Protein AF-A0A7X9QFI3-F1 (afdb_monomer_lite)

Foldseek 3Di:
DPDVVVVVVVCVVPVVVVVVVVVVVVVVVVVVVVVVVVVVVVVVVVVVVCVVVVDDLDPDDDFDPPQQDPCCVVPVDQDPPNQLADADWDDVVVQVVVCPPPPDPFRKTKGFHFKFKDWDKDKDFCLVQCPVPQKWKKKKWKWKAFPPRPDIDTQAIEMEIEGQFDWDFDDDPDDPDDPKDTFIWGQDPNDIFGQDHIQDSPDDCRDPNVRYDYHYDHCVHNVVDGDMDIDIPIDIDIDMDIDQVRCCVSPVVQVVDPDDGGDDPPWDWDWDPVDPDIDTDTDDDDDLFDPGRMKMKMWMFIFDPVLSVVLRVDNDPVVNVVSSVPTDGPGTPDIDMDDPRVVSNVLQVVQVPPPVVHDHDDDDGPDGHRDDPFDFDPDPVTDTDDDDDDPVD

Radius of gyration: 31.94 Å; chains: 1; bounding box: 113×61×76 Å

Sequence (393 aa):
MGLVDSALANLRGDWRRSAAAAMAILVATTSFVVLTGTVRTQQLRVTEQVADNYRSTYDILVRPHGSASDIERAEGVVRPNFLSGQYGGIALDQVQSVREVPGVEIAAPVAVLGQTMRSVLTAVDVRSVLGNQDRAMVRFQLTGSARNGTGVTTNQSGYLYLTRNELTSVDPVEGPVTASSPELRERRNGRVISACLASDAGGAPSSPAGAFDQRCWSARTDRAVAPRVEVLFSMPLTVAAVDPEAEARLTGLDRAIIEGRGLTDTDSFSTDSSGPAPVEAATAVMAAALPLDFRATLSVDEIPEAVIDKVLATKDAQRRRTLVQEASAVRTVARVERDAAETYRRDIAAQVDTTAGRADPSLFMEALNQPGDVRYSQTNPLAPQVVAFDPAV

Secondary structure (DSSP, 8-state):
--SHHHHHHHHHHTHHHHHHHHHHHHHHHHHHHHHHHHHHHHHHHHHHHHHHHHS-S-S-----TT---HHHHHHS-PPTTGGGG--B---HHHHHHHHTSTT------EEEEEEEEEEEEEEEE-HHHHTTSSEEEEEEEEEEEETTTTEEEEEEEEEEEEESSPEEEE---SS---S-PPEEEEEETTEEEEEEPPPPTTS-TTSTTTTEEEEEEETTTSTTS--EEEEEEEEEEEEEEE-HHHHHHHH-GGGG--SS----TT---EEE-SSSS-EEE------S-----EEEEEEEEEPPHHHHHHHHH---HHHHHHHHHHPPPSEEEEEEEEEHHHHHHHHHHHHH-GGG---S-----S--B-----PBPSSSS--BPPPPP-TT-

Structure (mmCIF, N/CA/C/O backbone):
data_AF-A0A7X9QFI3-F1
#
_entry.id   AF-A0A7X9QFI3-F1
#
loop_
_atom_site.group_PDB
_atom_site.id
_atom_site.type_symbol
_atom_site.label_atom_id
_atom_site.label_alt_id
_atom_site.label_comp_id
_atom_site.label_asym_id
_atom_site.label_entity_id
_atom_site.label_seq_id
_atom_site.pdbx_PDB_ins_code
_atom_site.Cartn_x
_atom_site.Cartn_y
_atom_site.Cartn_z
_atom_site.occupancy
_atom_site.B_iso_or_equiv
_atom_site.auth_seq_id
_atom_site.auth_comp_id
_atom_site.auth_asym_id
_atom_site.auth_atom_id
_atom_site.pdbx_PDB_model_num
ATOM 1 N N . MET A 1 1 ? -79.142 32.446 4.179 1.00 56.84 1 MET A N 1
ATOM 2 C CA . MET A 1 1 ? -79.269 31.238 3.333 1.00 56.84 1 MET A CA 1
ATOM 3 C C . MET A 1 1 ? -78.892 31.646 1.926 1.00 56.84 1 MET A C 1
ATOM 5 O O . MET A 1 1 ? -79.566 32.513 1.396 1.00 56.84 1 MET A O 1
ATOM 9 N N . GLY A 1 2 ? -77.770 31.187 1.368 1.00 61.12 2 GLY A N 1
ATOM 10 C CA . GLY A 1 2 ? -77.393 31.670 0.028 1.00 61.12 2 GLY A CA 1
ATOM 11 C C . GLY A 1 2 ? -76.035 31.236 -0.514 1.00 61.12 2 GLY A C 1
ATOM 12 O O . GLY A 1 2 ? -75.904 31.098 -1.723 1.00 61.12 2 GLY A O 1
ATOM 13 N N . LEU A 1 3 ? -75.039 30.960 0.333 1.00 67.12 3 LEU A N 1
ATOM 14 C CA . LEU A 1 3 ? -73.716 30.518 -0.144 1.00 67.12 3 LEU A CA 1
ATOM 15 C C . LEU A 1 3 ? -73.492 29.015 0.054 1.00 67.12 3 LEU A C 1
ATOM 17 O O . LEU A 1 3 ? -73.110 28.331 -0.889 1.00 67.12 3 LEU A O 1
ATOM 21 N N . VAL A 1 4 ? -73.806 28.480 1.238 1.00 74.06 4 VAL A N 1
ATOM 22 C CA . VAL A 1 4 ? -73.679 27.038 1.527 1.00 74.06 4 VAL A CA 1
ATOM 23 C C . VAL A 1 4 ? -74.715 26.219 0.750 1.00 74.06 4 VAL A C 1
ATOM 25 O O . VAL A 1 4 ? -74.364 25.209 0.149 1.00 74.06 4 VAL A O 1
ATOM 28 N N . ASP A 1 5 ? -75.962 26.692 0.678 1.00 73.62 5 ASP A N 1
ATOM 29 C CA . ASP A 1 5 ? -77.033 26.017 -0.073 1.00 73.62 5 ASP A CA 1
ATOM 30 C C . ASP A 1 5 ? -76.747 25.998 -1.583 1.00 73.62 5 ASP A C 1
ATOM 32 O O . ASP A 1 5 ? -76.922 24.973 -2.240 1.00 73.62 5 ASP A O 1
ATOM 36 N N . SER A 1 6 ? -76.214 27.101 -2.123 1.00 68.50 6 SER A N 1
ATOM 37 C CA . SER A 1 6 ? -75.785 27.198 -3.526 1.00 68.50 6 SER A CA 1
ATOM 38 C C . SER A 1 6 ? -74.557 26.328 -3.817 1.00 68.50 6 SER A C 1
ATOM 40 O O . SER A 1 6 ? -74.477 25.704 -4.874 1.00 68.50 6 SER A O 1
ATOM 42 N N . ALA A 1 7 ? -73.615 26.221 -2.874 1.00 69.12 7 ALA A N 1
ATOM 43 C CA . ALA A 1 7 ? -72.478 25.310 -2.984 1.00 69.12 7 ALA A CA 1
ATOM 44 C C . ALA A 1 7 ? -72.924 23.836 -2.973 1.00 69.12 7 ALA A C 1
ATOM 46 O O . ALA A 1 7 ? -72.458 23.049 -3.794 1.00 69.12 7 ALA A O 1
ATOM 47 N N . LEU A 1 8 ? -73.873 23.468 -2.106 1.00 73.81 8 LEU A N 1
ATOM 48 C CA . LEU A 1 8 ? -74.457 22.123 -2.045 1.00 73.81 8 LEU A CA 1
ATOM 49 C C . LEU A 1 8 ? -75.279 21.780 -3.296 1.00 73.81 8 LEU A C 1
ATOM 51 O O . LEU A 1 8 ? -75.243 20.637 -3.755 1.00 73.81 8 LEU A O 1
ATOM 55 N N . ALA A 1 9 ? -75.988 22.753 -3.874 1.00 71.06 9 ALA A N 1
ATOM 56 C CA . ALA A 1 9 ? -76.700 22.581 -5.138 1.00 71.06 9 ALA A CA 1
ATOM 57 C C . ALA A 1 9 ? -75.734 22.353 -6.315 1.00 71.06 9 ALA A C 1
ATOM 59 O O . ALA A 1 9 ? -75.935 21.420 -7.090 1.00 71.06 9 ALA A O 1
ATOM 60 N N . ASN A 1 10 ? -74.639 23.118 -6.400 1.00 68.25 10 ASN A N 1
ATOM 61 C CA . ASN A 1 10 ? -73.598 22.921 -7.419 1.00 68.25 10 ASN A CA 1
ATOM 62 C C . ASN A 1 10 ? -72.850 21.584 -7.259 1.00 68.25 10 ASN A C 1
ATOM 64 O O . ASN A 1 10 ? -72.559 20.926 -8.256 1.00 68.25 10 ASN A O 1
ATOM 68 N N . LEU A 1 11 ? -72.602 21.133 -6.023 1.00 68.88 11 LEU A N 1
ATOM 69 C CA . LEU A 1 11 ? -72.040 19.803 -5.738 1.00 68.88 11 LEU A CA 1
ATOM 70 C C . LEU A 1 11 ? -72.961 18.660 -6.206 1.00 68.88 11 LEU A C 1
ATOM 72 O O . LEU A 1 11 ? -72.476 17.590 -6.570 1.00 68.88 11 LEU A O 1
ATOM 76 N N . ARG A 1 12 ? -74.286 18.871 -6.197 1.00 73.19 12 ARG A N 1
ATOM 77 C CA . ARG A 1 12 ? -75.279 17.898 -6.683 1.00 73.19 12 ARG A CA 1
ATOM 78 C C . ARG A 1 12 ? -75.471 17.948 -8.200 1.00 73.19 12 ARG A C 1
ATOM 80 O O . ARG A 1 12 ? -75.641 16.892 -8.802 1.00 73.19 12 ARG A O 1
ATOM 87 N N . GLY A 1 13 ? -75.429 19.136 -8.807 1.00 74.12 13 GLY A N 1
ATOM 88 C CA . GLY A 1 13 ? -75.574 19.323 -10.256 1.00 74.12 13 GLY A CA 1
ATOM 89 C C . GLY A 1 13 ? -74.409 18.735 -11.058 1.00 74.12 13 GLY A C 1
ATOM 90 O O . GLY A 1 13 ? -74.637 18.012 -12.023 1.00 74.12 13 GLY A O 1
ATOM 91 N N . ASP A 1 14 ? -73.174 18.942 -10.588 1.00 78.62 14 ASP A N 1
ATOM 92 C CA . ASP A 1 14 ? -71.939 18.456 -11.225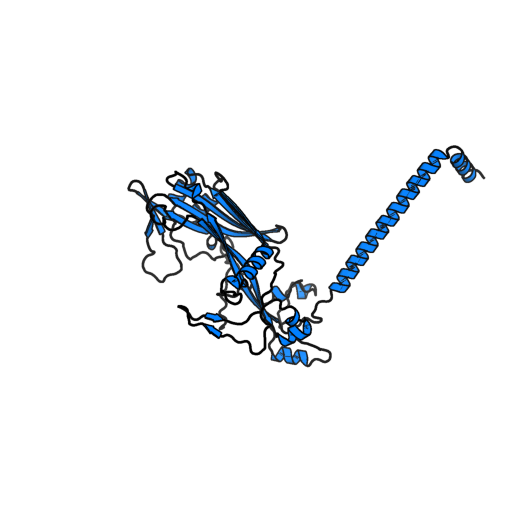 1.00 78.62 14 ASP A CA 1
ATOM 93 C C . ASP A 1 14 ? -71.275 17.319 -10.423 1.00 78.62 14 ASP A C 1
ATOM 95 O O . ASP A 1 14 ? -70.046 17.222 -10.323 1.00 78.62 14 ASP A O 1
ATOM 99 N N . TRP A 1 15 ? -72.092 16.418 -9.864 1.00 79.12 15 TRP A N 1
ATOM 100 C CA . TRP A 1 15 ? -71.685 15.319 -8.970 1.00 79.12 15 TRP A CA 1
ATOM 101 C C . TRP A 1 15 ? -70.431 14.556 -9.430 1.00 79.12 15 TRP A C 1
ATOM 103 O O . TRP A 1 15 ? -69.557 14.252 -8.619 1.00 79.12 15 TRP A O 1
ATOM 113 N N . ARG A 1 16 ? -70.291 14.285 -10.736 1.00 84.12 16 ARG A N 1
ATOM 114 C CA . ARG A 1 16 ? -69.127 13.568 -11.290 1.00 84.12 16 ARG A CA 1
ATOM 115 C C . ARG A 1 16 ? -67.814 14.332 -11.090 1.00 84.12 16 ARG A C 1
ATOM 117 O O . ARG A 1 16 ? -66.800 13.721 -10.763 1.00 84.12 16 ARG A O 1
ATOM 124 N N . ARG A 1 17 ? -67.823 15.659 -11.261 1.00 83.25 17 ARG A N 1
ATOM 125 C CA . ARG A 1 17 ? -66.630 16.511 -11.120 1.00 83.25 17 ARG A CA 1
ATOM 126 C C . ARG A 1 17 ? -66.262 16.694 -9.651 1.00 83.25 17 ARG A C 1
ATOM 128 O O . ARG A 1 17 ? -65.088 16.621 -9.298 1.00 83.25 17 ARG A O 1
ATOM 135 N N . SER A 1 18 ? -67.264 16.875 -8.796 1.00 84.69 18 SER A N 1
ATOM 136 C CA . SER A 1 18 ? -67.083 16.982 -7.348 1.00 84.69 18 SER A CA 1
ATOM 137 C C . SER A 1 18 ? -66.581 15.677 -6.729 1.00 84.69 18 SER A C 1
ATOM 139 O O . SER A 1 18 ? -65.675 15.715 -5.901 1.00 84.69 18 SER A O 1
ATOM 141 N N . ALA A 1 19 ? -67.091 14.525 -7.180 1.00 86.06 19 ALA A N 1
ATOM 142 C CA . ALA A 1 19 ? -66.603 13.213 -6.761 1.00 86.06 19 ALA A CA 1
ATOM 143 C C . ALA A 1 19 ? -65.149 12.974 -7.199 1.00 86.06 19 ALA A C 1
ATOM 145 O O . ALA A 1 19 ? -64.342 12.519 -6.392 1.00 86.06 19 ALA A O 1
ATOM 146 N N . ALA A 1 20 ? -64.786 13.337 -8.436 1.00 88.06 20 ALA A N 1
ATOM 147 C CA . ALA A 1 20 ? -63.408 13.232 -8.920 1.00 88.06 20 ALA A CA 1
ATOM 148 C C . ALA A 1 20 ? -62.440 14.123 -8.119 1.00 88.06 20 ALA A C 1
ATOM 150 O O . ALA A 1 20 ? -61.371 13.665 -7.722 1.00 88.06 20 ALA A O 1
ATOM 151 N N . ALA A 1 21 ? -62.827 15.369 -7.822 1.00 87.19 21 ALA A N 1
ATOM 152 C CA . ALA A 1 21 ? -62.021 16.280 -7.008 1.00 87.19 21 ALA A CA 1
ATOM 153 C C . ALA A 1 21 ? -61.872 15.784 -5.561 1.00 87.19 21 ALA A C 1
ATOM 155 O O . ALA A 1 21 ? -60.765 15.780 -5.025 1.00 87.19 21 ALA A O 1
ATOM 156 N N . ALA A 1 22 ? -62.959 15.313 -4.942 1.00 89.31 22 ALA A N 1
ATOM 157 C CA . ALA A 1 22 ? -62.920 14.742 -3.599 1.00 89.31 22 ALA A CA 1
ATOM 158 C C . ALA A 1 22 ? -62.027 13.496 -3.548 1.00 89.31 22 ALA A C 1
ATOM 160 O O . ALA A 1 22 ? -61.209 13.373 -2.643 1.00 89.31 22 ALA A O 1
ATOM 161 N N . MET A 1 23 ? -62.123 12.612 -4.544 1.00 92.69 23 MET A N 1
ATOM 162 C CA . MET A 1 23 ? -61.280 11.421 -4.643 1.00 92.69 23 MET A CA 1
ATOM 163 C C . MET A 1 23 ? -59.805 11.786 -4.840 1.00 92.69 23 MET A C 1
ATOM 165 O O . MET A 1 23 ? -58.952 11.216 -4.168 1.00 92.69 23 MET A O 1
ATOM 169 N N . ALA A 1 24 ? -59.494 12.776 -5.681 1.00 91.38 24 ALA A N 1
ATOM 170 C CA . ALA A 1 24 ? -58.126 13.259 -5.868 1.00 91.38 24 ALA A CA 1
ATOM 171 C C . ALA A 1 24 ? -57.541 13.850 -4.574 1.00 91.38 24 ALA A C 1
ATOM 173 O O . ALA A 1 24 ? -56.413 13.528 -4.206 1.00 91.38 24 ALA A O 1
ATOM 174 N N . ILE A 1 25 ? -58.318 14.658 -3.844 1.00 95.38 25 ILE A N 1
ATOM 175 C CA . ILE A 1 25 ? -57.915 15.210 -2.541 1.00 95.38 25 ILE A CA 1
ATOM 176 C C . ILE A 1 25 ? -57.728 14.089 -1.512 1.00 95.38 25 ILE A C 1
ATOM 178 O O . ILE A 1 25 ? -56.770 14.111 -0.741 1.00 95.38 25 ILE A O 1
ATOM 182 N N . LEU A 1 26 ? -58.607 13.087 -1.503 1.00 95.38 26 LEU A N 1
ATOM 183 C CA . LEU A 1 26 ? -58.542 11.972 -0.561 1.00 95.38 26 LEU A CA 1
ATOM 184 C C . LEU A 1 26 ? -57.312 11.101 -0.830 1.00 95.38 26 LEU A C 1
ATOM 186 O O . LEU A 1 26 ? -56.577 10.793 0.104 1.00 95.38 26 LEU A O 1
ATOM 190 N N . VAL A 1 27 ? -57.022 10.792 -2.097 1.00 95.00 27 VAL A N 1
ATOM 191 C CA . VAL A 1 27 ? -55.797 10.090 -2.517 1.00 95.00 27 VAL A CA 1
ATOM 192 C C . VAL A 1 27 ? -54.551 10.906 -2.172 1.00 95.00 27 VAL A C 1
ATOM 194 O O . VAL A 1 27 ? -53.603 10.358 -1.615 1.00 95.00 27 VAL A O 1
ATOM 197 N N . ALA A 1 28 ? -54.543 12.213 -2.443 1.00 90.62 28 ALA A N 1
ATOM 198 C CA . ALA A 1 28 ? -53.398 13.069 -2.140 1.00 90.62 28 ALA A CA 1
ATOM 199 C C . ALA A 1 28 ? -53.128 13.158 -0.630 1.00 90.62 28 ALA A C 1
ATOM 201 O O . ALA A 1 28 ? -51.989 12.999 -0.195 1.00 90.62 28 ALA A O 1
ATOM 202 N N . THR A 1 29 ? -54.170 13.358 0.181 1.00 92.25 29 THR A N 1
ATOM 203 C CA . THR A 1 29 ? -54.036 13.469 1.642 1.00 92.25 29 THR A CA 1
ATOM 204 C C . THR A 1 29 ? -53.635 12.144 2.282 1.00 92.25 29 THR A C 1
ATOM 206 O O . THR A 1 29 ? -52.711 12.131 3.092 1.00 92.25 29 THR A O 1
ATOM 209 N N . THR A 1 30 ? -54.237 11.019 1.886 1.00 90.69 30 THR A N 1
ATOM 210 C CA . THR A 1 30 ? -53.812 9.691 2.367 1.00 90.69 30 THR A CA 1
ATOM 211 C C . THR A 1 30 ? -52.385 9.357 1.945 1.00 90.69 30 THR A C 1
ATOM 213 O O . THR A 1 30 ? -51.607 8.916 2.786 1.00 90.69 30 THR A O 1
ATOM 216 N N . SER A 1 31 ? -51.994 9.643 0.699 1.00 89.50 31 SER A N 1
ATOM 217 C CA . SER A 1 31 ? -50.612 9.437 0.239 1.00 89.50 31 SER A CA 1
ATOM 218 C C . SER A 1 31 ? -49.619 10.280 1.036 1.00 89.50 31 SER A C 1
ATOM 220 O O . SER A 1 31 ? -48.590 9.772 1.473 1.00 89.50 31 SER A O 1
ATOM 222 N N . PHE A 1 32 ? -49.944 11.552 1.280 1.00 90.38 32 PHE A N 1
ATOM 223 C CA . PHE A 1 32 ? -49.103 12.447 2.071 1.00 90.38 32 PHE A CA 1
ATOM 224 C C . PHE A 1 32 ? -48.966 11.975 3.524 1.00 90.38 32 PHE A C 1
ATOM 226 O O . PHE A 1 32 ? -47.862 11.976 4.071 1.00 90.38 32 PHE A O 1
ATOM 233 N N . VAL A 1 33 ? -50.061 11.523 4.145 1.00 93.44 33 VAL A N 1
ATOM 234 C CA . VAL A 1 33 ? -50.053 10.995 5.518 1.00 93.44 33 VAL A CA 1
ATOM 235 C C . VAL A 1 33 ? -49.243 9.702 5.608 1.00 93.44 33 VAL A C 1
ATOM 237 O O . VAL A 1 33 ? -48.401 9.585 6.496 1.00 93.44 33 VAL A O 1
ATOM 240 N N . VAL A 1 34 ? -49.435 8.761 4.678 1.00 91.50 34 VAL A N 1
ATOM 241 C CA . VAL A 1 34 ? -48.678 7.497 4.633 1.00 91.50 34 VAL A CA 1
ATOM 242 C C . VAL A 1 34 ? -47.190 7.761 4.418 1.00 91.50 34 VAL A C 1
ATOM 244 O O . VAL A 1 34 ? -46.363 7.211 5.145 1.00 91.50 34 VAL A O 1
ATOM 247 N N . LEU A 1 35 ? -46.836 8.637 3.474 1.00 87.38 35 LEU A N 1
ATOM 248 C CA . LEU A 1 35 ? -45.446 9.009 3.219 1.00 87.38 35 LEU A CA 1
ATOM 249 C C . LEU A 1 35 ? -44.809 9.651 4.457 1.00 87.38 35 LEU A C 1
ATOM 251 O O . LEU A 1 35 ? -43.752 9.212 4.902 1.00 87.38 35 LEU A O 1
ATOM 255 N N . THR A 1 36 ? -45.472 10.642 5.057 1.00 88.00 36 THR A N 1
ATOM 256 C CA . THR A 1 36 ? -44.963 11.342 6.249 1.00 88.00 36 THR A CA 1
ATOM 257 C C . THR A 1 36 ? -44.823 10.401 7.445 1.00 88.00 36 THR A C 1
ATOM 259 O O . THR A 1 36 ? -43.832 10.471 8.172 1.00 88.00 36 THR A O 1
ATOM 262 N N . GLY A 1 37 ? -45.789 9.500 7.640 1.00 81.56 37 GLY A N 1
ATOM 263 C CA . GLY A 1 37 ? -45.725 8.463 8.667 1.00 81.56 37 GLY A CA 1
ATOM 264 C C . GLY A 1 37 ? -44.532 7.537 8.449 1.00 81.56 37 GLY A C 1
ATOM 265 O O . GLY A 1 37 ? -43.737 7.345 9.361 1.00 81.56 37 GLY A O 1
ATOM 266 N N . THR A 1 38 ? -44.341 7.063 7.217 1.00 79.81 38 THR A N 1
ATOM 267 C CA . THR A 1 38 ?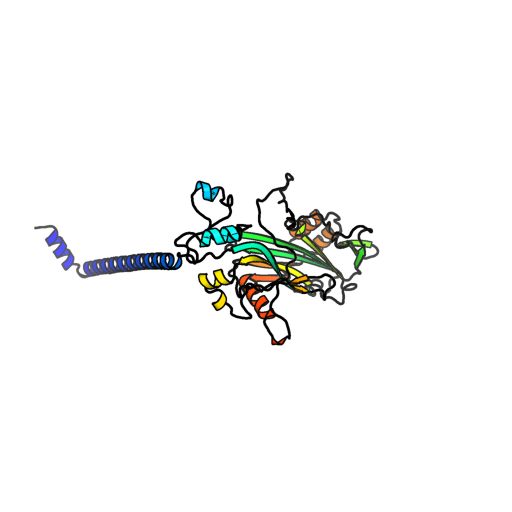 -43.221 6.182 6.852 1.00 79.81 38 THR A CA 1
ATOM 268 C C . THR A 1 38 ? -41.871 6.859 7.086 1.00 79.81 38 THR A C 1
ATOM 270 O O . THR A 1 38 ? -40.993 6.251 7.689 1.00 79.81 38 THR A O 1
ATOM 273 N N . VAL A 1 39 ? -41.717 8.129 6.693 1.00 80.88 39 VAL A N 1
ATOM 274 C CA . VAL A 1 39 ? -40.482 8.905 6.914 1.00 80.88 39 VAL A CA 1
ATOM 275 C C . VAL A 1 39 ? -40.189 9.065 8.406 1.00 80.88 39 VAL A C 1
ATOM 277 O O . VAL A 1 39 ? -39.064 8.828 8.837 1.00 80.88 39 VAL A O 1
ATOM 280 N N . ARG A 1 40 ? -41.195 9.411 9.220 1.00 72.81 40 ARG A N 1
ATOM 281 C CA . ARG A 1 40 ? -41.016 9.541 10.675 1.00 72.81 40 ARG A CA 1
ATOM 282 C C . ARG A 1 40 ? -40.672 8.211 11.333 1.00 72.81 40 ARG A C 1
ATOM 284 O O . ARG A 1 40 ? -39.794 8.178 12.186 1.00 72.81 40 ARG A O 1
ATOM 291 N N . THR A 1 41 ? -41.322 7.119 10.935 1.00 71.94 41 THR A N 1
ATOM 292 C CA . THR A 1 41 ? -41.014 5.777 11.449 1.00 71.94 41 THR A CA 1
ATOM 293 C C . THR A 1 41 ? -39.619 5.322 11.028 1.00 71.94 41 THR A C 1
ATOM 295 O O . THR A 1 41 ? -38.913 4.726 11.833 1.00 71.94 41 THR A O 1
ATOM 298 N N . GLN A 1 42 ? -39.187 5.631 9.802 1.00 59.69 42 GLN A N 1
ATOM 299 C CA . GLN A 1 42 ? -37.821 5.365 9.349 1.00 59.69 42 GLN A CA 1
ATOM 300 C C . GLN A 1 42 ? -36.802 6.175 10.148 1.00 59.69 42 GLN A C 1
ATOM 302 O O . GLN A 1 42 ? -35.817 5.609 10.606 1.00 59.69 42 GLN A O 1
ATOM 307 N N . GLN A 1 43 ? -37.053 7.465 10.370 1.00 72.44 43 GLN A N 1
ATOM 308 C CA . GLN A 1 43 ? -36.169 8.309 11.168 1.00 72.44 43 GLN A CA 1
ATOM 309 C C . GLN A 1 43 ? -36.077 7.811 12.612 1.00 72.44 43 GLN A C 1
ATOM 311 O O . GLN A 1 43 ? -34.975 7.658 13.120 1.00 72.44 43 GLN A O 1
ATOM 316 N N . LEU A 1 44 ? -37.212 7.488 13.240 1.00 66.56 44 LEU A N 1
ATOM 317 C CA . LEU A 1 44 ? -37.248 6.927 14.590 1.00 66.56 44 LEU A CA 1
ATOM 318 C C . LEU A 1 44 ? -36.500 5.598 14.670 1.00 66.56 44 LEU A C 1
ATOM 320 O O . LEU A 1 44 ? -35.663 5.448 15.546 1.00 66.56 44 LEU A O 1
ATOM 324 N N . ARG A 1 45 ? -36.725 4.677 13.725 1.00 70.12 45 ARG A N 1
ATOM 325 C CA . ARG A 1 45 ? -36.007 3.398 13.680 1.00 70.12 45 ARG A CA 1
ATOM 326 C C . ARG A 1 45 ? -34.505 3.592 13.478 1.00 70.12 45 ARG A C 1
ATOM 328 O O . ARG A 1 45 ? -33.732 2.870 14.086 1.00 70.12 45 ARG A O 1
ATOM 335 N N . VAL A 1 46 ? -34.084 4.551 12.652 1.00 67.44 46 VAL A N 1
ATOM 336 C CA . VAL A 1 46 ? -32.660 4.879 12.483 1.00 67.44 46 VAL A CA 1
ATOM 337 C C . VAL A 1 46 ? -32.090 5.469 13.771 1.00 67.44 46 VAL A C 1
ATOM 339 O O . VAL A 1 46 ? -31.016 5.061 14.187 1.00 67.44 46 VAL A O 1
ATOM 342 N N . THR A 1 47 ? -32.789 6.393 14.433 1.00 70.81 47 THR A N 1
ATOM 343 C CA . THR A 1 47 ? -32.330 6.980 15.701 1.00 70.81 47 THR A CA 1
ATOM 344 C C . THR A 1 47 ? -32.275 5.947 16.822 1.00 70.81 47 THR A C 1
ATOM 346 O O . THR A 1 47 ? -31.315 5.951 17.578 1.00 70.81 47 THR A O 1
ATOM 349 N N . GLU A 1 48 ? -33.257 5.053 16.907 1.00 66.88 48 GLU A N 1
ATOM 350 C CA . GLU A 1 48 ? -33.314 3.951 17.871 1.00 66.88 48 GLU A CA 1
ATOM 351 C C . GLU A 1 48 ? -32.212 2.926 17.593 1.00 66.88 48 GLU A C 1
ATOM 353 O O . GLU A 1 48 ? -31.429 2.627 18.482 1.00 66.88 48 GLU A O 1
ATOM 358 N N . GLN A 1 49 ? -32.034 2.493 16.339 1.00 61.09 49 GLN A N 1
ATOM 359 C CA . GLN A 1 49 ? -30.913 1.626 15.965 1.00 61.09 49 GLN A CA 1
ATOM 360 C C . GLN A 1 49 ? -29.562 2.279 16.251 1.00 61.09 49 GLN A C 1
ATOM 362 O O . GLN A 1 49 ? -28.652 1.601 16.712 1.00 61.09 49 GLN A O 1
ATOM 367 N N . VAL A 1 50 ? -29.408 3.580 16.002 1.00 65.50 50 VAL A N 1
ATOM 368 C CA . VAL A 1 50 ? -28.182 4.290 16.371 1.00 65.50 50 VAL A CA 1
ATOM 369 C C . VAL A 1 50 ? -28.042 4.337 17.888 1.00 65.50 50 VAL A C 1
ATOM 371 O O . VAL A 1 50 ? -26.974 4.007 18.366 1.00 65.50 50 VAL A O 1
ATOM 374 N N . ALA A 1 51 ? -29.078 4.675 18.655 1.00 63.25 51 ALA A N 1
ATOM 375 C CA . ALA A 1 51 ? -29.013 4.743 20.116 1.00 63.25 51 ALA A CA 1
ATOM 376 C C . ALA A 1 51 ? -28.686 3.383 20.760 1.00 63.25 51 ALA A C 1
ATOM 378 O O . ALA A 1 51 ? -27.818 3.317 21.629 1.00 63.25 51 ALA A O 1
ATOM 379 N N . ASP A 1 52 ? -29.308 2.307 20.279 1.00 59.00 52 ASP A N 1
ATOM 380 C CA . ASP A 1 52 ? -29.099 0.939 20.762 1.00 59.00 52 ASP A CA 1
ATOM 381 C C . ASP A 1 52 ? -27.705 0.398 20.410 1.00 59.00 52 ASP A C 1
ATOM 383 O O . ASP A 1 52 ? -27.171 -0.441 21.130 1.00 59.00 52 ASP A O 1
ATOM 387 N N . ASN A 1 53 ? -27.094 0.889 19.325 1.00 58.50 53 ASN A N 1
ATOM 388 C CA . ASN A 1 53 ? -25.758 0.473 18.876 1.00 58.50 53 ASN A CA 1
ATOM 389 C C . ASN A 1 53 ? -24.663 1.529 19.135 1.00 58.50 53 ASN A C 1
ATOM 391 O O . ASN A 1 53 ? -23.502 1.292 18.810 1.00 58.50 53 ASN A O 1
ATOM 395 N N . TYR A 1 54 ? -25.001 2.695 19.698 1.00 56.91 54 TYR A N 1
ATOM 396 C CA . TYR A 1 54 ? -24.044 3.768 20.001 1.00 56.91 54 TYR A CA 1
ATOM 397 C C . TYR A 1 54 ? -23.267 3.484 21.284 1.00 56.91 54 TYR A C 1
ATOM 399 O O . TYR A 1 54 ? -22.176 4.024 21.469 1.00 56.91 54 TYR A O 1
ATOM 407 N N . ARG A 1 55 ? -23.810 2.645 22.177 1.00 59.56 55 ARG A N 1
ATOM 408 C CA . ARG A 1 55 ? -23.102 2.252 23.393 1.00 59.56 55 ARG A CA 1
ATOM 409 C C . ARG A 1 55 ? -21.857 1.457 23.000 1.00 59.56 55 ARG A C 1
ATOM 411 O O . ARG A 1 55 ? -21.946 0.303 22.592 1.00 59.56 55 ARG A O 1
ATOM 418 N N . SER A 1 56 ? -20.700 2.104 23.097 1.00 64.50 56 SER A N 1
ATOM 419 C CA . SER A 1 56 ? -19.407 1.465 22.900 1.00 64.50 56 SER A CA 1
ATOM 420 C C . SER A 1 56 ? -19.191 0.372 23.940 1.00 64.50 56 SER A C 1
ATOM 422 O O . SER A 1 56 ? -19.695 0.460 25.057 1.00 64.50 56 SER A O 1
ATOM 424 N N . THR A 1 57 ? -18.381 -0.631 23.599 1.00 73.44 57 THR A N 1
ATOM 425 C CA . THR A 1 57 ? -17.979 -1.695 24.534 1.00 73.44 57 THR A CA 1
ATOM 426 C C . THR A 1 57 ? -17.238 -1.160 25.768 1.00 73.44 57 THR A C 1
ATOM 428 O O . THR A 1 57 ? -17.158 -1.837 26.785 1.00 73.44 57 THR A O 1
ATOM 431 N N . TYR A 1 58 ? -16.727 0.072 25.690 1.00 79.62 58 TYR A N 1
ATOM 432 C CA . TYR A 1 58 ? -16.089 0.798 26.783 1.00 79.62 58 TYR A CA 1
ATOM 433 C C . TYR A 1 58 ? -16.991 1.948 27.243 1.00 79.62 58 TYR A C 1
ATOM 435 O O . TYR A 1 58 ? -17.449 2.729 26.407 1.00 79.62 58 TYR A O 1
ATOM 443 N N . ASP A 1 59 ? -17.198 2.093 28.554 1.00 83.88 59 ASP A N 1
ATOM 444 C CA . ASP A 1 59 ? -17.974 3.209 29.116 1.00 83.88 59 ASP A CA 1
ATOM 445 C C . ASP A 1 59 ? -17.113 4.472 29.336 1.00 83.88 59 ASP A C 1
ATOM 447 O O . ASP A 1 59 ? -17.588 5.593 29.152 1.00 83.88 59 ASP A O 1
ATOM 451 N N . ILE A 1 60 ? -15.840 4.310 29.726 1.00 86.44 60 ILE A N 1
ATOM 452 C CA . ILE A 1 60 ? -14.919 5.415 30.041 1.00 86.44 60 ILE A CA 1
ATOM 453 C C . ILE A 1 60 ? -13.600 5.225 29.299 1.00 86.44 60 ILE A C 1
ATOM 455 O O . ILE A 1 60 ? -12.968 4.173 29.368 1.00 86.44 60 ILE A O 1
ATOM 459 N N . LEU A 1 61 ? -13.153 6.290 28.637 1.00 85.19 61 LEU A N 1
ATOM 460 C CA . LEU A 1 61 ? -11.843 6.365 28.012 1.00 85.19 61 LEU A CA 1
ATOM 461 C C . LEU A 1 61 ? -10.842 7.048 28.952 1.00 85.19 61 LEU A C 1
ATOM 463 O O . LEU A 1 61 ? -10.932 8.251 29.198 1.00 85.19 61 LEU A O 1
ATOM 467 N N . VAL A 1 62 ? -9.849 6.292 29.417 1.00 88.00 62 VAL A N 1
ATOM 468 C CA . VAL A 1 62 ? -8.686 6.823 30.142 1.00 88.00 62 VAL A CA 1
ATOM 469 C C . VAL A 1 62 ? -7.521 6.964 29.167 1.00 88.00 62 VAL A C 1
ATOM 471 O O . VAL A 1 62 ? -7.231 6.042 28.408 1.00 88.00 62 VAL A O 1
ATOM 474 N N . ARG A 1 63 ? -6.853 8.121 29.164 1.00 85.69 63 ARG A N 1
ATOM 475 C CA . ARG A 1 63 ? -5.733 8.413 28.255 1.00 85.69 63 ARG A CA 1
ATOM 476 C C . ARG A 1 63 ? -4.527 8.938 29.031 1.00 85.69 63 ARG A C 1
ATOM 478 O O . ARG A 1 63 ? -4.720 9.557 30.080 1.00 85.69 63 ARG A O 1
ATOM 485 N N . PRO A 1 64 ? -3.301 8.772 28.505 1.00 84.19 64 PRO A N 1
ATOM 486 C CA . PRO A 1 64 ? -2.114 9.386 29.085 1.00 84.19 64 PRO A CA 1
ATOM 487 C C . PRO A 1 64 ? -2.264 10.905 29.212 1.00 84.19 64 PRO A C 1
ATOM 489 O O . PRO A 1 64 ? -2.886 11.563 28.368 1.00 84.19 64 PRO A O 1
ATOM 492 N N . HIS A 1 65 ? -1.669 11.478 30.255 1.00 83.19 65 HIS A N 1
ATOM 493 C CA . HIS A 1 65 ? -1.658 12.925 30.446 1.00 83.19 65 HIS A CA 1
ATOM 494 C C . HIS A 1 65 ? -1.009 13.630 29.240 1.00 83.19 65 HIS A C 1
ATOM 496 O O . HIS A 1 65 ? 0.039 13.210 28.758 1.00 83.19 65 HIS A O 1
ATOM 502 N N . GLY A 1 66 ? -1.623 14.714 28.756 1.00 82.25 66 GLY A N 1
ATOM 503 C CA . GLY A 1 66 ? -1.126 15.477 27.602 1.00 82.25 66 GLY A CA 1
ATOM 504 C C . GLY A 1 66 ? -1.497 14.909 26.227 1.00 82.25 66 GLY A C 1
ATOM 505 O O . GLY A 1 66 ? -1.140 15.507 25.221 1.00 82.25 66 GLY A O 1
ATOM 506 N N . SER A 1 67 ? -2.248 13.804 26.163 1.00 80.88 67 SER A N 1
ATOM 507 C CA . SER A 1 67 ? -2.682 13.195 24.894 1.00 80.88 67 SER A CA 1
ATOM 508 C C . SER A 1 67 ? -3.835 13.929 24.197 1.00 80.88 67 SER A C 1
ATOM 510 O O . SER A 1 67 ? -4.119 13.641 23.036 1.00 80.88 67 SER A O 1
ATOM 512 N N . ALA A 1 68 ? -4.519 14.849 24.887 1.00 82.75 68 ALA A N 1
ATOM 513 C CA . ALA A 1 68 ? -5.635 15.606 24.328 1.00 82.75 68 ALA A CA 1
ATOM 514 C C . ALA A 1 68 ? -5.151 16.606 23.264 1.00 82.75 68 ALA A C 1
ATOM 516 O O . ALA A 1 68 ? -4.350 17.498 23.543 1.00 82.75 68 ALA A O 1
ATOM 517 N N . SER A 1 69 ? -5.683 16.475 22.054 1.00 80.00 69 SER A N 1
ATOM 518 C CA . SER A 1 69 ? -5.406 17.364 20.927 1.00 80.00 69 SER A CA 1
ATOM 519 C C . SER A 1 69 ? -6.006 18.760 21.124 1.00 80.00 69 SER A C 1
ATOM 521 O O . SER A 1 69 ? -6.908 18.976 21.937 1.00 80.00 69 SER A O 1
ATOM 523 N N . ASP A 1 70 ? -5.536 19.729 20.339 1.00 83.38 70 ASP A N 1
ATOM 524 C CA . ASP A 1 70 ? -6.031 21.111 20.392 1.00 83.38 70 ASP A CA 1
ATOM 525 C C . ASP A 1 70 ? -7.535 21.207 20.129 1.00 83.38 70 ASP A C 1
ATOM 527 O O . ASP A 1 70 ? -8.234 21.950 20.814 1.00 83.38 70 ASP A O 1
ATOM 531 N N . ILE A 1 71 ? -8.047 20.410 19.186 1.00 83.38 71 ILE A N 1
ATOM 532 C CA . ILE A 1 71 ? -9.476 20.402 18.862 1.00 83.38 71 ILE A CA 1
ATOM 533 C C . ILE A 1 71 ? -10.313 19.775 19.980 1.00 83.38 71 ILE A C 1
ATOM 535 O O . ILE A 1 71 ? -11.394 20.268 20.274 1.00 83.38 71 ILE A O 1
ATOM 539 N N . GLU A 1 72 ? -9.799 18.740 20.652 1.00 86.75 72 GLU A N 1
ATOM 540 C CA . GLU A 1 72 ? -10.469 18.125 21.805 1.00 86.75 72 GLU A CA 1
ATOM 541 C C . GLU A 1 72 ? -10.577 19.115 22.965 1.00 86.75 72 GLU A C 1
ATOM 543 O O . GLU A 1 72 ? -11.617 19.199 23.612 1.00 86.75 72 GLU A O 1
ATOM 548 N N . ARG A 1 73 ? -9.522 19.907 23.195 1.00 87.44 73 ARG A N 1
ATOM 549 C CA . ARG A 1 73 ? -9.517 20.955 24.222 1.00 87.44 73 ARG A CA 1
ATOM 550 C C . ARG A 1 73 ? -10.429 22.131 23.876 1.00 87.44 73 ARG A C 1
ATOM 552 O O . ARG A 1 73 ? -11.025 22.701 24.783 1.00 87.44 73 ARG A O 1
ATOM 559 N N . ALA A 1 74 ? -10.520 22.500 22.599 1.00 89.88 74 ALA A N 1
ATOM 560 C CA . ALA A 1 74 ? -11.334 23.627 22.149 1.00 89.88 74 ALA A CA 1
ATOM 561 C C . ALA A 1 74 ? -12.835 23.300 22.110 1.00 89.88 74 ALA A C 1
ATOM 563 O O . ALA A 1 74 ? -13.649 24.104 22.553 1.00 89.88 74 ALA A O 1
ATOM 564 N N . GLU A 1 75 ? -13.192 22.123 21.597 1.00 90.31 75 GLU A N 1
ATOM 565 C CA . GLU A 1 75 ? -14.579 21.764 21.274 1.00 90.31 75 GLU A CA 1
ATOM 566 C C . GLU A 1 75 ? -15.187 20.759 22.266 1.00 90.31 75 GLU A C 1
ATOM 568 O O . GLU A 1 75 ? -16.382 20.482 22.217 1.00 90.31 75 GLU A O 1
ATOM 573 N N . GLY A 1 76 ? -14.383 20.172 23.161 1.00 85.81 76 GLY A N 1
ATOM 574 C CA . GLY A 1 76 ? -14.856 19.166 24.118 1.00 85.81 76 GLY A CA 1
ATOM 575 C C . GLY A 1 76 ? -15.313 17.855 23.465 1.00 85.81 76 GLY A C 1
ATOM 576 O O . GLY A 1 76 ? -16.071 17.102 24.073 1.00 85.81 76 GLY A O 1
ATOM 577 N N . VAL A 1 77 ? -14.877 17.577 22.231 1.00 84.50 77 VAL A N 1
ATOM 578 C CA . VAL A 1 77 ? -15.254 16.377 21.467 1.00 84.50 77 VAL A CA 1
ATOM 579 C C . VAL A 1 77 ? -14.040 15.529 21.121 1.00 84.50 77 VAL A C 1
ATOM 581 O O . VAL A 1 77 ? -13.013 16.057 20.706 1.00 84.50 77 VAL A O 1
ATOM 584 N N . VAL A 1 78 ? -14.183 14.207 21.230 1.00 79.88 78 VAL A N 1
ATOM 585 C CA . VAL A 1 78 ? -13.168 13.220 20.828 1.00 79.88 78 VAL A CA 1
ATOM 586 C C . VAL A 1 78 ? -13.466 12.733 19.414 1.00 79.88 78 VAL A C 1
ATOM 588 O O . VAL A 1 78 ? -14.615 12.459 19.063 1.00 79.88 78 VAL A O 1
ATOM 591 N N . ARG A 1 79 ? -12.432 12.627 18.573 1.00 74.38 79 ARG A N 1
ATOM 592 C CA . ARG A 1 79 ? -12.604 12.144 17.195 1.00 74.38 79 ARG A CA 1
ATOM 593 C C . ARG A 1 79 ? -13.032 10.668 17.184 1.00 74.38 79 ARG A C 1
ATOM 595 O O . ARG A 1 79 ? -12.518 9.884 17.982 1.00 74.38 79 ARG A O 1
ATOM 602 N N . PRO A 1 80 ? -13.897 10.245 16.245 1.00 69.50 80 PRO A N 1
ATOM 603 C CA . PRO A 1 80 ? -14.140 8.824 16.013 1.00 69.50 80 PRO A CA 1
ATOM 604 C C . PRO A 1 80 ? -12.830 8.079 15.724 1.00 69.50 80 PRO A C 1
ATOM 606 O O . PRO A 1 80 ? -11.925 8.641 15.105 1.00 69.50 80 PRO A O 1
ATOM 609 N N . ASN A 1 81 ? -12.739 6.815 16.147 1.00 68.00 81 ASN A N 1
ATOM 610 C CA . ASN A 1 81 ? -11.538 5.978 16.004 1.00 68.00 81 ASN A CA 1
ATOM 611 C C . ASN A 1 81 ? -10.274 6.592 16.641 1.00 68.00 81 ASN A C 1
ATOM 613 O O . ASN A 1 81 ? -9.164 6.424 16.134 1.00 68.00 81 ASN A O 1
ATOM 617 N N . PHE A 1 82 ? -10.437 7.296 17.767 1.00 71.62 82 PHE A N 1
ATOM 618 C CA . PHE A 1 82 ? -9.354 7.956 18.507 1.00 71.62 82 PHE A CA 1
ATOM 619 C C . PHE A 1 82 ? -8.193 7.028 18.899 1.00 71.62 82 PHE A C 1
ATOM 621 O O . PHE A 1 82 ? -7.084 7.518 19.104 1.00 71.62 82 PHE A O 1
ATOM 628 N N . LEU A 1 83 ? -8.430 5.715 19.035 1.00 69.75 83 LEU A N 1
ATOM 629 C CA . LEU A 1 83 ? -7.391 4.741 19.386 1.00 69.75 83 LEU A CA 1
ATOM 630 C C . LEU A 1 83 ? -6.340 4.622 18.279 1.00 69.75 83 LEU A C 1
ATOM 632 O O . LEU A 1 83 ? -5.153 4.588 18.565 1.00 69.75 83 LEU A O 1
ATOM 636 N N . SER A 1 84 ? -6.750 4.638 17.008 1.00 65.06 84 SER A N 1
ATOM 637 C CA . SER A 1 84 ? -5.854 4.396 15.867 1.00 65.06 84 SER A CA 1
ATOM 638 C C . SER A 1 84 ? -4.831 5.513 15.618 1.00 65.06 84 SER A C 1
ATOM 640 O O . SER A 1 84 ? -3.913 5.333 14.820 1.00 65.06 84 SER A O 1
ATOM 642 N N . GLY A 1 85 ? -5.014 6.681 16.240 1.00 64.81 85 GLY A N 1
ATOM 643 C CA . GLY A 1 85 ? -4.138 7.847 16.096 1.00 64.81 85 GLY A CA 1
ATOM 644 C C . GLY A 1 85 ? -3.372 8.218 17.363 1.00 64.81 85 GLY A C 1
ATOM 645 O O . GLY A 1 85 ? -2.674 9.227 17.351 1.00 64.81 85 GLY A O 1
ATOM 646 N N . GLN A 1 86 ? -3.522 7.454 18.446 1.00 72.44 86 GLN A N 1
ATOM 647 C CA . GLN A 1 86 ? -2.817 7.700 19.698 1.00 72.44 86 GLN A CA 1
ATOM 648 C C . GLN A 1 86 ? -1.730 6.663 19.898 1.00 72.44 86 GLN A C 1
ATOM 650 O O . GLN A 1 86 ? -2.005 5.469 19.900 1.00 72.44 86 GLN A O 1
ATOM 655 N N . TYR A 1 87 ? -0.509 7.144 20.093 1.00 73.06 87 TYR A N 1
ATOM 656 C CA . TYR A 1 87 ? 0.660 6.314 20.340 1.00 73.06 87 TYR A CA 1
ATOM 657 C C . TYR A 1 87 ? 1.133 6.523 21.776 1.00 73.06 87 TYR A C 1
ATOM 659 O O . TYR A 1 87 ? 1.048 7.631 22.313 1.00 73.06 87 TYR A O 1
ATOM 667 N N . GLY A 1 88 ? 1.597 5.443 22.398 1.00 69.94 88 GLY A N 1
ATOM 668 C CA . GLY A 1 88 ? 1.861 5.382 23.835 1.00 69.94 88 GLY A CA 1
ATOM 669 C C . GLY A 1 88 ? 0.709 4.749 24.621 1.00 69.94 88 GLY A C 1
ATOM 670 O O . GLY A 1 88 ? -0.321 4.368 24.065 1.00 69.94 88 GLY A O 1
ATOM 671 N N . GLY A 1 89 ? 0.900 4.603 25.930 1.00 76.81 89 GLY A N 1
ATOM 672 C CA . GLY A 1 89 ? -0.049 3.936 26.819 1.00 76.81 89 GLY A CA 1
ATOM 673 C C . GLY A 1 89 ? 0.014 4.479 28.242 1.00 76.81 89 GLY A C 1
ATOM 674 O O . GLY A 1 89 ? 0.841 5.334 28.560 1.00 76.81 89 GLY A O 1
ATOM 675 N N . ILE A 1 90 ? -0.889 3.994 29.089 1.00 84.31 90 ILE A N 1
ATOM 676 C CA . ILE A 1 90 ? -0.799 4.163 30.543 1.00 84.31 90 ILE A CA 1
ATOM 677 C C . ILE A 1 90 ? 0.017 3.008 31.127 1.00 84.31 90 ILE A C 1
ATOM 679 O O . ILE A 1 90 ? -0.025 1.891 30.610 1.00 84.31 90 ILE A O 1
ATOM 683 N N . ALA A 1 91 ? 0.778 3.275 32.181 1.00 88.06 91 ALA A N 1
ATOM 684 C CA . ALA A 1 91 ? 1.587 2.256 32.836 1.00 88.06 91 ALA A CA 1
ATOM 685 C C . ALA A 1 91 ? 0.706 1.262 33.619 1.00 88.06 91 ALA A C 1
ATOM 687 O O . ALA A 1 91 ? -0.419 1.575 34.011 1.00 88.06 91 ALA A O 1
ATOM 688 N N . LEU A 1 92 ? 1.195 0.036 33.833 1.00 89.19 92 LEU A N 1
ATOM 689 C CA . LEU A 1 92 ? 0.405 -1.032 34.466 1.00 89.19 92 LEU A CA 1
ATOM 690 C C . LEU A 1 92 ? 0.014 -0.712 35.923 1.00 89.19 92 LEU A C 1
ATOM 692 O O . LEU A 1 92 ? -1.041 -1.139 36.388 1.00 89.19 92 LEU A O 1
ATOM 696 N N . ASP A 1 93 ? 0.812 0.088 36.628 1.00 93.00 93 ASP A N 1
ATOM 697 C CA . ASP A 1 93 ? 0.489 0.630 37.954 1.00 93.00 93 ASP A CA 1
ATOM 698 C C . ASP A 1 93 ? -0.676 1.638 37.908 1.00 93.00 93 ASP A C 1
ATOM 700 O O . ASP A 1 93 ? -1.554 1.639 38.776 1.00 93.00 93 ASP A O 1
ATOM 704 N N . GLN A 1 94 ? -0.745 2.457 36.857 1.00 92.19 94 GLN A N 1
ATOM 705 C CA . GLN A 1 94 ? -1.868 3.354 36.597 1.00 92.19 94 GLN A CA 1
ATOM 706 C C . GLN A 1 94 ? -3.131 2.556 36.265 1.00 92.19 94 GLN A C 1
ATOM 708 O O . GLN A 1 94 ? -4.206 2.900 36.751 1.00 92.19 94 GLN A O 1
ATOM 713 N N . VAL A 1 95 ? -3.015 1.464 35.499 1.00 92.19 95 VAL A N 1
ATOM 714 C CA . VAL A 1 95 ? -4.138 0.543 35.244 1.00 92.19 95 VAL A CA 1
ATOM 715 C C . VAL A 1 95 ? -4.662 -0.036 36.556 1.00 92.19 95 VAL A C 1
ATOM 717 O O . VAL A 1 95 ? -5.871 -0.034 36.780 1.00 92.19 95 VAL A O 1
ATOM 720 N N . GLN A 1 96 ? -3.773 -0.484 37.444 1.00 92.94 96 GLN A N 1
ATOM 721 C CA . GLN A 1 96 ? -4.165 -0.998 38.755 1.00 92.94 96 GLN A CA 1
ATOM 722 C C . GLN A 1 96 ? -4.874 0.072 39.598 1.00 92.94 96 GLN A C 1
ATOM 724 O O . GLN A 1 96 ? -5.932 -0.190 40.162 1.00 92.94 96 GLN A O 1
ATOM 729 N N . SER A 1 97 ? -4.362 1.304 39.590 1.00 94.88 97 SER A N 1
ATOM 730 C CA . SER A 1 97 ? -5.001 2.437 40.274 1.00 94.88 97 SER A CA 1
ATOM 731 C C . SER A 1 97 ? -6.412 2.718 39.736 1.00 94.88 97 SER A C 1
ATOM 733 O O . SER A 1 97 ? -7.316 3.032 40.505 1.00 94.88 97 SER A O 1
ATOM 735 N N . VAL A 1 98 ? -6.629 2.576 38.421 1.00 93.88 98 VAL A N 1
ATOM 736 C CA . VAL A 1 98 ? -7.960 2.703 37.798 1.00 93.88 98 VAL A CA 1
ATOM 737 C C . VAL A 1 98 ? -8.890 1.568 38.237 1.00 93.88 98 VAL A C 1
ATOM 739 O O . VAL A 1 98 ? -10.058 1.829 38.514 1.00 93.88 98 VAL A O 1
ATOM 742 N N . ARG A 1 99 ? -8.391 0.328 38.347 1.00 93.31 99 ARG A N 1
ATOM 743 C CA . ARG A 1 99 ? -9.176 -0.830 38.826 1.00 93.31 99 ARG A CA 1
ATOM 744 C C . ARG A 1 99 ? -9.666 -0.660 40.266 1.00 93.31 99 ARG A C 1
ATOM 746 O O . ARG A 1 99 ? -10.700 -1.212 40.621 1.00 93.31 99 ARG A O 1
ATOM 753 N N . GLU A 1 100 ? -8.941 0.093 41.087 1.00 96.00 100 GLU A N 1
ATOM 754 C CA . GLU A 1 100 ? -9.285 0.341 42.494 1.00 96.00 100 GLU A CA 1
ATOM 755 C C . GLU A 1 100 ? -10.337 1.446 42.686 1.00 96.00 100 GLU A C 1
ATOM 757 O O . GLU A 1 100 ? -10.860 1.618 43.791 1.00 96.00 100 GLU A O 1
ATOM 762 N N . VAL A 1 101 ? -10.687 2.190 41.630 1.00 96.44 101 VAL A N 1
ATOM 763 C CA . VAL A 1 101 ? -11.723 3.228 41.699 1.00 96.44 101 VAL A CA 1
ATOM 764 C C . VAL A 1 101 ? -13.098 2.579 41.931 1.00 96.44 101 VAL A C 1
ATOM 766 O O . VAL A 1 101 ? -13.520 1.733 41.138 1.00 96.44 101 VAL A O 1
ATOM 769 N N . PRO A 1 102 ? -13.853 2.986 42.973 1.00 96.38 102 PRO A N 1
ATOM 770 C CA . PRO A 1 102 ? -15.178 2.433 43.235 1.00 96.38 102 PRO A CA 1
ATOM 771 C C . PRO A 1 102 ? -16.116 2.563 42.029 1.00 96.38 102 PRO A C 1
ATOM 773 O O . PRO A 1 102 ? -16.321 3.657 41.506 1.00 96.38 102 PRO A O 1
ATOM 776 N N . GLY A 1 103 ? -16.718 1.443 41.622 1.00 93.56 103 GLY A N 1
ATOM 777 C CA . GLY A 1 103 ? -17.624 1.371 40.472 1.00 93.56 103 GLY A CA 1
ATOM 778 C C . GLY A 1 103 ? -16.959 0.970 39.153 1.00 93.56 103 GLY A C 1
ATOM 779 O O . GLY A 1 103 ? -17.675 0.739 38.183 1.00 93.56 103 GLY A O 1
ATOM 780 N N . VAL A 1 104 ? -15.628 0.836 39.105 1.00 93.94 104 VAL A N 1
ATOM 781 C CA . VAL A 1 104 ? -14.937 0.226 37.961 1.00 93.94 104 VAL A CA 1
ATOM 782 C C . VAL A 1 104 ? -15.033 -1.295 38.070 1.00 93.94 104 VAL A C 1
ATOM 784 O O . VAL A 1 104 ? -14.494 -1.896 38.993 1.00 93.94 104 VAL A O 1
ATOM 787 N N . GLU A 1 105 ? -15.733 -1.922 37.125 1.00 91.31 105 GLU A N 1
ATOM 788 C CA . GLU A 1 105 ? -15.877 -3.384 37.070 1.00 91.31 105 GLU A CA 1
ATOM 789 C C . GLU A 1 105 ? -14.674 -4.049 36.384 1.00 91.31 105 GLU A C 1
ATOM 791 O O . GLU A 1 105 ? -14.130 -5.039 36.872 1.00 91.31 105 GLU A O 1
ATOM 796 N N . ILE A 1 106 ? -14.238 -3.493 35.249 1.00 92.00 106 ILE A N 1
ATOM 797 C CA . ILE A 1 106 ? -13.132 -4.005 34.434 1.00 92.00 106 ILE A CA 1
ATOM 798 C C . ILE A 1 106 ? -12.317 -2.819 33.909 1.00 92.00 106 ILE A C 1
ATOM 800 O O . ILE A 1 106 ? -12.878 -1.836 33.430 1.00 92.00 106 ILE A O 1
ATOM 804 N N . ALA A 1 107 ? -10.987 -2.937 33.944 1.00 92.19 107 ALA A N 1
ATOM 805 C CA . ALA A 1 107 ? -10.083 -2.063 33.198 1.00 92.19 107 ALA A CA 1
ATOM 806 C C . ALA A 1 107 ? -9.246 -2.903 32.226 1.00 92.19 107 ALA A C 1
ATOM 808 O O . ALA A 1 107 ? -8.445 -3.740 32.666 1.00 92.19 107 ALA A O 1
ATOM 809 N N . ALA A 1 108 ? -9.448 -2.667 30.928 1.00 89.38 108 ALA A N 1
ATOM 810 C CA . ALA A 1 108 ? -8.757 -3.333 29.831 1.00 89.38 108 ALA A CA 1
ATOM 811 C C . ALA A 1 108 ? -7.823 -2.331 29.127 1.00 89.38 108 ALA A C 1
ATOM 813 O O . ALA A 1 108 ? -8.295 -1.470 28.379 1.00 89.38 108 ALA A O 1
ATOM 814 N N . PRO A 1 109 ? -6.513 -2.341 29.438 1.00 89.31 109 PRO A N 1
ATOM 815 C CA . PRO A 1 109 ? -5.564 -1.458 28.779 1.00 89.31 109 PRO A CA 1
ATOM 816 C C . PRO A 1 109 ? -5.304 -1.896 27.336 1.00 89.31 109 PRO A C 1
ATOM 818 O O . PRO A 1 109 ? -5.071 -3.072 27.055 1.00 89.31 109 PRO A O 1
ATOM 821 N N . VAL A 1 110 ? -5.261 -0.907 26.444 1.00 86.88 110 VAL A N 1
ATOM 822 C CA . VAL A 1 110 ? -4.872 -1.059 25.040 1.00 86.88 110 VAL A CA 1
ATOM 823 C C . VAL A 1 110 ? -3.809 -0.015 24.720 1.00 86.88 110 VAL A C 1
ATOM 825 O O . VAL A 1 110 ? -3.988 1.167 25.020 1.00 86.88 110 VAL A O 1
ATOM 828 N N . ALA A 1 111 ? -2.715 -0.436 24.089 1.00 86.75 111 ALA A N 1
ATOM 829 C CA . ALA A 1 111 ? -1.660 0.452 23.612 1.00 86.75 111 ALA A CA 1
ATOM 830 C C . ALA A 1 111 ? -1.400 0.207 22.125 1.00 86.75 111 ALA A C 1
ATOM 832 O O . ALA A 1 111 ? -0.994 -0.884 21.726 1.00 86.75 111 ALA A O 1
ATOM 833 N N . VAL A 1 112 ? -1.613 1.222 21.286 1.00 86.06 112 VAL A N 1
ATOM 834 C CA . VAL A 1 112 ? -1.281 1.128 19.860 1.00 86.06 112 VAL A CA 1
ATOM 835 C C . VAL A 1 112 ? 0.221 1.327 19.691 1.00 86.06 112 VAL A C 1
ATOM 837 O O . VAL A 1 112 ? 0.764 2.392 19.984 1.00 86.06 112 VAL A O 1
ATOM 840 N N . LEU A 1 113 ? 0.890 0.282 19.206 1.00 85.69 113 LEU A N 1
ATOM 841 C CA . LEU A 1 113 ? 2.341 0.261 19.035 1.00 85.69 113 LEU A CA 1
ATOM 842 C C . LEU A 1 113 ? 2.766 0.910 17.716 1.00 85.69 113 LEU A C 1
ATOM 844 O O . LEU A 1 113 ? 3.857 1.465 17.617 1.00 85.69 113 LEU A O 1
ATOM 848 N N . GLY A 1 114 ? 1.914 0.850 16.692 1.00 86.31 114 GLY A N 1
ATOM 849 C CA . GLY A 1 114 ? 2.227 1.392 15.376 1.00 86.31 114 GLY A CA 1
ATOM 850 C C . GLY A 1 114 ? 1.455 0.726 14.251 1.00 86.31 114 GLY A C 1
ATOM 851 O O . GLY A 1 114 ? 0.514 -0.042 14.462 1.00 86.31 114 GLY A O 1
ATOM 852 N N . GLN A 1 115 ? 1.890 1.023 13.034 1.00 85.94 115 GLN A N 1
ATOM 853 C CA . GLN A 1 115 ? 1.407 0.424 11.804 1.00 85.94 115 GLN A CA 1
ATOM 854 C C . GLN A 1 115 ? 2.522 -0.358 11.121 1.00 85.94 115 GLN A C 1
ATOM 856 O O . GLN A 1 115 ? 3.614 0.158 10.882 1.00 85.94 115 GLN A O 1
ATOM 861 N N . THR A 1 116 ? 2.224 -1.587 10.736 1.00 87.50 116 THR A N 1
ATOM 862 C CA . THR A 1 116 ? 3.059 -2.365 9.823 1.00 87.50 116 THR A CA 1
ATOM 863 C C . THR A 1 116 ? 2.361 -2.504 8.474 1.00 87.50 116 THR A C 1
ATOM 865 O O . THR A 1 116 ? 1.164 -2.250 8.357 1.00 87.50 116 THR A O 1
ATOM 868 N N . MET A 1 117 ? 3.099 -2.863 7.430 1.00 85.00 117 MET A N 1
ATOM 869 C CA . MET A 1 117 ? 2.564 -2.968 6.074 1.00 85.00 117 MET A CA 1
ATOM 870 C C . MET A 1 117 ? 2.505 -4.428 5.649 1.00 85.00 117 MET A C 1
ATOM 872 O O . MET A 1 117 ? 3.536 -5.061 5.427 1.00 85.00 117 MET A O 1
ATOM 876 N N . ARG A 1 118 ? 1.297 -4.955 5.440 1.00 86.00 118 ARG A N 1
ATOM 877 C CA . ARG A 1 118 ? 1.122 -6.237 4.757 1.00 86.00 118 ARG A CA 1
ATOM 878 C C . ARG A 1 118 ? 1.186 -6.014 3.257 1.00 86.00 118 ARG A C 1
ATOM 880 O O . ARG A 1 118 ? 0.310 -5.364 2.696 1.00 86.00 118 ARG A O 1
ATOM 887 N N . SER A 1 119 ? 2.204 -6.561 2.607 1.00 86.69 119 SER A N 1
ATOM 888 C CA . SER A 1 119 ? 2.409 -6.378 1.171 1.00 86.69 119 SER A CA 1
ATOM 889 C C . SER A 1 119 ? 2.079 -7.642 0.390 1.00 86.69 119 SER A C 1
ATOM 891 O O . SER A 1 119 ? 2.603 -8.710 0.689 1.00 86.69 119 SER A O 1
ATOM 893 N N . VAL A 1 120 ? 1.250 -7.508 -0.644 1.00 87.38 120 VAL A N 1
ATOM 894 C CA . VAL A 1 120 ? 0.951 -8.583 -1.597 1.00 87.38 120 VAL A CA 1
ATOM 895 C C . VAL A 1 120 ? 1.591 -8.257 -2.941 1.00 87.38 120 VAL A C 1
ATOM 897 O O . VAL A 1 120 ? 1.371 -7.187 -3.516 1.00 87.38 120 VAL A O 1
ATOM 900 N N . LEU A 1 121 ? 2.383 -9.195 -3.458 1.00 89.50 121 LEU A N 1
ATOM 901 C CA . LEU A 1 121 ? 3.024 -9.069 -4.762 1.00 89.50 121 LEU A CA 1
ATOM 902 C C . LEU A 1 121 ? 1.975 -9.111 -5.878 1.00 89.50 121 LEU A C 1
ATOM 904 O O . LEU A 1 121 ? 1.245 -10.089 -6.039 1.00 89.50 121 LEU A O 1
ATOM 908 N N . THR A 1 122 ? 1.925 -8.054 -6.684 1.00 91.12 122 THR A N 1
ATOM 909 C CA . THR A 1 122 ? 1.123 -8.001 -7.907 1.00 91.12 122 THR A CA 1
ATOM 910 C C . THR A 1 122 ? 2.056 -7.971 -9.106 1.00 91.12 122 THR A C 1
ATOM 912 O O . THR A 1 122 ? 2.797 -7.008 -9.295 1.00 91.12 122 THR A O 1
ATOM 915 N N . ALA A 1 123 ? 2.004 -9.030 -9.914 1.00 93.75 123 ALA A N 1
ATOM 916 C CA . ALA A 1 123 ? 2.837 -9.196 -11.096 1.00 93.75 123 ALA A CA 1
ATOM 917 C C . ALA A 1 123 ? 2.001 -9.174 -12.384 1.00 93.75 123 ALA A C 1
ATOM 919 O O . ALA A 1 123 ? 0.923 -9.767 -12.443 1.00 93.75 123 ALA A O 1
ATOM 920 N N . VAL A 1 124 ? 2.518 -8.527 -13.427 1.00 96.88 124 VAL A N 1
ATOM 921 C CA . VAL A 1 124 ? 1.961 -8.518 -14.787 1.00 96.88 124 VAL A CA 1
ATOM 922 C C . VAL A 1 124 ? 3.045 -8.986 -15.750 1.00 96.88 124 VAL A C 1
ATOM 924 O O . VAL A 1 124 ? 4.089 -8.344 -15.848 1.00 96.88 124 VAL A O 1
ATOM 927 N N . ASP A 1 125 ? 2.802 -10.082 -16.472 1.00 96.44 125 ASP A N 1
ATOM 928 C CA . ASP A 1 125 ? 3.680 -10.527 -17.562 1.00 96.44 125 ASP A CA 1
ATOM 929 C C . ASP A 1 125 ? 3.603 -9.529 -18.727 1.00 96.44 125 ASP A C 1
ATOM 931 O O . ASP A 1 125 ? 2.517 -9.186 -19.202 1.00 96.44 125 ASP A O 1
ATOM 935 N N . VAL A 1 126 ? 4.763 -9.052 -19.181 1.00 97.19 126 VAL A N 1
ATOM 936 C CA . VAL A 1 126 ? 4.878 -8.081 -20.280 1.00 97.19 126 VAL A CA 1
ATOM 937 C C . VAL A 1 126 ? 5.693 -8.613 -21.458 1.00 97.19 126 VAL A C 1
ATOM 939 O O . VAL A 1 126 ? 6.106 -7.852 -22.331 1.00 97.19 126 VAL A O 1
ATOM 942 N N . ARG A 1 127 ? 5.909 -9.929 -21.544 1.00 94.75 127 ARG A N 1
ATOM 943 C CA . ARG A 1 127 ? 6.667 -10.565 -22.634 1.00 94.75 127 ARG A CA 1
ATOM 944 C C . ARG A 1 127 ? 6.088 -10.241 -24.008 1.00 94.75 127 ARG A C 1
ATOM 946 O O . ARG A 1 127 ? 6.837 -10.035 -24.961 1.00 94.75 127 ARG A O 1
ATOM 953 N N . SER A 1 128 ? 4.762 -10.172 -24.104 1.00 94.31 128 SER A N 1
ATOM 954 C CA . SER A 1 128 ? 4.054 -9.842 -25.345 1.00 94.31 128 SER A CA 1
ATOM 955 C C . SER A 1 128 ? 4.359 -8.432 -25.858 1.00 94.31 128 SER A C 1
ATOM 957 O O . SER A 1 128 ? 4.238 -8.198 -27.056 1.00 94.31 128 SER A O 1
ATOM 959 N N . VAL A 1 129 ? 4.782 -7.514 -24.981 1.00 96.38 129 VAL A N 1
ATOM 960 C CA . VAL A 1 129 ? 5.133 -6.135 -25.343 1.00 96.38 129 VAL A CA 1
ATOM 961 C C . VAL A 1 129 ? 6.429 -6.094 -26.147 1.00 96.38 129 VAL A C 1
ATOM 963 O O . VAL A 1 129 ? 6.495 -5.396 -27.152 1.00 96.38 129 VAL A O 1
ATOM 966 N N . LEU A 1 130 ? 7.438 -6.886 -25.762 1.00 95.56 130 LEU A N 1
ATOM 967 C CA . LEU A 1 130 ? 8.658 -7.001 -26.566 1.00 95.56 130 LEU A CA 1
ATOM 968 C C . LEU A 1 130 ? 8.360 -7.651 -27.923 1.00 95.56 130 LEU A C 1
ATOM 970 O O . LEU A 1 130 ? 8.911 -7.226 -28.934 1.00 95.56 130 LEU A O 1
ATOM 974 N N . GLY A 1 131 ? 7.477 -8.657 -27.964 1.00 91.12 131 GLY A N 1
ATOM 975 C CA . GLY A 1 131 ? 7.019 -9.277 -29.211 1.00 91.12 131 GLY A CA 1
ATOM 976 C C . GLY A 1 131 ? 8.187 -9.635 -30.134 1.00 91.12 131 GLY A C 1
ATOM 977 O O . GLY A 1 131 ? 9.124 -10.299 -29.705 1.00 91.12 131 GLY A O 1
ATOM 978 N N . ASN A 1 132 ? 8.166 -9.144 -31.377 1.00 90.94 132 ASN A N 1
ATOM 979 C CA . ASN A 1 132 ? 9.275 -9.263 -32.339 1.00 90.94 132 ASN A CA 1
ATOM 980 C C . ASN A 1 132 ? 10.165 -8.008 -32.419 1.00 90.94 132 ASN A C 1
ATOM 982 O O . ASN A 1 132 ? 11.042 -7.944 -33.274 1.00 90.94 132 ASN A O 1
ATOM 986 N N . GLN A 1 133 ? 9.935 -7.012 -31.565 1.00 92.19 133 GLN A N 1
ATOM 987 C CA . GLN A 1 133 ? 10.724 -5.784 -31.524 1.00 92.19 133 GLN A CA 1
ATOM 988 C C . GLN A 1 133 ? 12.098 -6.053 -30.886 1.00 92.19 133 GLN A C 1
ATOM 990 O O . GLN A 1 133 ? 12.259 -6.980 -30.082 1.00 92.19 133 GLN A O 1
ATOM 995 N N . ASP A 1 134 ? 13.090 -5.224 -31.218 1.00 93.44 134 ASP A N 1
ATOM 996 C CA . ASP A 1 134 ? 14.425 -5.284 -30.600 1.00 93.44 134 ASP A CA 1
ATOM 997 C C . ASP A 1 134 ? 14.426 -4.769 -29.159 1.00 93.44 134 ASP A C 1
ATOM 999 O O . ASP A 1 134 ? 15.240 -5.190 -28.332 1.00 93.44 134 ASP A O 1
ATOM 1003 N N . ARG A 1 135 ? 13.510 -3.845 -28.864 1.00 95.56 135 ARG A N 1
ATOM 1004 C CA . ARG A 1 135 ? 13.307 -3.237 -27.553 1.00 95.56 135 ARG A CA 1
ATOM 1005 C C . ARG A 1 135 ? 11.857 -2.821 -27.374 1.00 95.56 135 ARG A C 1
ATOM 1007 O O . ARG A 1 135 ? 11.169 -2.570 -28.355 1.00 95.56 135 ARG A O 1
ATOM 1014 N N . ALA A 1 136 ? 11.447 -2.665 -26.127 1.00 97.56 136 ALA A N 1
ATOM 1015 C CA . ALA A 1 136 ? 10.205 -2.010 -25.761 1.00 97.56 136 ALA A CA 1
ATOM 1016 C C . ALA A 1 136 ? 10.338 -1.386 -24.367 1.00 97.56 136 ALA A C 1
ATOM 1018 O O . ALA A 1 136 ? 11.287 -1.663 -23.633 1.00 97.56 136 ALA A O 1
ATOM 1019 N N . MET A 1 137 ? 9.391 -0.539 -23.983 1.00 98.06 137 MET A N 1
ATOM 1020 C CA . MET A 1 137 ? 9.334 0.016 -22.636 1.00 98.06 137 MET A CA 1
ATOM 1021 C C . MET A 1 137 ? 7.889 0.058 -22.176 1.00 98.06 137 MET A C 1
ATOM 1023 O O . MET A 1 137 ? 7.012 0.508 -22.914 1.00 98.06 137 MET A O 1
ATOM 1027 N N . VAL A 1 138 ? 7.653 -0.384 -20.947 1.00 98.44 138 VAL A N 1
ATOM 1028 C CA . VAL A 1 138 ? 6.364 -0.200 -20.281 1.00 98.44 138 VAL A CA 1
ATOM 1029 C C . VAL A 1 138 ? 6.511 0.774 -19.128 1.00 98.44 138 VAL A C 1
ATOM 1031 O O . VAL A 1 138 ? 7.470 0.691 -18.364 1.00 98.44 138 VAL A O 1
ATOM 1034 N N . ARG A 1 139 ? 5.551 1.684 -18.986 1.00 97.75 139 ARG A N 1
ATOM 1035 C CA . ARG A 1 139 ? 5.330 2.468 -17.772 1.00 97.75 139 ARG A CA 1
ATOM 1036 C C . ARG A 1 139 ? 4.453 1.659 -16.834 1.00 97.75 139 ARG A C 1
ATOM 1038 O O . ARG A 1 139 ? 3.465 1.086 -17.284 1.00 97.75 139 ARG A O 1
ATOM 1045 N N . PHE A 1 140 ? 4.746 1.688 -15.541 1.00 96.69 140 PHE A N 1
ATOM 1046 C CA . PHE A 1 140 ? 3.822 1.197 -14.525 1.00 96.69 140 PHE A CA 1
ATOM 1047 C C . PHE A 1 140 ? 3.527 2.263 -13.474 1.00 96.69 140 PHE A C 1
ATOM 1049 O O . PHE A 1 140 ? 4.388 3.074 -13.129 1.00 96.69 140 PHE A O 1
ATOM 1056 N N . GLN A 1 141 ? 2.290 2.274 -12.985 1.00 94.31 141 GLN A N 1
ATOM 1057 C CA . GLN A 1 141 ? 1.816 3.176 -11.938 1.00 94.31 141 GLN A CA 1
ATOM 1058 C C . GLN A 1 141 ? 0.837 2.430 -11.033 1.00 94.31 141 GLN A C 1
ATOM 1060 O O . GLN A 1 141 ? -0.165 1.900 -11.508 1.00 94.31 141 GLN A O 1
ATOM 1065 N N . LEU A 1 142 ? 1.131 2.400 -9.737 1.00 93.44 142 LEU A N 1
ATOM 1066 C CA . LEU A 1 142 ? 0.267 1.893 -8.682 1.00 93.44 142 LEU A CA 1
ATOM 1067 C C . LEU A 1 142 ? -0.342 3.080 -7.936 1.00 93.44 142 LEU A C 1
ATOM 1069 O O . LEU A 1 142 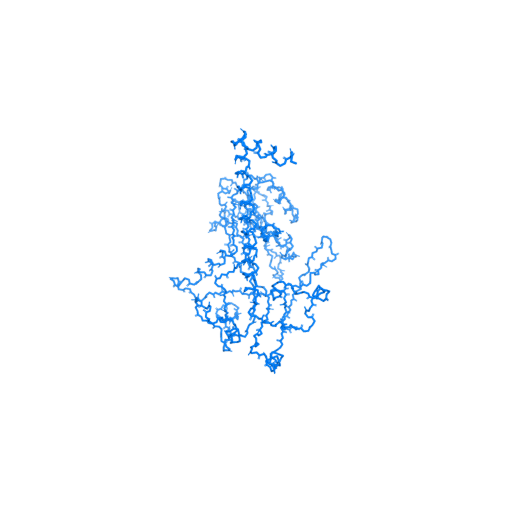? 0.347 3.776 -7.183 1.00 93.44 142 LEU A O 1
ATOM 1073 N N . THR A 1 143 ? -1.638 3.292 -8.137 1.00 91.19 143 THR A N 1
ATOM 1074 C CA . THR A 1 143 ? -2.405 4.340 -7.457 1.00 91.19 143 THR A CA 1
ATOM 1075 C C . THR A 1 143 ? -3.310 3.733 -6.399 1.00 91.19 143 THR A C 1
ATOM 1077 O O . THR A 1 143 ? -4.011 2.766 -6.685 1.00 91.19 143 THR A O 1
ATOM 1080 N N . GLY A 1 144 ? -3.313 4.300 -5.198 1.00 89.62 144 GLY A N 1
ATOM 1081 C CA . GLY A 1 144 ? -4.262 3.984 -4.138 1.00 89.62 144 GLY A CA 1
ATOM 1082 C C . GLY A 1 144 ? -5.446 4.945 -4.155 1.00 89.62 144 GLY A C 1
ATOM 1083 O O . GLY A 1 144 ? -5.301 6.120 -4.488 1.00 89.62 144 GLY A O 1
ATOM 1084 N N . SER A 1 145 ? -6.618 4.453 -3.775 1.00 89.75 145 SER A N 1
ATOM 1085 C CA . SER A 1 145 ? -7.822 5.247 -3.559 1.00 89.75 145 SER A CA 1
ATOM 1086 C C . SER A 1 145 ? -8.521 4.803 -2.277 1.00 89.75 145 SER A C 1
ATOM 1088 O O . SER A 1 145 ? -8.620 3.609 -2.002 1.00 89.75 145 SER A O 1
ATOM 1090 N N . ALA A 1 146 ? -8.983 5.763 -1.487 1.00 87.81 146 ALA A N 1
ATOM 1091 C CA . ALA A 1 146 ? -9.705 5.556 -0.236 1.00 87.81 146 ALA A CA 1
ATOM 1092 C C . ALA A 1 146 ? -10.825 6.591 -0.098 1.00 87.81 146 ALA A C 1
ATOM 1094 O O . ALA A 1 146 ? -10.862 7.581 -0.841 1.00 87.81 146 ALA A O 1
ATOM 1095 N N . ARG A 1 147 ? -11.717 6.401 0.882 1.00 83.12 147 ARG A N 1
ATOM 1096 C CA . ARG A 1 147 ? -12.811 7.335 1.201 1.00 83.12 147 ARG A CA 1
ATOM 1097 C C . ARG A 1 147 ? -13.660 7.635 -0.033 1.00 83.12 147 ARG A C 1
ATOM 1099 O O . ARG A 1 147 ? -13.854 8.799 -0.399 1.00 83.12 147 ARG A O 1
ATOM 1106 N N . ASN A 1 148 ? -14.085 6.575 -0.718 1.00 81.06 148 ASN A N 1
ATOM 1107 C CA . ASN A 1 148 ? -14.849 6.654 -1.966 1.00 81.06 148 ASN A CA 1
ATOM 1108 C C . ASN A 1 148 ? -14.195 7.544 -3.055 1.00 81.06 148 ASN A C 1
ATOM 1110 O O . ASN A 1 148 ? -14.869 8.301 -3.749 1.00 81.06 148 ASN A O 1
ATOM 1114 N N . GLY A 1 149 ? -12.863 7.490 -3.172 1.00 80.31 149 GLY A N 1
ATOM 1115 C CA . GLY A 1 149 ? -12.090 8.199 -4.201 1.00 80.31 149 GLY A CA 1
ATOM 1116 C C . GLY A 1 149 ? -11.656 9.622 -3.837 1.00 80.31 149 GLY A C 1
ATOM 1117 O O . GLY A 1 149 ? -10.991 10.270 -4.641 1.00 80.31 149 GLY A O 1
ATOM 1118 N N . THR A 1 150 ? -11.988 10.116 -2.640 1.00 81.31 150 THR A N 1
ATOM 1119 C CA . THR A 1 150 ? -11.541 11.447 -2.181 1.00 81.31 150 THR A CA 1
ATOM 1120 C C . THR A 1 150 ? -10.106 11.448 -1.656 1.00 81.31 150 THR A C 1
ATOM 1122 O O . THR A 1 150 ? -9.433 12.476 -1.708 1.00 81.31 150 THR A O 1
ATOM 1125 N N . GLY A 1 151 ? -9.613 10.305 -1.172 1.00 80.31 151 GLY A N 1
ATOM 1126 C CA . GLY A 1 151 ? -8.195 10.094 -0.904 1.00 80.31 151 GLY A CA 1
ATOM 1127 C C . GLY A 1 151 ? -7.562 9.374 -2.084 1.00 80.31 151 GLY A C 1
ATOM 1128 O O . GLY A 1 151 ? -7.967 8.256 -2.379 1.00 80.31 151 GLY A O 1
ATOM 1129 N N . VAL A 1 152 ? -6.579 9.986 -2.742 1.00 81.25 152 VAL A N 1
ATOM 1130 C CA . VAL A 1 152 ? -5.820 9.363 -3.836 1.00 81.25 152 VAL A CA 1
ATOM 1131 C C . VAL A 1 152 ? -4.335 9.449 -3.518 1.00 81.25 152 VAL A C 1
ATOM 1133 O O . VAL A 1 152 ? -3.846 10.501 -3.108 1.00 81.25 152 VAL A O 1
ATOM 1136 N N . THR A 1 153 ? -3.618 8.347 -3.710 1.00 77.88 153 THR A N 1
ATOM 1137 C CA . THR A 1 153 ? -2.169 8.269 -3.512 1.00 77.88 153 THR A CA 1
ATOM 1138 C C . THR A 1 153 ? -1.500 7.645 -4.731 1.00 77.88 153 THR A C 1
ATOM 1140 O O . THR A 1 153 ? -2.091 6.817 -5.424 1.00 77.88 153 THR A O 1
ATOM 1143 N N . THR A 1 154 ? -0.246 8.010 -4.987 1.00 70.06 154 THR A N 1
ATOM 1144 C CA . THR A 1 154 ? 0.625 7.288 -5.923 1.00 70.06 154 THR A CA 1
ATOM 1145 C C . THR A 1 154 ? 1.698 6.609 -5.094 1.00 70.06 154 THR A C 1
ATOM 1147 O O . THR A 1 154 ? 2.511 7.293 -4.479 1.00 70.06 154 THR A O 1
ATOM 1150 N N . ASN A 1 155 ? 1.673 5.278 -5.049 1.00 73.94 155 ASN A N 1
ATOM 1151 C CA . ASN A 1 155 ? 2.508 4.512 -4.124 1.00 73.94 155 ASN A CA 1
ATOM 1152 C C . ASN A 1 155 ? 3.813 4.060 -4.783 1.00 73.94 155 ASN A C 1
ATOM 1154 O O . ASN A 1 155 ? 4.878 4.194 -4.196 1.00 73.94 155 ASN A O 1
ATOM 1158 N N . GLN A 1 156 ? 3.730 3.521 -6.000 1.00 87.19 156 GLN A N 1
ATOM 1159 C CA . GLN A 1 156 ? 4.883 3.066 -6.779 1.00 87.19 156 GLN A CA 1
ATOM 1160 C C . GLN A 1 156 ? 4.663 3.433 -8.240 1.00 87.19 156 GLN A C 1
ATOM 1162 O O . GLN A 1 156 ? 3.560 3.304 -8.770 1.00 87.19 156 GLN A O 1
ATOM 1167 N N . SER A 1 157 ? 5.704 3.891 -8.914 1.00 91.44 157 SER A N 1
ATOM 1168 C CA . SER A 1 157 ? 5.666 4.188 -10.341 1.00 91.44 157 SER A CA 1
ATOM 1169 C C . SER A 1 157 ? 7.017 3.900 -10.964 1.00 91.44 157 SER A C 1
ATOM 1171 O O . SER A 1 157 ? 8.001 3.746 -10.252 1.00 91.44 157 SER A O 1
ATOM 1173 N N . GLY A 1 158 ? 7.088 3.812 -12.284 1.00 93.00 158 GLY A N 1
ATOM 1174 C CA . GLY A 1 158 ? 8.355 3.493 -12.914 1.00 93.00 158 GLY A CA 1
ATOM 1175 C C . GLY A 1 158 ? 8.233 3.091 -14.362 1.00 93.00 158 GLY A C 1
ATOM 1176 O O . GLY A 1 158 ? 7.179 3.238 -14.992 1.00 93.00 158 GLY A O 1
ATOM 1177 N N . TYR A 1 159 ? 9.328 2.546 -14.876 1.00 95.50 159 TYR A N 1
ATOM 1178 C CA . TYR A 1 159 ? 9.331 1.852 -16.152 1.00 95.50 159 TYR A CA 1
ATOM 1179 C C . TYR A 1 159 ? 10.101 0.537 -16.079 1.00 95.50 159 TYR A C 1
ATOM 1181 O O . TYR A 1 159 ? 11.032 0.382 -15.290 1.00 95.50 159 TYR A O 1
ATOM 1189 N N . LEU A 1 160 ? 9.716 -0.394 -16.948 1.00 96.94 160 LEU A N 1
ATOM 1190 C CA . LEU A 1 160 ? 10.487 -1.587 -17.270 1.00 96.94 160 LEU A CA 1
ATOM 1191 C C . LEU A 1 160 ? 10.920 -1.502 -18.737 1.00 96.94 160 LEU A C 1
ATOM 1193 O O . LEU A 1 160 ? 10.086 -1.499 -19.645 1.00 96.94 160 LEU A O 1
ATOM 1197 N N . TYR A 1 161 ? 12.229 -1.405 -18.956 1.00 97.06 161 TYR A N 1
ATOM 1198 C CA . TYR A 1 161 ? 12.855 -1.463 -20.270 1.00 97.06 161 TYR A CA 1
ATOM 1199 C C . TYR A 1 161 ? 13.158 -2.913 -20.653 1.00 97.06 161 TYR A C 1
ATOM 1201 O O . TYR A 1 161 ? 13.776 -3.657 -19.894 1.00 97.06 161 TYR A O 1
ATOM 1209 N N . LEU A 1 162 ? 12.727 -3.305 -21.845 1.00 97.31 162 LEU A N 1
ATOM 1210 C CA . LEU A 1 162 ? 12.875 -4.640 -22.406 1.00 97.31 162 LEU A CA 1
ATOM 1211 C C . LEU A 1 162 ? 13.810 -4.543 -23.608 1.00 97.31 162 LEU A C 1
ATOM 1213 O O . LEU A 1 162 ? 13.573 -3.725 -24.494 1.00 97.31 162 LEU A O 1
ATOM 1217 N N . THR A 1 163 ? 14.840 -5.382 -23.678 1.00 95.81 163 THR A N 1
ATOM 1218 C CA . THR A 1 163 ? 15.743 -5.435 -24.840 1.00 95.81 163 THR A CA 1
ATOM 1219 C C . THR A 1 163 ? 16.119 -6.867 -25.200 1.00 95.81 163 THR A C 1
ATOM 1221 O O . THR A 1 163 ? 16.109 -7.768 -24.364 1.00 95.81 163 THR A O 1
ATOM 1224 N N . ARG A 1 164 ? 16.461 -7.103 -26.466 1.00 94.94 164 ARG A N 1
ATOM 1225 C CA . ARG A 1 164 ? 17.087 -8.355 -26.922 1.00 94.94 164 ARG A CA 1
ATOM 1226 C C . ARG A 1 164 ? 18.612 -8.330 -26.822 1.00 94.94 164 ARG A C 1
ATOM 1228 O O . ARG A 1 164 ? 19.247 -9.378 -26.937 1.00 94.94 164 ARG A O 1
ATOM 1235 N N . ASN A 1 165 ? 19.195 -7.152 -26.617 1.00 94.19 165 ASN A N 1
ATOM 1236 C CA . ASN A 1 165 ? 20.637 -6.972 -26.508 1.00 94.19 165 ASN A CA 1
ATOM 1237 C C . ASN A 1 165 ? 21.144 -7.325 -25.110 1.00 94.19 165 ASN A C 1
ATOM 1239 O O . ASN A 1 165 ? 20.385 -7.393 -24.146 1.00 94.19 165 ASN A O 1
ATOM 1243 N N . GLU A 1 166 ? 22.447 -7.557 -25.009 1.00 92.81 166 GLU A N 1
ATOM 1244 C CA . GLU A 1 166 ? 23.110 -7.841 -23.739 1.00 92.81 166 GLU A CA 1
ATOM 1245 C C . GLU A 1 166 ? 23.070 -6.620 -22.814 1.00 92.81 166 GLU A C 1
ATOM 1247 O O . GLU A 1 166 ? 23.398 -5.503 -23.234 1.00 92.81 166 GLU A O 1
ATOM 1252 N N . LEU A 1 167 ? 22.678 -6.863 -21.561 1.00 92.44 167 LEU A N 1
ATOM 1253 C CA . LEU A 1 167 ? 22.816 -5.915 -20.462 1.00 92.44 167 LEU A CA 1
ATOM 1254 C C . LEU A 1 167 ? 24.022 -6.297 -19.606 1.00 92.44 167 LEU A C 1
ATOM 1256 O O . LEU A 1 167 ? 24.160 -7.455 -19.212 1.00 92.44 167 LEU A O 1
ATOM 1260 N N . THR A 1 168 ? 24.865 -5.313 -19.304 1.00 91.88 168 THR A N 1
ATOM 1261 C CA . THR A 1 168 ? 26.015 -5.442 -18.403 1.00 91.88 168 THR A CA 1
ATOM 1262 C C . THR A 1 168 ? 25.819 -4.541 -17.189 1.00 91.88 168 THR A C 1
ATOM 1264 O O . THR A 1 168 ? 25.560 -3.346 -17.365 1.00 91.88 168 THR A O 1
ATOM 1267 N N . SER A 1 169 ? 25.966 -5.101 -15.986 1.00 86.88 169 SER A N 1
ATOM 1268 C CA . SER A 1 169 ? 26.015 -4.331 -14.738 1.00 86.88 169 SER A CA 1
ATOM 1269 C C . SER A 1 169 ? 27.319 -3.551 -14.647 1.00 86.88 169 SER A C 1
ATOM 1271 O O . SER A 1 169 ? 28.383 -4.066 -14.997 1.00 86.88 169 SER A O 1
ATOM 1273 N N . VAL A 1 170 ? 27.233 -2.312 -14.182 1.00 82.94 170 VAL A N 1
ATOM 1274 C CA . VAL A 1 170 ? 28.374 -1.541 -13.703 1.00 82.94 170 VAL A CA 1
ATOM 1275 C C . VAL A 1 170 ? 28.127 -1.304 -12.226 1.00 82.94 170 VAL A C 1
ATOM 1277 O O . VAL A 1 170 ? 27.290 -0.476 -11.858 1.00 82.94 170 VAL A O 1
ATOM 1280 N N . ASP A 1 171 ? 28.820 -2.084 -11.400 1.00 67.25 171 ASP A N 1
ATOM 1281 C CA . ASP A 1 171 ? 28.683 -1.989 -9.954 1.00 67.25 171 ASP A CA 1
ATOM 1282 C C . ASP A 1 171 ? 29.095 -0.582 -9.490 1.00 67.25 171 ASP A C 1
ATOM 1284 O O . ASP A 1 171 ? 30.063 -0.014 -10.020 1.00 67.25 171 ASP A O 1
ATOM 1288 N N . PRO A 1 172 ? 28.368 0.019 -8.530 1.00 58.38 172 PRO A N 1
ATOM 1289 C CA . PRO A 1 172 ? 28.839 1.230 -7.883 1.00 58.38 172 PRO A CA 1
ATOM 1290 C C . PRO A 1 172 ? 30.204 0.936 -7.246 1.00 58.38 172 PRO A C 1
ATOM 1292 O O . PRO A 1 172 ? 30.402 -0.107 -6.628 1.00 58.38 172 PRO A O 1
ATOM 1295 N N . VAL A 1 173 ? 31.161 1.843 -7.462 1.00 48.22 173 VAL A N 1
ATOM 1296 C CA . VAL A 1 173 ? 32.533 1.768 -6.934 1.00 48.22 173 VAL A CA 1
ATOM 1297 C C . VAL A 1 173 ? 32.514 1.370 -5.452 1.00 48.22 173 VAL A C 1
ATOM 1299 O O . VAL A 1 173 ? 31.697 1.899 -4.701 1.00 48.22 173 VAL A O 1
ATOM 1302 N N . GLU A 1 174 ? 33.416 0.460 -5.058 1.00 42.97 174 GLU A N 1
ATOM 1303 C CA . GLU A 1 174 ? 33.600 -0.041 -3.687 1.00 42.97 174 GLU A CA 1
ATOM 1304 C C . GLU A 1 174 ? 33.398 1.059 -2.627 1.00 42.97 174 GLU A C 1
ATOM 1306 O O . GLU A 1 174 ? 34.166 2.016 -2.520 1.00 42.97 174 GLU A O 1
ATOM 1311 N N . GLY A 1 175 ? 32.338 0.905 -1.836 1.00 46.72 175 GLY A N 1
ATOM 1312 C CA . GLY A 1 175 ? 31.935 1.776 -0.737 1.00 46.72 175 GLY A CA 1
ATOM 1313 C C . GLY A 1 175 ? 30.833 1.086 0.075 1.00 46.72 175 GLY A C 1
ATOM 1314 O O . GLY A 1 175 ? 30.264 0.102 -0.404 1.00 46.72 175 GLY A O 1
ATOM 1315 N N . PRO A 1 176 ? 30.541 1.528 1.314 1.00 38.91 176 PRO A N 1
ATOM 1316 C CA . PRO A 1 176 ? 29.547 0.871 2.157 1.00 38.91 176 PRO A CA 1
ATOM 1317 C C . PRO A 1 176 ? 28.207 0.815 1.419 1.00 38.91 176 PRO A C 1
ATOM 1319 O O . PRO A 1 176 ? 27.674 1.844 1.002 1.00 38.91 176 PRO A O 1
ATOM 1322 N N . VAL A 1 177 ? 27.712 -0.409 1.223 1.00 41.22 177 VAL A N 1
ATOM 1323 C CA . VAL A 1 177 ? 26.509 -0.733 0.454 1.00 41.22 177 VAL A CA 1
ATOM 1324 C C . VAL A 1 177 ? 25.302 -0.077 1.123 1.00 41.22 177 VAL A C 1
ATOM 1326 O O . VAL A 1 177 ? 24.672 -0.649 2.006 1.00 41.22 177 VAL A O 1
ATOM 1329 N N . THR A 1 178 ? 24.969 1.143 0.716 1.00 45.41 178 THR A N 1
ATOM 1330 C CA . THR A 1 178 ? 23.583 1.606 0.784 1.00 45.41 178 THR A CA 1
ATOM 1331 C C . THR A 1 178 ? 22.881 1.029 -0.441 1.00 45.41 178 THR A C 1
ATOM 1333 O O . THR A 1 178 ? 23.490 0.950 -1.509 1.00 45.41 178 THR A O 1
ATOM 1336 N N . ALA A 1 179 ? 21.652 0.534 -0.265 1.00 48.72 179 ALA A N 1
ATOM 1337 C CA . ALA A 1 179 ? 20.869 -0.226 -1.244 1.00 48.72 179 ALA A CA 1
ATOM 1338 C C . ALA A 1 179 ? 20.662 0.534 -2.572 1.00 48.72 179 ALA A C 1
ATOM 1340 O O . ALA A 1 179 ? 19.606 1.107 -2.829 1.00 48.72 179 ALA A O 1
ATOM 1341 N N . SER A 1 180 ? 21.690 0.553 -3.415 1.00 58.97 180 SER A N 1
ATOM 1342 C CA . SER A 1 180 ? 21.697 1.169 -4.732 1.00 58.97 180 SER A CA 1
ATOM 1343 C C . SER A 1 180 ? 21.706 0.059 -5.776 1.00 58.97 180 SER A C 1
ATOM 1345 O O . SER A 1 180 ? 22.569 -0.816 -5.781 1.00 58.97 180 SER A O 1
ATOM 1347 N N . SER A 1 181 ? 20.701 0.062 -6.648 1.00 69.88 181 SER A N 1
ATOM 1348 C CA . SER A 1 181 ? 20.696 -0.786 -7.836 1.00 69.88 181 SER A CA 1
ATOM 1349 C C . SER A 1 181 ? 21.808 -0.311 -8.776 1.00 69.88 181 SER A C 1
ATOM 1351 O O . SER A 1 181 ? 21.937 0.904 -8.967 1.00 69.88 181 SER A O 1
ATOM 1353 N N . PRO A 1 182 ? 22.611 -1.221 -9.358 1.00 81.12 182 PRO A N 1
ATOM 1354 C CA . PRO A 1 182 ? 23.711 -0.845 -10.238 1.00 81.12 182 PRO A CA 1
ATOM 1355 C C . PRO A 1 182 ? 23.205 -0.219 -11.542 1.00 81.12 182 PRO 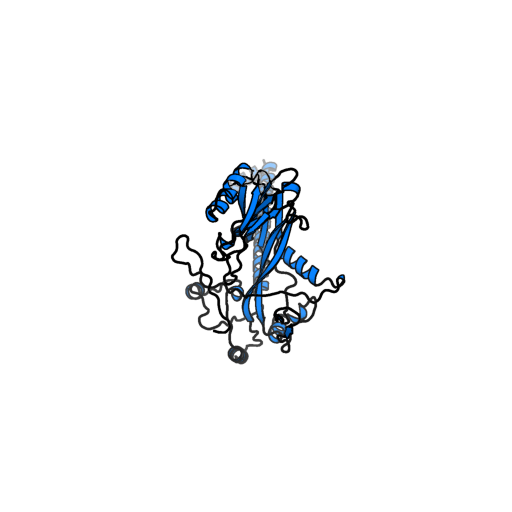A C 1
ATOM 1357 O O . PRO A 1 182 ? 22.064 -0.428 -11.963 1.00 81.12 182 PRO A O 1
ATOM 1360 N N . GLU A 1 183 ? 24.077 0.528 -12.221 1.00 87.94 183 GLU A N 1
ATOM 1361 C CA . GLU A 1 183 ? 23.780 1.000 -13.573 1.00 87.94 183 GLU A CA 1
ATOM 1362 C C . GLU A 1 183 ? 23.771 -0.204 -14.528 1.00 87.94 183 GLU A C 1
ATOM 1364 O O . GLU A 1 183 ? 24.742 -0.958 -14.601 1.00 87.94 183 GLU A O 1
ATOM 1369 N N . LEU A 1 184 ? 22.704 -0.364 -15.312 1.00 91.19 184 LEU A N 1
ATOM 1370 C CA . LEU A 1 184 ? 22.630 -1.395 -16.347 1.00 91.19 184 LEU A CA 1
ATOM 1371 C C . LEU A 1 184 ? 22.856 -0.761 -17.713 1.00 91.19 184 LEU A C 1
ATOM 1373 O O . LEU A 1 184 ? 22.115 0.133 -18.132 1.00 91.19 184 LEU A O 1
ATOM 1377 N N . ARG A 1 185 ? 23.869 -1.245 -18.431 1.00 93.06 185 ARG A N 1
ATOM 1378 C CA . ARG A 1 185 ? 24.248 -0.744 -19.756 1.00 93.06 185 ARG A CA 1
ATOM 1379 C C . ARG A 1 185 ? 23.891 -1.737 -20.847 1.00 93.06 185 ARG A C 1
ATOM 1381 O O . ARG A 1 185 ? 24.183 -2.919 -20.729 1.00 93.06 185 ARG A O 1
ATOM 1388 N N . GLU A 1 186 ? 23.308 -1.242 -21.930 1.00 93.94 186 GLU A N 1
ATOM 1389 C CA . GLU A 1 186 ? 23.023 -2.015 -23.137 1.00 93.94 186 GLU A CA 1
ATOM 1390 C C . GLU A 1 186 ? 24.109 -1.761 -24.184 1.00 93.94 186 GLU A C 1
ATOM 1392 O O . GLU A 1 186 ? 24.431 -0.608 -24.502 1.00 93.94 186 GLU A O 1
ATOM 1397 N N . ARG A 1 187 ? 24.647 -2.834 -24.774 1.00 88.81 187 ARG A N 1
ATOM 1398 C CA . ARG A 1 187 ? 25.537 -2.732 -25.936 1.00 88.81 187 ARG A CA 1
ATOM 1399 C C . ARG A 1 187 ? 24.734 -2.864 -27.226 1.00 88.81 187 ARG A C 1
ATOM 1401 O O . ARG A 1 187 ? 24.191 -3.924 -27.521 1.00 88.81 187 ARG A O 1
ATOM 1408 N N . ARG A 1 188 ? 24.708 -1.802 -28.031 1.00 84.75 188 ARG A N 1
ATOM 1409 C CA . ARG A 1 188 ? 23.948 -1.724 -29.285 1.00 84.75 188 ARG A CA 1
ATOM 1410 C C . ARG A 1 188 ? 24.804 -1.120 -30.393 1.00 84.75 188 ARG A C 1
ATOM 1412 O O . ARG A 1 188 ? 25.281 0.003 -30.263 1.00 84.75 188 ARG A O 1
ATOM 1419 N N . ASN A 1 189 ? 24.967 -1.838 -31.505 1.00 82.69 189 ASN A N 1
ATOM 1420 C CA . ASN A 1 189 ? 25.671 -1.357 -32.707 1.00 82.69 189 ASN A CA 1
ATOM 1421 C C . ASN A 1 189 ? 27.059 -0.752 -32.406 1.00 82.69 189 ASN A C 1
ATOM 1423 O O . ASN A 1 189 ? 27.413 0.312 -32.906 1.00 82.69 189 ASN A O 1
ATOM 1427 N N . GLY A 1 190 ? 27.820 -1.395 -31.513 1.00 80.00 190 GLY A N 1
ATOM 1428 C CA . GLY A 1 190 ? 29.141 -0.925 -31.080 1.00 80.00 190 GLY A CA 1
ATOM 1429 C C . GLY A 1 190 ? 29.134 0.252 -30.093 1.00 80.00 190 GLY A C 1
ATOM 1430 O O . GLY A 1 190 ? 30.193 0.608 -29.585 1.00 80.00 190 GLY A O 1
ATOM 1431 N N . ARG A 1 191 ? 27.968 0.824 -29.770 1.00 85.94 191 ARG A N 1
ATOM 1432 C CA . ARG A 1 191 ? 27.786 1.854 -28.738 1.00 85.94 191 ARG A CA 1
ATOM 1433 C C . ARG A 1 191 ? 27.282 1.237 -27.437 1.00 85.94 191 ARG A C 1
ATOM 1435 O O . ARG A 1 191 ? 26.615 0.205 -27.444 1.00 85.94 191 ARG A O 1
ATOM 1442 N N . VAL A 1 192 ? 27.600 1.888 -26.324 1.00 89.00 192 VAL A N 1
ATOM 1443 C CA . VAL A 1 192 ? 27.122 1.520 -24.988 1.00 89.00 192 VAL A CA 1
ATOM 1444 C C . VAL A 1 192 ? 26.201 2.632 -24.502 1.00 89.00 192 VAL A C 1
ATOM 1446 O O . VAL A 1 192 ? 26.600 3.797 -24.512 1.00 89.00 192 VAL A O 1
ATOM 1449 N N . ILE A 1 193 ? 24.974 2.282 -24.119 1.00 90.94 193 ILE A N 1
ATOM 1450 C CA . ILE A 1 193 ? 23.977 3.219 -23.584 1.00 90.94 193 ILE A CA 1
ATOM 1451 C C . ILE A 1 193 ? 23.544 2.784 -22.184 1.00 90.94 193 ILE A C 1
ATOM 1453 O O . ILE A 1 193 ? 23.463 1.591 -21.903 1.00 90.94 193 ILE A O 1
ATOM 1457 N N . SER A 1 194 ? 23.253 3.742 -21.309 1.00 91.06 194 SER A N 1
ATOM 1458 C CA . SER A 1 194 ? 22.739 3.471 -19.963 1.00 91.06 194 SER A CA 1
ATOM 1459 C C . SER A 1 194 ? 21.248 3.142 -20.052 1.00 91.06 194 SER A C 1
ATOM 1461 O O . SER A 1 194 ? 20.420 4.038 -20.232 1.00 91.06 194 SER A O 1
ATOM 1463 N N . ALA A 1 195 ? 20.902 1.859 -19.962 1.00 91.06 195 ALA A N 1
ATOM 1464 C CA . ALA A 1 195 ? 19.523 1.387 -20.011 1.00 91.06 195 ALA A CA 1
ATOM 1465 C C . ALA A 1 195 ? 18.785 1.759 -18.718 1.00 91.06 195 ALA A C 1
ATOM 1467 O O . ALA A 1 195 ? 17.793 2.484 -18.770 1.00 91.06 195 ALA A O 1
ATOM 1468 N N . CYS A 1 196 ? 19.346 1.380 -17.568 1.00 91.00 196 CYS A N 1
ATOM 1469 C CA . CYS A 1 196 ? 18.891 1.795 -16.243 1.00 91.00 196 CYS A CA 1
ATOM 1470 C C . CYS A 1 196 ? 20.016 2.557 -15.545 1.00 91.00 196 CYS A C 1
ATOM 1472 O O . CYS A 1 196 ? 21.171 2.133 -15.582 1.00 91.00 196 CYS A O 1
ATOM 1474 N N . LEU A 1 197 ? 19.680 3.700 -14.950 1.00 88.62 197 LEU A N 1
ATOM 1475 C CA . LEU A 1 197 ? 20.630 4.460 -14.140 1.00 88.62 197 LEU A CA 1
ATOM 1476 C C . LEU A 1 197 ? 20.835 3.752 -12.800 1.00 88.62 197 LEU A C 1
ATOM 1478 O O . LEU A 1 197 ? 19.921 3.076 -12.328 1.00 88.62 197 LEU A O 1
ATOM 1482 N N . ALA A 1 198 ? 21.999 3.951 -12.180 1.00 82.19 198 ALA A N 1
ATOM 1483 C CA . ALA A 1 198 ? 22.162 3.584 -10.780 1.00 82.19 198 ALA A CA 1
ATOM 1484 C C . ALA A 1 198 ? 21.129 4.352 -9.938 1.00 82.19 198 ALA A C 1
ATOM 1486 O O . ALA A 1 198 ? 20.872 5.532 -10.198 1.00 82.19 198 ALA A O 1
ATOM 1487 N N . SER A 1 199 ? 20.489 3.687 -8.977 1.00 69.62 199 SER A N 1
ATOM 1488 C CA . SER A 1 199 ? 19.520 4.364 -8.115 1.00 69.62 199 SER A CA 1
ATOM 1489 C C . SER A 1 199 ? 20.253 5.177 -7.050 1.00 69.62 199 SER A C 1
ATOM 1491 O O . SER A 1 199 ? 21.005 4.608 -6.256 1.00 69.62 199 SER A O 1
ATOM 1493 N N . ASP A 1 200 ? 19.985 6.478 -6.974 1.00 51.69 200 ASP A N 1
ATOM 1494 C CA . ASP A 1 200 ? 20.410 7.285 -5.834 1.00 51.69 200 ASP A CA 1
ATOM 1495 C C . ASP A 1 200 ? 19.597 6.853 -4.606 1.00 51.69 200 ASP A C 1
ATOM 1497 O O . ASP A 1 200 ? 18.377 7.024 -4.574 1.00 51.69 200 ASP A O 1
ATOM 1501 N N . ALA A 1 201 ? 20.253 6.346 -3.561 1.00 47.69 201 ALA A N 1
ATOM 1502 C CA . ALA A 1 201 ? 19.624 6.001 -2.278 1.00 47.69 201 ALA A CA 1
ATOM 1503 C C . ALA A 1 201 ? 19.065 7.227 -1.502 1.00 47.69 201 ALA A C 1
ATOM 1505 O O . ALA A 1 201 ? 18.813 7.150 -0.304 1.00 47.69 201 ALA A O 1
ATOM 1506 N N . GLY A 1 202 ? 18.913 8.387 -2.153 1.00 43.56 202 GLY A N 1
ATOM 1507 C CA . GLY A 1 202 ? 18.733 9.691 -1.507 1.00 43.56 202 GLY A CA 1
ATOM 1508 C C . GLY A 1 202 ? 17.299 10.222 -1.429 1.00 43.56 202 GLY A C 1
ATOM 1509 O O . GLY A 1 202 ? 17.083 11.283 -0.846 1.00 43.56 202 GLY A O 1
ATOM 1510 N N . GLY A 1 203 ? 16.311 9.545 -2.021 1.00 54.44 203 GLY A N 1
ATOM 1511 C CA . GLY A 1 203 ? 14.908 9.959 -1.933 1.00 54.44 203 GLY A CA 1
ATOM 1512 C C . GLY A 1 203 ? 14.210 9.344 -0.723 1.00 54.44 203 GLY A C 1
ATOM 1513 O O . GLY A 1 203 ? 14.248 8.130 -0.556 1.00 54.44 203 GLY A O 1
ATOM 1514 N N . ALA A 1 204 ? 13.502 10.147 0.082 1.00 57.94 204 ALA A N 1
ATOM 1515 C CA . ALA A 1 204 ? 12.593 9.590 1.088 1.00 57.94 204 ALA A CA 1
ATOM 1516 C C . ALA A 1 204 ? 11.597 8.629 0.398 1.00 57.94 204 ALA A C 1
ATOM 1518 O O . ALA A 1 204 ? 11.089 8.996 -0.670 1.00 57.94 204 ALA A O 1
ATOM 1519 N N . PRO A 1 205 ? 11.276 7.451 0.969 1.00 60.88 205 PRO A N 1
ATOM 1520 C CA . PRO A 1 205 ? 10.376 6.469 0.347 1.00 60.88 205 PRO A CA 1
ATOM 1521 C C . PRO A 1 205 ? 8.999 7.034 -0.038 1.00 60.88 205 PRO A C 1
ATOM 1523 O O . PRO A 1 205 ? 8.384 6.593 -1.002 1.00 60.88 205 PRO A O 1
ATOM 1526 N N . SER A 1 206 ? 8.536 8.054 0.688 1.00 59.88 206 SER A N 1
ATOM 1527 C CA . SER A 1 206 ? 7.279 8.771 0.444 1.00 59.88 206 SER A CA 1
ATOM 1528 C C . SER A 1 206 ? 7.375 9.886 -0.607 1.00 59.88 206 SER A C 1
ATOM 1530 O O . SER A 1 206 ? 6.359 10.466 -0.989 1.00 59.88 206 SER A O 1
ATOM 1532 N N . SER A 1 207 ? 8.578 10.223 -1.078 1.00 67.12 207 SER A N 1
ATOM 1533 C CA . SER A 1 207 ? 8.773 11.230 -2.121 1.00 67.12 207 SER A CA 1
ATOM 1534 C C . SER A 1 207 ? 8.491 10.641 -3.508 1.00 67.12 207 SER A C 1
ATOM 1536 O O . SER A 1 207 ? 8.779 9.467 -3.748 1.00 67.12 207 SER A O 1
ATOM 1538 N N . PRO A 1 208 ? 8.059 11.451 -4.492 1.00 69.19 208 PRO A N 1
ATOM 1539 C CA . PRO A 1 208 ? 7.936 10.990 -5.876 1.00 69.19 208 PRO A CA 1
ATOM 1540 C C . PRO A 1 208 ? 9.240 10.436 -6.472 1.00 69.19 208 PRO A C 1
ATOM 1542 O O . PRO A 1 208 ? 9.199 9.815 -7.530 1.00 69.19 208 PRO A O 1
ATOM 1545 N N . ALA A 1 209 ? 10.400 10.737 -5.870 1.00 70.50 209 ALA A N 1
ATOM 1546 C CA . ALA A 1 209 ? 11.695 10.188 -6.269 1.00 70.50 209 ALA A CA 1
ATOM 1547 C C . ALA A 1 209 ? 11.943 8.805 -5.680 1.00 70.50 209 ALA A C 1
ATOM 1549 O O . ALA A 1 209 ? 12.312 7.913 -6.432 1.00 70.50 209 ALA A O 1
ATOM 1550 N N . GLY A 1 210 ? 11.673 8.621 -4.387 1.00 71.69 210 GLY A N 1
ATOM 1551 C CA . GLY A 1 210 ? 11.762 7.314 -3.732 1.00 71.69 210 GLY A CA 1
ATOM 1552 C C . GLY A 1 210 ? 10.710 6.319 -4.231 1.00 71.69 210 GLY A C 1
ATOM 1553 O O . GLY A 1 210 ? 10.966 5.124 -4.263 1.00 71.69 210 GLY A O 1
ATOM 1554 N N . ALA A 1 211 ? 9.557 6.807 -4.697 1.00 78.88 211 ALA A N 1
ATOM 1555 C CA . ALA A 1 211 ? 8.488 5.985 -5.263 1.00 78.88 211 ALA A CA 1
ATOM 1556 C C . ALA A 1 211 ? 8.655 5.666 -6.765 1.00 78.88 211 ALA A C 1
ATOM 1558 O O . ALA A 1 211 ? 7.762 5.046 -7.353 1.00 78.88 211 ALA A O 1
ATOM 1559 N N . PHE A 1 212 ? 9.732 6.131 -7.419 1.00 86.19 212 PHE A N 1
ATOM 1560 C CA . PHE A 1 212 ? 9.977 5.894 -8.845 1.00 86.19 212 PHE A CA 1
ATOM 1561 C C . PHE A 1 212 ? 11.089 4.869 -9.071 1.00 86.19 212 PHE A C 1
ATOM 1563 O O . PHE A 1 212 ? 12.241 5.115 -8.727 1.00 86.19 212 PHE A O 1
ATOM 1570 N N . ASP A 1 213 ? 10.754 3.764 -9.725 1.00 87.50 213 ASP A N 1
ATOM 1571 C CA . ASP A 1 213 ? 11.637 2.620 -9.923 1.00 87.50 213 ASP A CA 1
ATOM 1572 C C . ASP A 1 213 ? 11.964 2.399 -11.414 1.00 87.50 213 ASP A C 1
ATOM 1574 O O . ASP A 1 213 ? 11.130 2.580 -12.308 1.00 87.50 213 ASP A O 1
ATOM 1578 N N . GLN A 1 214 ? 13.216 2.040 -11.693 1.00 89.69 214 GLN A N 1
ATOM 1579 C CA . GLN A 1 214 ? 13.745 1.826 -13.037 1.00 89.69 214 GLN A CA 1
ATOM 1580 C C . GLN A 1 214 ? 14.209 0.383 -13.150 1.00 89.69 214 GLN A C 1
ATOM 1582 O O . GLN A 1 214 ? 15.176 -0.014 -12.505 1.00 89.69 214 GLN A O 1
ATOM 1587 N N . ARG A 1 215 ? 13.554 -0.396 -14.008 1.00 92.31 215 ARG A N 1
ATOM 1588 C CA . ARG A 1 215 ? 13.892 -1.807 -14.202 1.00 92.31 215 ARG A CA 1
ATOM 1589 C C . ARG A 1 215 ? 14.280 -2.078 -15.637 1.00 92.31 215 ARG A C 1
ATOM 1591 O O . ARG A 1 215 ? 13.719 -1.499 -16.566 1.00 92.31 215 ARG A O 1
ATOM 1598 N N . CYS A 1 216 ? 15.221 -2.990 -15.817 1.00 93.88 216 CYS A N 1
ATOM 1599 C CA . CYS A 1 216 ? 15.678 -3.421 -17.125 1.00 93.88 216 CYS A CA 1
ATOM 1600 C C . CYS A 1 216 ? 15.681 -4.945 -17.176 1.00 93.88 216 CYS A C 1
ATOM 1602 O O . CYS A 1 216 ? 16.003 -5.602 -16.190 1.00 93.88 216 CYS A O 1
ATOM 1604 N N . TRP A 1 217 ? 15.320 -5.491 -18.330 1.00 95.62 217 TRP A N 1
ATOM 1605 C CA . TRP A 1 217 ? 15.338 -6.923 -18.589 1.00 95.62 217 TRP A CA 1
ATOM 1606 C C . TRP A 1 217 ? 15.833 -7.185 -20.009 1.00 95.62 217 TRP A C 1
ATOM 1608 O O . TRP A 1 217 ? 15.436 -6.506 -20.964 1.00 95.62 217 TRP A O 1
ATOM 1618 N N . SER A 1 218 ? 16.691 -8.190 -20.149 1.00 95.00 218 SER A N 1
ATOM 1619 C CA . SER A 1 218 ? 17.243 -8.635 -21.420 1.00 95.00 218 SER A CA 1
ATOM 1620 C C . SER A 1 218 ? 16.798 -10.050 -21.766 1.00 95.00 218 SER A C 1
ATOM 1622 O O . SER A 1 218 ? 17.015 -10.989 -21.006 1.00 95.00 218 SER A O 1
ATOM 1624 N N . ALA A 1 219 ? 16.319 -10.255 -22.993 1.00 93.69 219 ALA A N 1
ATOM 1625 C CA . ALA A 1 219 ? 16.060 -11.598 -23.513 1.00 93.69 219 ALA A CA 1
ATOM 1626 C C . ALA A 1 219 ? 17.335 -12.450 -23.650 1.00 93.69 219 ALA A C 1
ATOM 1628 O O . ALA A 1 219 ? 17.245 -13.668 -23.812 1.00 93.69 219 ALA A O 1
ATOM 1629 N N . ARG A 1 220 ? 18.517 -11.822 -23.613 1.00 92.12 220 ARG A N 1
ATOM 1630 C CA . ARG A 1 220 ? 19.818 -12.486 -23.706 1.00 92.12 220 ARG A CA 1
ATOM 1631 C C . ARG A 1 220 ? 20.408 -12.768 -22.326 1.00 92.12 220 ARG A C 1
ATOM 1633 O O . ARG A 1 220 ? 20.813 -13.904 -22.088 1.00 92.12 220 ARG A O 1
ATOM 1640 N N . THR A 1 221 ? 20.434 -11.768 -21.443 1.00 88.75 221 THR A N 1
ATOM 1641 C CA . THR A 1 221 ? 21.009 -11.891 -20.092 1.00 88.75 221 THR A CA 1
ATOM 1642 C C . THR A 1 221 ? 20.042 -12.582 -19.120 1.00 88.75 221 THR A C 1
ATOM 1644 O O . THR A 1 221 ? 20.442 -13.497 -18.409 1.00 88.75 221 THR A O 1
ATOM 1647 N N . ASP A 1 222 ? 18.749 -12.250 -19.166 1.00 88.75 222 ASP A N 1
ATOM 1648 C CA . ASP A 1 222 ? 17.741 -12.635 -18.163 1.00 88.75 222 ASP A CA 1
ATOM 1649 C C . ASP A 1 222 ? 16.778 -13.727 -18.658 1.00 88.75 222 ASP A C 1
ATOM 1651 O O . ASP A 1 222 ? 15.666 -13.884 -18.156 1.00 88.75 222 ASP A O 1
ATOM 1655 N N . ARG A 1 223 ? 17.196 -14.519 -19.654 1.00 86.88 223 ARG A N 1
ATOM 1656 C CA . ARG A 1 223 ? 16.358 -15.513 -20.360 1.00 86.88 223 ARG A CA 1
ATOM 1657 C C . ARG A 1 223 ? 15.644 -16.537 -19.466 1.00 86.88 223 ARG A C 1
ATOM 1659 O O . ARG A 1 223 ? 14.663 -17.134 -19.898 1.00 86.88 223 ARG A O 1
ATOM 1666 N N . ALA A 1 224 ? 16.161 -16.780 -18.261 1.00 90.25 224 ALA A N 1
ATOM 1667 C CA . ALA A 1 224 ? 15.577 -17.715 -17.300 1.00 90.25 224 ALA A CA 1
ATOM 1668 C C . ALA A 1 224 ? 14.354 -17.132 -16.568 1.00 90.25 224 ALA A C 1
ATOM 1670 O O . ALA A 1 224 ? 13.558 -17.885 -16.013 1.00 90.25 224 ALA A O 1
ATOM 1671 N N . VAL A 1 225 ? 14.191 -15.807 -16.576 1.00 89.19 225 VAL A N 1
ATOM 1672 C CA . VAL A 1 225 ? 13.144 -15.088 -15.848 1.00 89.19 225 VAL A CA 1
ATOM 1673 C C . VAL A 1 225 ? 12.207 -14.427 -16.854 1.00 89.19 225 VAL A C 1
ATOM 1675 O O . VAL A 1 225 ? 12.639 -13.749 -17.783 1.00 89.19 225 VAL A O 1
ATOM 1678 N N . ALA A 1 226 ? 10.898 -14.627 -16.696 1.00 91.56 226 ALA A N 1
ATOM 1679 C CA . ALA A 1 226 ? 9.914 -13.939 -17.525 1.00 91.56 226 ALA A CA 1
ATOM 1680 C C . ALA A 1 226 ? 9.919 -12.430 -17.224 1.00 91.56 226 ALA A C 1
ATOM 1682 O O . ALA A 1 226 ? 9.937 -12.064 -16.048 1.00 91.56 226 ALA A O 1
ATOM 1683 N N . PRO A 1 227 ? 9.853 -11.549 -18.238 1.00 95.12 227 PRO A N 1
ATOM 1684 C CA . PRO A 1 227 ? 9.747 -10.121 -17.987 1.00 95.12 227 PRO A CA 1
ATOM 1685 C C . PRO A 1 227 ? 8.376 -9.806 -17.391 1.00 95.12 227 PRO A C 1
ATOM 1687 O O . PRO A 1 227 ? 7.339 -10.017 -18.026 1.00 95.12 227 PRO A O 1
ATOM 1690 N N . ARG A 1 228 ? 8.381 -9.279 -16.169 1.00 96.25 228 ARG A N 1
ATOM 1691 C CA . ARG A 1 228 ? 7.175 -8.931 -15.423 1.00 96.25 228 ARG A CA 1
ATOM 1692 C C . ARG A 1 228 ? 7.325 -7.583 -14.736 1.00 96.25 228 ARG A C 1
ATOM 1694 O O . ARG A 1 228 ? 8.376 -7.265 -14.186 1.00 96.25 228 ARG A O 1
ATOM 1701 N N . VAL A 1 229 ? 6.253 -6.800 -14.758 1.00 96.06 229 VAL A N 1
ATOM 1702 C CA . VAL A 1 229 ? 6.098 -5.652 -13.862 1.00 96.06 229 VAL A CA 1
ATOM 1703 C C . VAL A 1 229 ? 5.627 -6.190 -12.523 1.00 96.06 229 VAL A C 1
ATOM 1705 O O . VAL A 1 229 ? 4.599 -6.855 -12.472 1.00 96.06 229 VAL A O 1
ATOM 1708 N N . GLU A 1 230 ? 6.363 -5.896 -11.457 1.00 92.69 230 GLU A N 1
ATOM 1709 C CA . GLU A 1 230 ? 6.073 -6.376 -10.102 1.00 92.69 230 GLU A CA 1
ATOM 1710 C C . GLU A 1 230 ? 5.949 -5.210 -9.132 1.00 92.69 230 GLU A C 1
ATOM 1712 O O . GLU A 1 230 ? 6.898 -4.459 -8.934 1.00 92.69 230 GLU A O 1
ATOM 1717 N N . VAL A 1 231 ? 4.796 -5.042 -8.507 1.00 91.44 231 VAL A N 1
ATOM 1718 C CA . VAL A 1 231 ? 4.607 -4.008 -7.487 1.00 91.44 231 VAL A CA 1
ATOM 1719 C C . VAL A 1 231 ? 4.100 -4.644 -6.210 1.00 91.44 231 VAL A C 1
ATOM 1721 O O . VAL A 1 231 ? 3.363 -5.632 -6.237 1.00 91.44 231 VAL A O 1
ATOM 1724 N N . LEU A 1 232 ? 4.491 -4.062 -5.083 1.00 88.50 232 LEU A N 1
ATOM 1725 C CA . LEU A 1 232 ? 3.974 -4.461 -3.782 1.00 88.50 232 LEU A CA 1
ATOM 1726 C C . LEU A 1 232 ? 2.722 -3.648 -3.469 1.00 88.50 232 LEU A C 1
ATOM 1728 O O . LEU A 1 232 ? 2.783 -2.435 -3.287 1.00 88.50 232 LEU A O 1
ATOM 1732 N N . PHE A 1 233 ? 1.573 -4.313 -3.416 1.00 89.00 233 PHE A N 1
ATOM 1733 C CA . PHE A 1 233 ? 0.365 -3.702 -2.888 1.00 89.00 233 PHE A CA 1
ATOM 1734 C C . PHE A 1 233 ? 0.388 -3.799 -1.363 1.00 89.00 233 PHE A C 1
ATOM 1736 O O . PHE A 1 233 ? 0.144 -4.867 -0.805 1.00 89.00 233 PHE A O 1
ATOM 1743 N N . SER A 1 234 ? 0.722 -2.689 -0.708 1.00 85.38 234 SER A N 1
ATOM 1744 C CA . SER A 1 234 ? 0.871 -2.609 0.745 1.00 85.38 234 SER A CA 1
ATOM 1745 C C . SER A 1 234 ? -0.407 -2.111 1.418 1.00 85.38 234 SER A C 1
ATOM 1747 O O . SER A 1 234 ? -0.950 -1.069 1.049 1.00 85.38 234 SER A O 1
ATOM 1749 N N . MET A 1 235 ? -0.867 -2.853 2.420 1.00 86.50 235 MET A N 1
ATOM 1750 C CA . MET A 1 235 ? -2.024 -2.549 3.256 1.00 86.50 235 MET A CA 1
ATOM 1751 C C . MET A 1 235 ? -1.536 -2.258 4.683 1.00 86.50 235 MET A C 1
ATOM 1753 O O . MET A 1 235 ? -0.843 -3.104 5.256 1.00 86.50 235 MET A O 1
ATOM 1757 N N . PRO A 1 236 ? -1.868 -1.098 5.271 1.00 82.88 236 PRO A N 1
ATOM 1758 C CA . PRO A 1 236 ? -1.477 -0.790 6.639 1.00 82.88 236 PRO A CA 1
ATOM 1759 C C . PRO A 1 236 ? -2.294 -1.622 7.631 1.00 82.88 236 PRO A C 1
ATOM 1761 O O . PRO A 1 236 ? -3.523 -1.651 7.568 1.00 82.88 236 PRO A O 1
ATOM 1764 N N . LEU A 1 237 ? -1.602 -2.267 8.563 1.00 86.31 237 LEU A N 1
ATOM 1765 C CA . LEU A 1 237 ? -2.165 -3.010 9.681 1.00 86.31 237 LEU A CA 1
ATOM 1766 C C . LEU A 1 237 ? -1.746 -2.336 10.984 1.00 86.31 237 LEU A C 1
ATOM 1768 O O . LEU A 1 237 ? -0.556 -2.132 11.223 1.00 86.31 237 LEU A O 1
ATOM 1772 N N . THR A 1 238 ? -2.714 -1.998 11.831 1.00 87.00 238 THR A N 1
ATOM 1773 C CA . THR A 1 238 ? -2.437 -1.497 13.180 1.00 87.00 238 THR A CA 1
ATOM 1774 C C . THR A 1 238 ? -2.057 -2.654 14.090 1.00 87.00 238 THR A C 1
ATOM 1776 O O . THR A 1 238 ? -2.759 -3.661 14.139 1.00 87.00 238 THR A O 1
ATOM 1779 N N . VAL A 1 239 ? -0.972 -2.479 14.837 1.00 88.50 239 VAL A N 1
ATOM 1780 C CA . VAL A 1 239 ? -0.535 -3.412 15.874 1.00 88.50 239 VAL A CA 1
ATOM 1781 C C . VAL A 1 239 ? -0.800 -2.773 17.228 1.00 88.50 239 VAL A C 1
ATOM 1783 O O . VAL A 1 239 ? -0.388 -1.637 17.479 1.00 88.50 239 VAL A O 1
ATOM 1786 N N . ALA A 1 240 ? -1.505 -3.500 18.088 1.00 87.25 240 ALA A N 1
ATOM 1787 C CA . ALA A 1 240 ? -1.849 -3.062 19.430 1.00 87.25 240 ALA A CA 1
ATOM 1788 C C . ALA A 1 240 ? -1.455 -4.130 20.451 1.00 87.25 240 ALA A C 1
ATOM 1790 O O . ALA A 1 240 ? -1.666 -5.319 20.223 1.00 87.25 240 ALA A O 1
ATOM 1791 N N . ALA A 1 241 ? -0.898 -3.685 21.573 1.00 87.38 241 ALA A N 1
ATOM 1792 C CA . ALA A 1 241 ? -0.751 -4.490 22.771 1.00 87.38 241 ALA A CA 1
ATOM 1793 C C . ALA A 1 241 ? -2.041 -4.397 23.591 1.00 87.38 241 ALA A C 1
ATOM 1795 O O . ALA A 1 241 ? -2.592 -3.307 23.769 1.00 87.38 241 ALA A O 1
ATOM 1796 N N . VAL A 1 242 ? -2.508 -5.541 24.078 1.00 86.50 242 VAL A N 1
ATOM 1797 C CA . VAL A 1 242 ? -3.745 -5.679 24.852 1.00 86.50 242 VAL A CA 1
ATOM 1798 C C . VAL A 1 242 ? -3.492 -6.545 26.081 1.00 86.50 242 VAL A C 1
ATOM 1800 O O . VAL A 1 242 ? -2.629 -7.419 26.044 1.00 86.50 242 VAL A O 1
ATOM 1803 N N . ASP A 1 243 ? -4.256 -6.325 27.150 1.00 88.00 243 ASP A N 1
ATOM 1804 C CA . ASP A 1 243 ? -4.409 -7.302 28.238 1.00 88.00 243 ASP A CA 1
ATOM 1805 C C . ASP A 1 243 ? -5.466 -8.336 27.803 1.00 88.00 243 ASP A C 1
ATOM 1807 O O . ASP A 1 243 ? -6.657 -8.006 27.770 1.00 88.00 243 ASP A O 1
ATOM 1811 N N . PRO A 1 244 ? -5.068 -9.565 27.422 1.00 87.38 244 PRO A N 1
ATOM 1812 C CA . PRO A 1 244 ? -5.986 -10.516 26.809 1.00 87.38 244 PRO A CA 1
ATOM 1813 C C . PRO A 1 244 ? -7.081 -10.992 27.765 1.00 87.38 244 PRO A C 1
ATOM 1815 O O . PRO A 1 244 ? -8.211 -11.201 27.329 1.00 87.38 244 PRO A O 1
ATOM 1818 N N . GLU A 1 245 ? -6.795 -11.119 29.064 1.00 88.56 245 GLU A N 1
ATOM 1819 C CA . GLU A 1 245 ? -7.795 -11.537 30.047 1.00 88.56 245 GLU A CA 1
ATOM 1820 C C . GLU A 1 245 ? -8.832 -10.442 30.284 1.00 88.56 245 GLU A C 1
ATOM 1822 O O . GLU A 1 245 ? -10.036 -10.711 30.349 1.00 88.56 245 GLU A O 1
ATOM 1827 N N . ALA A 1 246 ? -8.380 -9.192 30.412 1.00 89.56 246 ALA A N 1
ATOM 1828 C CA . ALA A 1 246 ? -9.286 -8.069 30.589 1.00 89.56 246 ALA A CA 1
ATOM 1829 C C . ALA A 1 246 ? -10.148 -7.842 29.340 1.00 89.56 246 ALA A C 1
ATOM 1831 O O . ALA A 1 246 ? -11.360 -7.667 29.475 1.00 89.56 246 ALA A O 1
ATOM 1832 N N . GLU A 1 247 ? -9.556 -7.912 28.143 1.00 86.81 247 GLU A N 1
ATOM 1833 C CA . GLU A 1 247 ? -10.286 -7.797 26.877 1.00 86.81 247 GLU A CA 1
ATOM 1834 C C . GLU A 1 247 ? -11.254 -8.964 26.656 1.00 86.81 247 GLU A C 1
ATOM 1836 O O . GLU A 1 247 ? -12.370 -8.744 26.190 1.00 86.81 247 GLU A O 1
ATOM 1841 N N . ALA A 1 248 ? -10.904 -10.192 27.049 1.00 87.06 248 ALA A N 1
ATOM 1842 C CA . ALA A 1 248 ? -11.826 -11.326 26.999 1.00 87.06 248 ALA A CA 1
ATOM 1843 C C . ALA A 1 248 ? -13.036 -11.121 27.924 1.00 87.06 248 ALA A C 1
ATOM 1845 O O . ALA A 1 248 ? -14.174 -11.327 27.505 1.00 87.06 248 ALA A O 1
ATOM 1846 N N . ARG A 1 249 ? -12.832 -10.640 29.158 1.00 88.12 249 ARG A N 1
ATOM 1847 C CA . ARG A 1 249 ? -13.952 -10.334 30.067 1.00 88.12 249 ARG A CA 1
ATOM 1848 C C . ARG A 1 249 ? -14.828 -9.186 29.563 1.00 88.12 249 ARG A C 1
ATOM 1850 O O . ARG A 1 249 ? -16.033 -9.217 29.792 1.00 88.12 249 ARG A O 1
ATOM 1857 N N . LEU A 1 250 ? -14.231 -8.189 28.909 1.00 85.81 250 LEU A N 1
ATOM 1858 C CA . LEU A 1 250 ? -14.932 -6.986 28.461 1.00 85.81 250 LEU A CA 1
ATOM 1859 C C . LEU A 1 250 ? -15.661 -7.178 27.124 1.00 85.81 250 LEU A C 1
ATOM 1861 O O . LEU A 1 250 ? -16.811 -6.775 26.975 1.00 85.81 250 LEU A O 1
ATOM 1865 N N . THR A 1 251 ? -14.990 -7.782 26.145 1.00 81.81 251 THR A N 1
ATOM 1866 C CA . THR A 1 251 ? -15.457 -7.870 24.752 1.00 81.81 251 THR A CA 1
ATOM 1867 C C . THR A 1 251 ? -15.832 -9.293 24.334 1.00 81.81 251 THR A C 1
ATOM 1869 O O . THR A 1 251 ? -16.472 -9.475 23.299 1.00 81.81 251 THR A O 1
ATOM 1872 N N . GLY A 1 252 ? -15.456 -10.311 25.117 1.00 82.06 252 GLY A N 1
ATOM 1873 C CA . GLY A 1 252 ? -15.581 -11.714 24.716 1.00 82.06 252 GLY A CA 1
ATOM 1874 C C . GLY A 1 252 ? -14.606 -12.108 23.606 1.00 82.06 252 GLY A C 1
ATOM 1875 O O . GLY A 1 252 ? -14.949 -12.951 22.777 1.00 82.06 252 GLY A O 1
ATOM 1876 N N . LEU A 1 253 ? -13.423 -11.476 23.548 1.00 79.62 253 LEU A N 1
ATOM 1877 C CA . LEU A 1 253 ? -12.401 -11.708 22.518 1.00 79.62 253 LEU A CA 1
ATOM 1878 C C . LEU A 1 253 ? -12.040 -13.195 22.351 1.00 79.62 253 LEU A C 1
ATOM 1880 O O . LEU A 1 253 ? -11.836 -13.665 21.234 1.00 79.62 253 LEU A O 1
ATOM 1884 N N . ASP A 1 254 ? -12.023 -13.948 23.448 1.00 83.31 254 ASP A N 1
ATOM 1885 C CA . ASP A 1 254 ? -11.787 -15.393 23.491 1.00 83.31 254 ASP A CA 1
ATOM 1886 C C . ASP A 1 254 ? -12.824 -16.199 22.690 1.00 83.31 254 ASP A C 1
ATOM 1888 O O . ASP A 1 254 ? -12.501 -17.235 22.110 1.00 83.31 254 ASP A O 1
ATOM 1892 N N . ARG A 1 255 ? -14.060 -15.701 22.594 1.00 84.38 255 ARG A N 1
ATOM 1893 C CA . ARG A 1 255 ? -15.153 -16.323 21.828 1.00 84.38 255 ARG A CA 1
ATOM 1894 C C . ARG A 1 255 ? -15.161 -15.923 20.354 1.00 84.38 255 ARG A C 1
ATOM 1896 O O . ARG A 1 255 ? -15.917 -16.505 19.580 1.00 84.38 255 ARG A O 1
ATOM 1903 N N . ALA A 1 256 ? -14.359 -14.930 19.971 1.00 82.88 256 ALA A N 1
ATOM 1904 C CA . ALA A 1 256 ? -14.236 -14.453 18.594 1.00 82.88 256 ALA A CA 1
ATOM 1905 C C . ALA A 1 256 ? -13.133 -15.181 17.802 1.00 82.88 256 ALA A C 1
ATOM 1907 O O . ALA A 1 256 ? -12.956 -14.914 16.612 1.00 82.88 256 ALA A O 1
ATOM 1908 N N . ILE A 1 257 ? -12.396 -16.097 18.440 1.00 84.25 257 ILE A N 1
ATOM 1909 C CA . ILE A 1 257 ? -11.353 -16.895 17.794 1.00 84.25 257 ILE A CA 1
ATOM 1910 C C . ILE A 1 257 ? -12.001 -17.919 16.858 1.00 84.25 257 ILE A C 1
ATOM 1912 O O . ILE A 1 257 ? -12.745 -18.797 17.290 1.00 84.25 257 ILE A O 1
ATOM 1916 N N . ILE A 1 258 ? -11.716 -17.792 15.562 1.00 81.12 258 ILE A N 1
ATOM 1917 C CA . ILE A 1 258 ? -12.238 -18.689 14.520 1.00 81.12 258 ILE A CA 1
ATOM 1918 C C . ILE A 1 258 ? -11.269 -19.855 14.283 1.00 81.12 258 ILE A C 1
ATOM 1920 O O . ILE A 1 258 ? -11.702 -20.984 14.070 1.00 81.12 258 ILE A O 1
ATOM 1924 N N . GLU A 1 259 ? -9.963 -19.591 14.362 1.00 80.44 259 GLU A N 1
ATOM 1925 C CA . GLU A 1 259 ? -8.883 -20.560 14.166 1.00 80.44 259 GLU A CA 1
ATOM 1926 C C . GLU A 1 259 ? -7.710 -20.257 15.105 1.00 80.44 259 GLU A C 1
ATOM 1928 O O . GLU A 1 259 ? -7.497 -19.109 15.498 1.00 80.44 259 GLU A O 1
ATOM 1933 N N . GLY A 1 260 ? -6.936 -21.289 15.452 1.00 83.50 260 GLY A N 1
ATOM 1934 C CA . GLY A 1 260 ? -5.811 -21.177 16.381 1.00 83.50 260 GLY A CA 1
ATOM 1935 C C . GLY A 1 260 ? -6.256 -21.081 17.843 1.00 83.50 260 GLY A C 1
ATOM 1936 O O . GLY A 1 260 ? -7.186 -21.767 18.270 1.00 83.50 260 GLY A O 1
ATOM 1937 N N . ARG A 1 261 ? -5.566 -20.248 18.627 1.00 86.25 261 ARG A N 1
ATOM 1938 C CA . ARG A 1 261 ? -5.878 -19.979 20.040 1.00 86.25 261 ARG A CA 1
ATOM 1939 C C . ARG A 1 261 ? -5.785 -18.486 20.347 1.00 86.25 261 ARG A C 1
ATOM 1941 O O . ARG A 1 261 ? -5.094 -17.751 19.647 1.00 86.25 261 ARG A O 1
ATOM 1948 N N . GLY A 1 262 ? -6.448 -18.060 21.419 1.00 83.69 262 GLY A N 1
ATOM 1949 C CA . GLY A 1 262 ? -6.287 -16.713 21.966 1.00 83.69 262 GLY A CA 1
ATOM 1950 C C . GLY A 1 262 ? -4.918 -16.487 22.623 1.00 83.69 262 GLY A C 1
ATOM 1951 O O . GLY A 1 262 ? -4.157 -17.435 22.858 1.00 83.69 262 GLY A O 1
ATOM 1952 N N . LEU A 1 263 ? -4.641 -15.217 22.927 1.00 87.44 263 LEU A N 1
ATOM 1953 C CA . LEU A 1 263 ? -3.484 -14.796 23.719 1.00 87.44 263 LEU A CA 1
ATOM 1954 C C . LEU A 1 263 ? -3.664 -15.162 25.195 1.00 87.44 263 LEU A C 1
ATOM 1956 O O . LEU A 1 263 ? -4.769 -15.053 25.730 1.00 87.44 263 LEU A O 1
ATOM 1960 N N . THR A 1 264 ? -2.569 -15.541 25.848 1.00 86.06 264 THR A N 1
ATOM 1961 C CA . THR A 1 264 ? -2.489 -15.750 27.300 1.00 86.06 264 THR A CA 1
ATOM 1962 C C . THR A 1 264 ? -1.392 -14.880 27.909 1.00 86.06 264 THR A C 1
ATOM 1964 O O . THR A 1 264 ? -0.508 -14.386 27.214 1.00 86.06 264 THR A O 1
ATOM 1967 N N . ASP A 1 265 ? -1.427 -14.696 29.224 1.00 80.94 265 ASP A N 1
ATOM 1968 C CA . ASP A 1 265 ? -0.391 -13.985 29.987 1.00 80.94 265 ASP A CA 1
ATOM 1969 C C . ASP A 1 265 ? 0.988 -14.677 29.942 1.00 80.94 265 ASP A C 1
ATOM 1971 O O . ASP A 1 265 ? 2.015 -14.054 30.205 1.00 80.94 265 ASP A O 1
ATOM 1975 N N . THR A 1 266 ? 1.019 -15.959 29.572 1.00 84.56 266 THR A N 1
ATOM 1976 C CA . THR A 1 266 ? 2.244 -16.740 29.365 1.00 84.56 266 THR A CA 1
ATOM 1977 C C . THR A 1 266 ? 2.850 -16.597 27.968 1.00 84.56 266 THR A C 1
ATOM 1979 O O . THR A 1 266 ? 3.910 -17.173 27.722 1.00 84.56 266 THR A O 1
ATOM 1982 N N . ASP A 1 267 ? 2.185 -15.917 27.029 1.00 87.25 267 ASP A N 1
ATOM 1983 C CA . ASP A 1 267 ? 2.744 -15.687 25.697 1.00 87.25 267 ASP A CA 1
ATOM 1984 C C . ASP A 1 267 ? 3.962 -14.757 25.779 1.00 87.25 267 ASP A C 1
ATOM 1986 O O . ASP A 1 267 ? 3.901 -13.656 26.325 1.00 87.25 267 ASP A O 1
ATOM 1990 N N . SER A 1 268 ? 5.086 -15.196 25.212 1.00 85.62 268 SER A N 1
ATOM 1991 C CA . SER A 1 268 ? 6.336 -14.438 25.192 1.00 85.62 268 SER A CA 1
ATOM 1992 C C . SER A 1 268 ? 6.962 -14.437 23.804 1.00 85.62 268 SER A C 1
ATOM 1994 O O . SER A 1 268 ? 6.652 -15.276 22.955 1.00 85.62 268 SER A O 1
ATOM 1996 N N . PHE A 1 269 ? 7.901 -13.517 23.589 1.00 86.50 269 PHE A N 1
ATOM 1997 C CA . PHE A 1 269 ? 8.774 -13.588 22.426 1.00 86.50 269 PHE A CA 1
ATOM 1998 C C . PHE A 1 269 ? 9.602 -14.876 22.470 1.00 86.50 269 PHE A C 1
ATOM 2000 O O . PHE A 1 269 ? 10.045 -15.330 23.528 1.00 86.50 269 PHE A O 1
ATOM 2007 N N . SER A 1 270 ? 9.805 -15.454 21.297 1.00 85.00 270 SER A N 1
ATOM 2008 C CA . SER A 1 270 ? 10.696 -16.575 21.040 1.00 85.00 270 SER A CA 1
ATOM 2009 C C . SER A 1 270 ? 11.683 -16.162 19.957 1.00 85.00 270 SER A C 1
ATOM 2011 O O . SER A 1 270 ? 11.334 -15.411 19.050 1.00 85.00 270 SER A O 1
ATOM 2013 N N . THR A 1 271 ? 12.929 -16.614 20.056 1.00 84.19 271 THR A N 1
ATOM 2014 C CA . THR A 1 271 ? 13.946 -16.316 19.045 1.00 84.19 271 THR A CA 1
ATOM 2015 C C . THR A 1 271 ? 14.085 -17.505 18.108 1.00 84.19 271 THR A C 1
ATOM 2017 O O . THR A 1 271 ? 14.467 -18.593 18.537 1.00 84.19 271 THR A O 1
ATOM 2020 N N . ASP A 1 272 ? 13.822 -17.286 16.825 1.00 77.56 272 ASP A N 1
ATOM 2021 C CA . ASP A 1 272 ? 14.161 -18.218 15.758 1.00 77.56 272 ASP A CA 1
ATOM 2022 C C . ASP A 1 272 ? 15.525 -17.839 15.169 1.00 77.56 272 ASP A C 1
ATOM 2024 O O . ASP A 1 272 ? 15.700 -16.781 14.564 1.00 77.56 272 ASP A O 1
ATOM 2028 N N . SER A 1 273 ? 16.514 -18.707 15.368 1.00 77.38 273 SER A N 1
ATOM 2029 C CA . SER A 1 273 ? 17.887 -18.544 14.880 1.00 77.38 273 SER A CA 1
ATOM 2030 C C . SER A 1 273 ? 18.220 -19.452 13.690 1.00 77.38 273 SER A C 1
ATOM 2032 O O . SER A 1 273 ? 19.391 -19.620 13.355 1.00 77.38 273 SER A O 1
ATOM 2034 N N . SER A 1 274 ? 17.214 -20.047 13.037 1.00 71.69 274 SER A N 1
ATOM 2035 C CA . SER A 1 274 ? 17.409 -20.952 11.894 1.00 71.69 274 SER A CA 1
ATOM 2036 C C . SER A 1 274 ? 17.839 -20.245 10.597 1.00 71.69 274 SER A C 1
ATOM 2038 O O . SER A 1 274 ? 18.354 -20.893 9.682 1.00 71.69 274 SER A O 1
ATOM 2040 N N . GLY A 1 275 ? 17.648 -18.924 10.514 1.00 67.94 275 GLY A N 1
ATOM 2041 C CA . GLY A 1 275 ? 18.018 -18.081 9.377 1.00 67.94 275 GLY A CA 1
ATOM 2042 C C . GLY A 1 275 ? 19.384 -17.383 9.508 1.00 67.94 275 GLY A C 1
ATOM 2043 O O . GLY A 1 275 ? 20.049 -17.471 10.537 1.00 67.94 275 GLY A O 1
ATOM 2044 N N . PRO A 1 276 ? 19.816 -16.640 8.467 1.00 67.94 276 PRO A N 1
ATOM 2045 C CA . PRO A 1 276 ? 21.074 -15.881 8.480 1.00 67.94 276 PRO A CA 1
ATOM 2046 C C . PRO A 1 276 ? 21.094 -14.722 9.494 1.00 67.94 276 PRO A C 1
ATOM 2048 O O . PRO A 1 276 ? 22.168 -14.218 9.814 1.00 67.94 276 PRO A O 1
ATOM 2051 N N . ALA A 1 277 ? 19.930 -14.313 10.004 1.00 73.75 277 ALA A N 1
ATOM 2052 C CA . ALA A 1 277 ? 19.778 -13.391 11.121 1.00 73.75 277 ALA A CA 1
ATOM 2053 C C . ALA A 1 277 ? 18.697 -13.930 12.077 1.00 73.75 277 ALA A C 1
ATOM 2055 O O . ALA A 1 277 ? 17.709 -14.489 11.591 1.00 73.75 277 ALA A O 1
ATOM 2056 N N . PRO A 1 278 ? 18.868 -13.785 13.405 1.00 74.81 278 PRO A N 1
ATOM 2057 C CA . PRO A 1 278 ? 17.847 -14.179 14.365 1.00 74.81 278 PRO A CA 1
ATOM 2058 C C . PRO A 1 278 ? 16.592 -13.316 14.199 1.00 74.81 278 PRO A C 1
ATOM 2060 O O . PRO A 1 278 ? 16.684 -12.099 14.037 1.00 74.81 278 PRO A O 1
ATOM 2063 N N . VAL A 1 279 ? 15.427 -13.957 14.249 1.00 80.12 279 VAL A N 1
ATOM 2064 C CA . VAL A 1 279 ? 14.111 -13.315 14.184 1.00 80.12 279 VAL A CA 1
ATOM 2065 C C . VAL A 1 279 ? 13.412 -13.520 15.521 1.00 80.12 279 VAL A C 1
ATOM 2067 O O . VAL A 1 279 ? 13.384 -14.630 16.048 1.00 80.12 279 VAL A O 1
ATOM 2070 N N . GLU A 1 280 ? 12.839 -12.459 16.079 1.00 86.12 280 GLU A N 1
ATOM 2071 C CA . GLU A 1 280 ? 11.948 -12.571 17.233 1.00 86.12 280 GLU A CA 1
ATOM 2072 C C . GLU A 1 280 ? 10.511 -12.792 16.754 1.00 86.12 280 GLU A C 1
ATOM 2074 O O . GLU A 1 280 ? 9.999 -12.056 15.910 1.00 86.12 280 GLU A O 1
ATOM 2079 N N . ALA A 1 281 ? 9.859 -13.816 17.292 1.00 85.38 281 ALA A N 1
ATOM 2080 C CA . ALA A 1 281 ? 8.483 -14.174 16.993 1.00 85.38 281 ALA A CA 1
ATOM 2081 C C . ALA A 1 281 ? 7.644 -14.129 18.271 1.00 85.38 281 ALA A C 1
ATOM 2083 O O . ALA A 1 281 ? 8.044 -14.671 19.301 1.00 85.38 281 ALA A O 1
ATOM 2084 N N . ALA A 1 282 ? 6.462 -13.525 18.191 1.00 85.69 282 ALA A N 1
ATOM 2085 C CA . ALA A 1 282 ? 5.471 -13.516 19.261 1.00 85.69 282 ALA A CA 1
ATOM 2086 C C . ALA A 1 282 ? 4.118 -13.998 18.735 1.00 85.69 282 ALA A C 1
ATOM 2088 O O . ALA A 1 282 ? 3.770 -13.760 17.575 1.00 85.69 282 ALA A O 1
ATOM 2089 N N . THR A 1 283 ? 3.346 -14.651 19.604 1.00 87.38 283 THR A N 1
ATOM 2090 C CA . THR A 1 283 ? 1.946 -14.984 19.329 1.00 87.38 283 THR A CA 1
ATOM 2091 C C . THR A 1 283 ? 1.144 -13.695 19.159 1.00 87.38 283 THR A C 1
ATOM 2093 O O . THR A 1 283 ? 1.298 -12.753 19.936 1.00 87.38 283 THR A O 1
ATOM 2096 N N . ALA A 1 284 ? 0.256 -13.653 18.168 1.00 87.94 284 ALA A N 1
ATOM 2097 C CA . ALA A 1 284 ? -0.651 -12.533 17.951 1.00 87.94 284 ALA A CA 1
ATOM 2098 C C . ALA A 1 284 ? -2.034 -13.032 17.525 1.00 87.94 284 ALA A C 1
ATOM 2100 O O . ALA A 1 284 ? -2.155 -14.031 16.816 1.00 87.94 284 ALA A O 1
ATOM 2101 N N . VAL A 1 285 ? -3.079 -12.299 17.914 1.00 86.56 285 VAL A N 1
ATOM 2102 C CA . VAL A 1 285 ? -4.427 -12.477 17.359 1.00 86.56 285 VAL A CA 1
ATOM 2103 C C . VAL A 1 285 ? -4.565 -11.550 16.159 1.00 86.56 285 VAL A C 1
ATOM 2105 O O . VAL A 1 285 ? -4.449 -10.331 16.281 1.00 86.56 285 VAL A O 1
ATOM 2108 N N . MET A 1 286 ? -4.810 -12.134 14.989 1.00 86.19 286 MET A N 1
ATOM 2109 C CA . MET A 1 286 ? -5.045 -11.396 13.752 1.00 86.19 286 MET A CA 1
ATOM 2110 C C . MET A 1 286 ? -6.528 -11.426 13.395 1.00 86.19 286 MET A C 1
ATOM 2112 O O . MET A 1 286 ? -7.196 -12.449 13.528 1.00 86.19 286 MET A O 1
ATOM 2116 N N . ALA A 1 287 ? -7.050 -10.302 12.910 1.00 85.38 287 ALA A N 1
ATOM 2117 C CA . ALA A 1 287 ? -8.420 -10.251 12.424 1.00 85.38 287 ALA A CA 1
ATOM 2118 C C . ALA A 1 287 ? -8.566 -11.134 11.174 1.00 85.38 287 ALA A C 1
ATOM 2120 O O . ALA A 1 287 ? -7.792 -11.006 10.236 1.00 85.38 287 ALA A O 1
ATOM 2121 N N . ALA A 1 288 ? -9.594 -11.980 11.100 1.00 81.44 288 ALA A N 1
ATOM 2122 C CA . A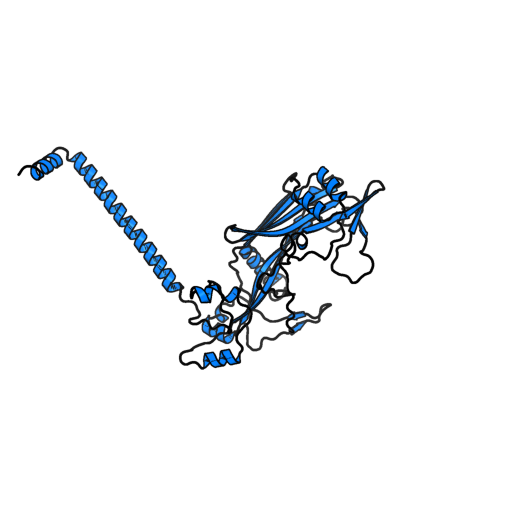LA A 1 288 ? -9.862 -12.769 9.889 1.00 81.44 288 ALA A CA 1
ATOM 2123 C C . ALA A 1 288 ? -10.349 -11.901 8.705 1.00 81.44 288 ALA A C 1
ATOM 2125 O O . ALA A 1 288 ? -10.296 -12.302 7.541 1.00 81.44 288 ALA A O 1
ATOM 2126 N N . ALA A 1 289 ? -10.846 -10.697 8.994 1.00 83.50 289 ALA A N 1
ATOM 2127 C CA . ALA A 1 289 ? -11.266 -9.718 8.005 1.00 83.50 289 ALA A CA 1
ATOM 2128 C C . ALA A 1 289 ? -11.034 -8.296 8.523 1.00 83.50 289 ALA A C 1
ATOM 2130 O O . ALA A 1 289 ? -11.260 -8.009 9.696 1.00 83.50 289 ALA A O 1
ATOM 2131 N N . LEU A 1 290 ? -10.642 -7.396 7.621 1.00 82.19 290 LEU A N 1
ATOM 2132 C CA . LEU A 1 290 ? -10.442 -5.980 7.914 1.00 82.19 290 LEU A CA 1
ATOM 2133 C C . LEU A 1 290 ? -11.310 -5.146 6.965 1.00 82.19 290 LEU A C 1
ATOM 2135 O O . LEU A 1 290 ? -11.108 -5.232 5.752 1.00 82.19 290 LEU A O 1
ATOM 2139 N N . PRO A 1 291 ? -12.274 -4.351 7.465 1.00 76.12 291 PRO A N 1
ATOM 2140 C CA . PRO A 1 291 ? -13.122 -3.498 6.635 1.00 76.12 291 PRO A CA 1
ATOM 2141 C C . PRO A 1 291 ? -12.359 -2.234 6.199 1.00 76.12 291 PRO A C 1
ATOM 2143 O O . PRO A 1 291 ? -12.670 -1.116 6.604 1.00 76.12 291 PRO A O 1
ATOM 2146 N N . LEU A 1 292 ? -11.313 -2.419 5.394 1.00 81.75 292 LEU A N 1
ATOM 2147 C CA . LEU A 1 292 ? -10.497 -1.342 4.842 1.00 81.75 292 LEU A CA 1
ATOM 2148 C C . LEU A 1 292 ? -11.146 -0.795 3.564 1.00 81.75 292 LEU A C 1
ATOM 2150 O O . LEU A 1 292 ? -11.200 -1.494 2.555 1.00 81.75 292 LEU A O 1
ATOM 2154 N N . ASP A 1 293 ? -11.573 0.473 3.576 1.00 86.12 293 ASP A N 1
ATOM 2155 C CA . ASP A 1 293 ? -11.950 1.205 2.353 1.00 86.12 293 ASP A CA 1
ATOM 2156 C C . ASP A 1 293 ? -10.690 1.705 1.633 1.00 86.12 293 ASP A C 1
ATOM 2158 O O . ASP A 1 293 ? -10.343 2.890 1.667 1.00 86.12 293 ASP A O 1
ATOM 2162 N N . PHE A 1 294 ? -9.958 0.764 1.038 1.00 89.19 294 PHE A N 1
ATOM 2163 C CA . PHE A 1 294 ? -8.764 1.040 0.253 1.00 89.19 294 PHE A CA 1
ATOM 2164 C C . PHE A 1 294 ? -8.723 0.143 -0.979 1.00 89.19 294 PHE A C 1
ATOM 2166 O O . PHE A 1 294 ? -8.767 -1.082 -0.879 1.00 89.19 294 PHE A O 1
ATOM 2173 N N . ARG A 1 295 ? -8.597 0.758 -2.153 1.00 91.94 295 ARG A N 1
ATOM 2174 C CA . ARG A 1 295 ? -8.400 0.055 -3.421 1.00 91.94 295 ARG A CA 1
ATOM 2175 C C . ARG A 1 295 ? -7.138 0.548 -4.085 1.00 91.94 295 ARG A C 1
ATOM 2177 O O . ARG A 1 295 ? -6.913 1.755 -4.146 1.00 91.94 295 ARG A O 1
ATOM 2184 N N . ALA A 1 296 ? -6.357 -0.365 -4.640 1.00 92.44 296 ALA A N 1
ATOM 2185 C CA . ALA A 1 296 ? -5.243 -0.012 -5.499 1.00 92.44 296 ALA A CA 1
ATOM 2186 C C . ALA A 1 296 ? -5.502 -0.408 -6.946 1.00 92.44 296 ALA A C 1
ATOM 2188 O O . ALA A 1 296 ? -6.150 -1.412 -7.241 1.00 92.44 296 ALA A O 1
ATOM 2189 N N . THR A 1 297 ? -4.936 0.376 -7.852 1.00 94.81 297 THR A N 1
ATOM 2190 C CA . THR A 1 297 ? -4.963 0.108 -9.281 1.00 94.81 297 THR A CA 1
ATOM 2191 C C . THR A 1 297 ? -3.556 0.180 -9.838 1.00 94.81 297 THR A C 1
ATOM 2193 O O . THR A 1 297 ? -2.925 1.235 -9.820 1.00 94.81 297 THR A O 1
ATOM 2196 N N . LEU A 1 298 ? -3.069 -0.948 -10.346 1.00 96.62 298 LEU A N 1
ATOM 2197 C CA . LEU A 1 298 ? -1.862 -1.018 -11.154 1.00 96.62 298 LEU A CA 1
ATOM 2198 C C . LEU A 1 298 ? -2.246 -0.800 -12.617 1.00 96.62 298 LEU A C 1
ATOM 2200 O O . LEU A 1 298 ? -2.985 -1.601 -13.187 1.00 96.62 298 LEU A O 1
ATOM 2204 N N . SER A 1 299 ? -1.716 0.251 -13.228 1.00 97.06 299 SER A N 1
ATOM 2205 C CA . SER A 1 299 ? -1.782 0.469 -14.675 1.00 97.06 299 SER A CA 1
ATOM 2206 C C . SER A 1 299 ? -0.414 0.196 -15.286 1.00 97.06 299 SER A C 1
ATOM 2208 O O . SER A 1 299 ? 0.593 0.694 -14.779 1.00 97.06 299 SER A O 1
ATOM 2210 N N . VAL A 1 300 ? -0.379 -0.597 -16.355 1.00 98.38 300 VAL A N 1
ATOM 2211 C CA . VAL A 1 300 ? 0.820 -0.895 -17.142 1.00 98.38 300 VAL A CA 1
ATOM 2212 C C . VAL A 1 300 ? 0.553 -0.487 -18.582 1.00 98.38 300 VAL A C 1
ATOM 2214 O O . VAL A 1 300 ? -0.325 -1.055 -19.230 1.00 98.38 300 VAL A O 1
ATOM 2217 N N . ASP A 1 301 ? 1.317 0.474 -19.086 1.00 98.44 301 ASP A N 1
ATOM 2218 C CA . ASP A 1 301 ? 1.135 1.066 -20.411 1.00 98.44 301 ASP A CA 1
ATOM 2219 C C . ASP A 1 301 ? 2.395 0.909 -21.257 1.00 98.44 301 ASP A C 1
ATOM 2221 O O . ASP A 1 301 ? 3.506 1.098 -20.769 1.00 98.44 301 ASP A O 1
ATOM 2225 N N . GLU A 1 302 ? 2.237 0.615 -22.543 1.00 98.19 302 GLU A N 1
ATOM 2226 C CA . GLU A 1 302 ? 3.347 0.585 -23.497 1.00 98.19 302 GLU A CA 1
ATOM 2227 C C . GLU A 1 302 ? 3.719 2.012 -23.926 1.00 98.19 302 GLU A C 1
ATOM 2229 O O . GLU A 1 302 ? 2.850 2.805 -24.300 1.00 98.19 302 GLU A O 1
ATOM 2234 N N . ILE A 1 303 ? 5.012 2.342 -23.874 1.00 97.62 303 ILE A N 1
ATOM 2235 C CA . ILE A 1 303 ? 5.544 3.665 -24.219 1.00 97.62 303 ILE A CA 1
ATOM 2236 C C . ILE A 1 303 ? 6.032 3.673 -25.681 1.00 97.62 303 ILE A C 1
ATOM 2238 O O . ILE A 1 303 ? 6.731 2.743 -26.087 1.00 97.62 303 ILE A O 1
ATOM 2242 N N . PRO A 1 304 ? 5.748 4.734 -26.468 1.00 96.25 304 PRO A N 1
ATOM 2243 C CA . PRO A 1 304 ? 6.225 4.853 -27.842 1.00 96.25 304 PRO A CA 1
ATOM 2244 C C . PRO A 1 304 ? 7.752 4.842 -27.946 1.00 96.25 304 PRO A C 1
ATOM 2246 O O . PRO A 1 304 ? 8.447 5.502 -27.169 1.00 96.25 304 PRO A O 1
ATOM 2249 N N . GLU A 1 305 ? 8.281 4.199 -28.987 1.00 93.12 305 GLU A N 1
ATOM 2250 C CA . GLU A 1 305 ? 9.728 4.070 -29.201 1.00 93.12 305 GLU A CA 1
ATOM 2251 C C . GLU A 1 305 ? 10.464 5.423 -29.260 1.00 93.12 305 GLU A C 1
ATOM 2253 O O . GLU A 1 305 ? 11.548 5.573 -28.698 1.00 93.12 305 GLU A O 1
ATOM 2258 N N . ALA A 1 306 ? 9.837 6.454 -29.836 1.00 93.62 306 ALA A N 1
ATOM 2259 C CA . ALA A 1 306 ? 10.404 7.804 -29.902 1.00 93.62 306 ALA A CA 1
ATOM 2260 C C . ALA A 1 306 ? 10.659 8.441 -28.519 1.00 93.62 306 ALA A C 1
ATOM 2262 O O . ALA A 1 306 ? 11.485 9.348 -28.391 1.00 93.62 306 ALA A O 1
ATOM 2263 N N . VAL A 1 307 ? 9.940 8.002 -27.481 1.00 96.50 307 VAL A N 1
ATOM 2264 C CA . VAL A 1 307 ? 10.178 8.432 -26.096 1.00 96.50 307 VAL A CA 1
ATOM 2265 C C . VAL A 1 307 ? 11.299 7.610 -25.470 1.00 96.50 307 VAL A C 1
ATOM 2267 O O . VAL A 1 307 ? 12.115 8.180 -24.748 1.00 96.50 307 VAL A O 1
ATOM 2270 N N . ILE A 1 308 ? 11.399 6.315 -25.791 1.00 95.69 308 ILE A N 1
ATOM 2271 C CA . ILE A 1 308 ? 12.475 5.436 -25.309 1.00 95.69 308 ILE A CA 1
ATOM 2272 C C . ILE A 1 308 ? 13.840 6.045 -25.636 1.00 95.69 308 ILE A C 1
ATOM 2274 O O . ILE A 1 308 ? 14.670 6.188 -24.742 1.00 95.69 308 ILE A O 1
ATOM 2278 N N . ASP A 1 309 ? 14.057 6.492 -26.875 1.00 92.56 309 ASP A N 1
ATOM 2279 C CA . ASP A 1 309 ? 15.332 7.107 -27.269 1.00 92.56 309 ASP A CA 1
ATOM 2280 C C . ASP A 1 309 ? 15.669 8.354 -26.435 1.00 92.56 309 ASP A C 1
ATOM 2282 O O . ASP A 1 309 ? 16.816 8.539 -26.023 1.00 92.56 309 ASP A O 1
ATOM 2286 N N . LYS A 1 310 ? 14.668 9.182 -26.112 1.00 95.19 310 LYS A N 1
ATOM 2287 C CA . LYS A 1 310 ? 14.846 10.369 -25.260 1.00 95.19 310 LYS A CA 1
ATOM 2288 C C . LYS A 1 310 ? 15.161 9.989 -23.814 1.00 95.19 310 LYS A C 1
ATOM 2290 O O . LYS A 1 310 ? 16.031 10.609 -23.203 1.00 95.19 310 LYS A O 1
ATOM 2295 N N . VAL A 1 311 ? 14.472 8.983 -23.271 1.00 94.44 311 VAL A N 1
ATOM 2296 C CA . VAL A 1 311 ? 14.704 8.474 -21.911 1.00 94.44 311 VAL A CA 1
ATOM 2297 C C . VAL A 1 311 ? 16.125 7.925 -21.803 1.00 94.44 311 VAL A C 1
ATOM 2299 O O . VAL A 1 311 ? 16.875 8.356 -20.930 1.00 94.44 311 VAL A O 1
ATOM 2302 N N . LEU A 1 312 ? 16.534 7.051 -22.725 1.00 92.88 312 LEU A N 1
ATOM 2303 C CA . LEU A 1 312 ? 17.848 6.404 -22.691 1.00 92.88 312 LEU A CA 1
ATOM 2304 C C . LEU A 1 312 ? 19.010 7.377 -22.950 1.00 92.88 312 LEU A C 1
ATOM 2306 O O . LEU A 1 312 ? 20.083 7.211 -22.373 1.00 92.88 312 LEU A O 1
ATOM 2310 N N . ALA A 1 313 ? 18.802 8.422 -23.759 1.00 91.88 313 ALA A N 1
ATOM 2311 C CA . ALA A 1 313 ? 19.794 9.481 -23.969 1.00 91.88 313 ALA A CA 1
ATOM 2312 C C . ALA A 1 313 ? 19.965 10.413 -22.752 1.00 91.88 313 ALA A C 1
ATOM 2314 O O . ALA A 1 313 ? 20.992 11.079 -22.615 1.00 91.88 313 ALA A O 1
ATOM 2315 N N . THR A 1 314 ? 18.968 10.471 -21.866 1.00 91.69 314 THR A N 1
ATOM 2316 C CA . THR A 1 314 ? 18.970 11.342 -20.688 1.00 91.69 314 THR A CA 1
ATOM 2317 C C . THR A 1 314 ? 19.705 10.665 -19.533 1.00 91.69 314 THR A C 1
ATOM 2319 O O . THR A 1 314 ? 19.366 9.547 -19.156 1.00 91.69 314 THR A O 1
ATOM 2322 N N . LYS A 1 315 ? 20.697 11.337 -18.939 1.00 87.69 315 LYS A N 1
ATOM 2323 C CA . LYS A 1 315 ? 21.419 10.843 -17.746 1.00 87.69 315 LYS A CA 1
ATOM 2324 C C . LYS A 1 315 ? 20.845 11.351 -16.420 1.00 87.69 315 LYS A C 1
ATOM 2326 O O . LYS A 1 315 ? 21.207 10.844 -15.371 1.00 87.69 315 LYS A O 1
ATOM 2331 N N . ASP A 1 316 ? 19.958 12.338 -16.479 1.00 87.75 316 ASP A N 1
ATOM 2332 C CA . ASP A 1 316 ? 19.289 12.914 -15.316 1.00 87.75 316 ASP A CA 1
ATOM 2333 C C . ASP A 1 316 ? 18.044 12.093 -14.929 1.00 87.75 316 ASP A C 1
ATOM 2335 O O . ASP A 1 316 ? 17.124 11.909 -15.736 1.00 87.75 316 ASP A O 1
ATOM 2339 N N . ALA A 1 317 ? 18.012 11.580 -13.697 1.00 85.00 317 ALA A N 1
ATOM 2340 C CA . ALA A 1 317 ? 16.954 10.685 -13.228 1.00 85.00 317 ALA A CA 1
ATOM 2341 C C . ALA A 1 317 ? 15.587 11.383 -13.113 1.00 85.00 317 ALA A C 1
ATOM 2343 O O . ALA A 1 317 ? 14.550 10.782 -13.418 1.00 85.00 317 ALA A O 1
ATOM 2344 N N . GLN A 1 318 ? 15.565 12.659 -12.716 1.00 85.88 318 GLN A N 1
ATOM 2345 C CA . GLN A 1 318 ? 14.333 13.443 -12.632 1.00 85.88 318 GLN A CA 1
ATOM 2346 C C . GLN A 1 318 ? 13.730 13.648 -14.023 1.00 85.88 318 GLN A C 1
ATOM 2348 O O . GLN A 1 318 ? 12.541 13.405 -14.232 1.00 85.88 318 GLN A O 1
ATOM 2353 N N . ARG A 1 319 ? 14.554 14.006 -15.008 1.00 90.56 319 ARG A N 1
ATOM 2354 C CA . ARG A 1 319 ? 14.122 14.207 -16.386 1.00 90.56 319 ARG A CA 1
ATOM 2355 C C . ARG A 1 319 ? 13.662 12.906 -17.036 1.00 90.56 319 ARG A C 1
ATOM 2357 O O . ARG A 1 319 ? 12.660 12.941 -17.749 1.00 90.56 319 ARG A O 1
ATOM 2364 N N . ARG A 1 320 ? 14.313 11.763 -16.766 1.00 91.31 320 ARG A N 1
ATOM 2365 C CA . ARG A 1 320 ? 13.814 10.439 -17.198 1.00 91.31 320 ARG A CA 1
ATOM 2366 C C . ARG A 1 320 ? 12.408 10.170 -16.674 1.00 91.31 320 ARG A C 1
ATOM 2368 O O . ARG A 1 320 ? 11.532 9.795 -17.450 1.00 91.31 320 ARG A O 1
ATOM 2375 N N . ARG A 1 321 ? 12.183 10.397 -15.379 1.00 90.31 321 ARG A N 1
ATOM 2376 C CA . ARG A 1 321 ? 10.868 10.226 -14.752 1.00 90.31 321 ARG A CA 1
ATOM 2377 C C . ARG A 1 321 ? 9.809 11.105 -15.400 1.00 90.31 321 ARG A C 1
ATOM 2379 O O . ARG A 1 321 ? 8.761 10.584 -15.767 1.00 90.31 321 ARG A O 1
ATOM 2386 N N . THR A 1 322 ? 10.093 12.391 -15.595 1.00 92.00 322 THR A N 1
ATOM 2387 C CA . THR A 1 322 ? 9.174 13.310 -16.280 1.00 92.00 322 THR A CA 1
ATOM 2388 C C . THR A 1 322 ? 8.833 12.811 -17.685 1.00 92.00 322 THR A C 1
ATOM 2390 O O . THR A 1 322 ? 7.659 12.701 -18.016 1.00 92.00 322 THR A O 1
ATOM 2393 N N . LEU A 1 323 ? 9.836 12.416 -18.482 1.00 95.38 323 LEU A N 1
ATOM 2394 C CA . LEU A 1 323 ? 9.618 11.895 -19.837 1.00 95.38 323 LEU A CA 1
ATOM 2395 C C . LEU A 1 323 ? 8.712 10.656 -19.856 1.00 95.38 323 LEU A C 1
ATOM 2397 O O . LEU A 1 323 ? 7.846 10.552 -20.718 1.00 95.38 323 LEU A O 1
ATOM 2401 N N . VAL A 1 324 ? 8.898 9.729 -18.914 1.00 94.44 324 VAL A N 1
ATOM 2402 C CA . VAL A 1 324 ? 8.073 8.517 -18.790 1.00 94.44 324 VAL A CA 1
ATOM 2403 C C . VAL A 1 324 ? 6.651 8.852 -18.332 1.00 94.44 324 VAL A C 1
ATOM 2405 O O . VAL A 1 324 ? 5.681 8.317 -18.872 1.00 94.44 324 VAL A O 1
ATOM 2408 N N . GLN A 1 325 ? 6.501 9.730 -17.340 1.00 91.56 325 GLN A N 1
ATOM 2409 C CA . GLN A 1 325 ? 5.196 10.095 -16.784 1.00 91.56 325 GLN A CA 1
ATOM 2410 C C . GLN A 1 325 ? 4.340 10.890 -17.780 1.00 91.56 325 GLN A C 1
ATOM 2412 O O . GLN A 1 325 ? 3.145 10.628 -17.879 1.00 91.56 325 GLN A O 1
ATOM 2417 N N . GLU A 1 326 ? 4.943 11.794 -18.554 1.00 94.69 326 GLU A N 1
ATOM 2418 C CA . GLU A 1 326 ? 4.252 12.621 -19.555 1.00 94.69 326 GLU A CA 1
ATOM 2419 C C . GLU A 1 326 ? 4.005 11.894 -20.885 1.00 94.69 326 GLU A C 1
ATOM 2421 O O . GLU A 1 326 ? 3.232 12.368 -21.720 1.00 94.69 326 GLU A O 1
ATOM 2426 N N . ALA A 1 327 ? 4.650 10.745 -21.111 1.00 96.00 327 ALA A N 1
ATOM 2427 C CA . ALA A 1 327 ? 4.480 9.984 -22.340 1.00 96.00 327 ALA A CA 1
ATOM 2428 C C . ALA A 1 327 ? 3.021 9.550 -22.539 1.00 96.00 327 ALA A C 1
ATOM 2430 O O . ALA A 1 327 ? 2.396 8.961 -21.652 1.00 96.00 327 ALA A O 1
ATOM 2431 N N . SER A 1 328 ? 2.489 9.766 -23.741 1.00 95.69 328 SER A N 1
ATOM 2432 C CA . SER A 1 328 ? 1.246 9.116 -24.153 1.00 95.69 328 SER A CA 1
ATOM 2433 C C . SER A 1 328 ? 1.464 7.608 -24.256 1.00 95.69 328 SER A C 1
ATOM 2435 O O . SER A 1 328 ? 2.512 7.165 -24.722 1.00 95.69 328 SER A O 1
ATOM 2437 N N . ALA A 1 329 ? 0.477 6.821 -23.836 1.00 97.12 329 ALA A N 1
ATOM 2438 C CA . ALA A 1 329 ? 0.512 5.374 -24.002 1.00 97.12 329 ALA A CA 1
ATOM 2439 C C . ALA A 1 329 ? 0.225 5.000 -25.465 1.00 97.12 329 ALA A C 1
ATOM 2441 O O . ALA A 1 329 ? -0.697 5.547 -26.068 1.00 97.12 329 ALA A O 1
ATOM 2442 N N . VAL A 1 330 ? 0.971 4.038 -26.018 1.00 96.88 330 VAL A N 1
ATOM 2443 C CA . VAL A 1 330 ? 0.603 3.365 -27.280 1.00 96.88 330 VAL A CA 1
ATOM 2444 C C . VAL A 1 330 ? -0.671 2.552 -27.061 1.00 96.88 330 VAL A C 1
ATOM 2446 O O . VAL A 1 330 ? -1.603 2.601 -27.858 1.00 96.88 330 VAL A O 1
ATOM 2449 N N . ARG A 1 331 ? -0.698 1.805 -25.955 1.00 97.12 331 ARG A N 1
ATOM 2450 C CA . ARG A 1 331 ? -1.841 1.034 -25.467 1.00 97.12 331 ARG A CA 1
ATOM 2451 C C . ARG A 1 331 ? -1.657 0.718 -23.987 1.00 97.12 331 ARG A C 1
ATOM 2453 O O . ARG A 1 331 ? -0.526 0.649 -23.501 1.00 97.12 331 ARG A O 1
ATOM 2460 N N . THR A 1 332 ? -2.757 0.424 -23.308 1.00 98.00 332 THR A N 1
ATOM 2461 C CA . THR A 1 332 ? -2.720 -0.183 -21.976 1.00 98.00 332 THR A CA 1
ATOM 2462 C C . THR A 1 332 ? -2.482 -1.683 -22.115 1.00 98.00 332 THR A C 1
ATOM 2464 O O . THR A 1 332 ? -3.242 -2.390 -22.775 1.00 98.00 332 THR A O 1
ATOM 2467 N N . VAL A 1 333 ? -1.391 -2.161 -21.521 1.00 97.88 333 VAL A N 1
ATOM 2468 C CA . VAL A 1 333 ? -0.997 -3.576 -21.495 1.00 97.88 333 VAL A CA 1
ATOM 2469 C C . VAL A 1 333 ? -1.814 -4.326 -20.452 1.00 97.88 333 VAL A C 1
ATOM 2471 O O . VAL A 1 333 ? -2.306 -5.417 -20.726 1.00 97.88 333 VAL A O 1
ATOM 2474 N N . ALA A 1 334 ? -1.974 -3.733 -19.268 1.00 98.06 334 ALA A N 1
ATOM 2475 C CA . ALA A 1 334 ? -2.789 -4.286 -18.198 1.00 98.06 334 ALA A CA 1
ATOM 2476 C C . ALA A 1 334 ? -3.317 -3.188 -17.274 1.00 98.06 334 ALA A C 1
ATOM 2478 O O . ALA A 1 334 ? -2.650 -2.181 -17.030 1.00 98.06 334 ALA A O 1
ATOM 2479 N N . ARG A 1 335 ? -4.494 -3.436 -16.701 1.00 97.44 335 ARG A N 1
ATOM 2480 C CA . ARG A 1 335 ? -5.033 -2.694 -15.564 1.00 97.44 335 ARG A CA 1
ATOM 2481 C C . ARG A 1 335 ? -5.507 -3.706 -14.528 1.00 97.44 335 ARG A C 1
ATOM 2483 O O . ARG A 1 335 ? -6.387 -4.508 -14.825 1.00 97.44 335 ARG A O 1
ATOM 2490 N N . VAL A 1 336 ? -4.891 -3.704 -13.351 1.00 96.50 336 VAL A N 1
ATOM 2491 C CA . VAL A 1 336 ? -5.191 -4.648 -12.267 1.00 96.50 336 VAL A CA 1
ATOM 2492 C C . VAL A 1 336 ? -5.710 -3.866 -11.076 1.00 96.50 336 VAL A C 1
ATOM 2494 O O . VAL A 1 336 ? -5.002 -3.018 -10.537 1.00 96.50 336 VAL A O 1
ATOM 2497 N N . GLU A 1 337 ? -6.935 -4.161 -10.662 1.00 94.88 337 GLU A N 1
ATOM 2498 C CA . GLU A 1 337 ? -7.552 -3.573 -9.476 1.00 94.88 337 GLU A CA 1
ATOM 2499 C C . GLU A 1 337 ? -7.518 -4.566 -8.313 1.00 94.88 337 GLU A C 1
ATOM 2501 O O . GLU A 1 337 ? -7.693 -5.773 -8.495 1.00 94.88 337 GLU A O 1
ATOM 2506 N N . ARG A 1 338 ? -7.240 -4.052 -7.115 1.00 92.94 338 ARG A N 1
ATOM 2507 C CA . ARG A 1 338 ? -7.187 -4.810 -5.865 1.00 92.94 338 ARG A CA 1
ATOM 2508 C C . ARG A 1 338 ? -7.962 -4.064 -4.796 1.00 92.94 338 ARG A C 1
ATOM 2510 O O . ARG A 1 338 ? -7.649 -2.913 -4.504 1.00 92.94 338 ARG A O 1
ATOM 2517 N N . ASP A 1 339 ? -8.933 -4.737 -4.200 1.00 92.94 339 ASP A N 1
ATOM 2518 C CA . ASP A 1 339 ? -9.580 -4.292 -2.971 1.00 92.94 339 ASP A CA 1
ATOM 2519 C C . ASP A 1 339 ? -8.786 -4.807 -1.764 1.00 92.94 339 ASP A C 1
ATOM 2521 O O . ASP A 1 339 ? -8.423 -5.987 -1.723 1.00 92.94 339 ASP A O 1
ATOM 2525 N N . ALA A 1 340 ? -8.461 -3.935 -0.808 1.00 91.44 340 ALA A N 1
ATOM 2526 C CA . ALA A 1 340 ? -7.641 -4.295 0.347 1.00 91.44 340 ALA A CA 1
ATOM 2527 C C . ALA A 1 340 ? -8.328 -5.326 1.248 1.00 91.44 340 ALA A C 1
ATOM 2529 O O . ALA A 1 340 ? -7.690 -6.293 1.661 1.00 91.44 340 ALA A O 1
ATOM 2530 N N . ALA A 1 341 ? -9.625 -5.159 1.522 1.00 90.75 341 ALA A N 1
ATOM 2531 C CA . ALA A 1 341 ? -10.367 -6.048 2.409 1.00 90.75 341 ALA A CA 1
ATOM 2532 C C . ALA A 1 341 ? -10.479 -7.463 1.819 1.00 90.75 341 ALA A C 1
ATOM 2534 O O . ALA A 1 341 ? -10.268 -8.456 2.520 1.00 90.75 341 ALA A O 1
ATOM 2535 N N . GLU A 1 342 ? -10.771 -7.567 0.519 1.00 92.50 342 GLU A N 1
ATOM 2536 C CA . GLU A 1 342 ? -10.800 -8.853 -0.185 1.00 92.50 342 GLU A CA 1
ATOM 2537 C C . GLU A 1 342 ? -9.406 -9.484 -0.281 1.00 92.50 342 GLU A C 1
ATOM 2539 O O . GLU A 1 342 ? -9.241 -10.677 -0.010 1.00 92.50 342 GLU A O 1
ATOM 2544 N N . THR A 1 343 ? -8.399 -8.682 -0.637 1.00 91.94 343 THR A N 1
ATOM 2545 C CA . THR A 1 343 ? -7.021 -9.158 -0.799 1.00 91.94 343 THR A CA 1
ATOM 2546 C C . THR A 1 343 ? -6.472 -9.698 0.515 1.00 91.94 343 THR A C 1
ATOM 2548 O O . THR A 1 343 ? -5.932 -10.800 0.525 1.00 91.94 343 THR A O 1
ATOM 2551 N N . TYR A 1 344 ? -6.664 -8.974 1.620 1.00 89.75 344 TYR A N 1
ATOM 2552 C CA . TYR A 1 344 ? -6.255 -9.415 2.950 1.00 89.75 344 TYR A CA 1
ATOM 2553 C C . TYR A 1 344 ? -6.927 -10.735 3.345 1.00 89.75 344 TYR A C 1
ATOM 2555 O O . TYR A 1 344 ? -6.243 -11.683 3.719 1.00 89.75 344 TYR A O 1
ATOM 2563 N N . ARG A 1 345 ? -8.254 -10.842 3.187 1.00 88.75 345 ARG A N 1
ATOM 2564 C CA . ARG A 1 345 ? -8.997 -12.066 3.530 1.00 88.75 345 ARG A CA 1
ATOM 2565 C C . ARG A 1 345 ? -8.496 -13.280 2.744 1.00 88.75 345 ARG A C 1
ATOM 2567 O O . ARG A 1 345 ? -8.330 -14.354 3.312 1.00 88.75 345 ARG A O 1
ATOM 2574 N N . ARG A 1 346 ? -8.252 -13.114 1.439 1.00 88.69 346 ARG A N 1
ATOM 2575 C CA . ARG A 1 346 ? -7.725 -14.186 0.582 1.00 88.69 346 ARG A CA 1
ATOM 2576 C C . ARG A 1 346 ? -6.308 -14.588 0.986 1.00 88.69 346 ARG A C 1
ATOM 2578 O O . ARG A 1 346 ? -6.001 -15.774 0.976 1.00 88.69 346 ARG A O 1
ATOM 2585 N N . ASP A 1 347 ? -5.462 -13.610 1.292 1.00 85.62 347 ASP A N 1
ATOM 2586 C CA . ASP A 1 347 ? -4.069 -13.834 1.673 1.00 85.62 347 ASP A CA 1
ATOM 2587 C C . ASP A 1 347 ? -3.962 -14.594 3.004 1.00 85.62 347 ASP A C 1
ATOM 2589 O O . ASP A 1 347 ? -3.248 -15.590 3.073 1.00 85.62 347 ASP A O 1
ATOM 2593 N N . ILE A 1 348 ? -4.749 -14.211 4.018 1.00 83.19 348 ILE A N 1
ATOM 2594 C CA . ILE A 1 348 ? -4.828 -14.941 5.294 1.00 83.19 348 ILE A CA 1
ATOM 2595 C C . ILE A 1 348 ? -5.365 -16.363 5.087 1.00 83.19 348 ILE A C 1
ATOM 2597 O O . ILE A 1 348 ? -4.738 -17.320 5.536 1.00 83.19 348 ILE A O 1
ATOM 2601 N N . ALA A 1 349 ? -6.464 -16.532 4.343 1.00 82.62 349 ALA A N 1
ATOM 2602 C CA . ALA A 1 349 ? -7.027 -17.859 4.075 1.00 82.62 349 ALA A CA 1
ATOM 2603 C C . ALA A 1 349 ? -6.036 -18.794 3.354 1.00 82.62 349 ALA A C 1
ATOM 2605 O O . ALA A 1 349 ? -6.004 -19.991 3.622 1.00 82.62 349 ALA A O 1
ATOM 2606 N N . ALA A 1 350 ? -5.195 -18.257 2.463 1.00 80.75 350 ALA A N 1
ATOM 2607 C CA . ALA A 1 350 ? -4.170 -19.032 1.766 1.00 80.75 350 ALA A CA 1
ATOM 2608 C C . ALA A 1 350 ? -3.000 -19.465 2.670 1.00 80.75 350 ALA A C 1
ATOM 2610 O O . ALA A 1 350 ? -2.296 -20.413 2.329 1.00 80.75 350 ALA A O 1
ATOM 2611 N N . GLN A 1 351 ? -2.765 -18.777 3.792 1.00 74.56 351 GLN A N 1
ATOM 2612 C CA . GLN A 1 351 ? -1.767 -19.193 4.783 1.00 74.56 351 GLN A CA 1
ATOM 2613 C C . GLN A 1 351 ? -2.288 -20.301 5.697 1.00 74.56 351 GLN A C 1
ATOM 2615 O O . GLN A 1 351 ? -1.527 -21.183 6.072 1.00 74.56 351 GLN A O 1
ATOM 2620 N N . VAL A 1 352 ? -3.580 -20.255 6.013 1.00 68.88 352 VAL A N 1
ATOM 2621 C CA . VAL A 1 352 ? -4.265 -21.225 6.871 1.00 68.88 352 VAL A CA 1
ATOM 2622 C C . VAL A 1 352 ? -4.460 -22.585 6.187 1.00 68.88 352 VAL A C 1
ATOM 2624 O O . VAL A 1 352 ? -4.585 -23.595 6.875 1.00 68.88 352 VAL A O 1
ATOM 2627 N N . ASP A 1 353 ? -4.491 -22.650 4.849 1.00 62.84 353 ASP A N 1
ATOM 2628 C CA . ASP A 1 353 ? -4.742 -23.899 4.115 1.00 62.84 353 ASP A CA 1
ATOM 2629 C C . ASP A 1 353 ? -3.683 -24.984 4.414 1.00 62.84 353 ASP A C 1
ATOM 2631 O O . ASP A 1 353 ? -2.583 -25.041 3.853 1.00 62.84 353 ASP A O 1
ATOM 2635 N N . THR A 1 354 ? -4.070 -25.886 5.317 1.00 51.84 354 THR A N 1
ATOM 2636 C CA . THR A 1 354 ? -3.269 -26.976 5.885 1.00 51.84 354 THR A CA 1
ATOM 2637 C C . THR A 1 354 ? -2.933 -28.088 4.888 1.00 51.84 354 THR A C 1
ATOM 2639 O O . THR A 1 354 ? -2.078 -28.928 5.179 1.00 51.84 354 THR A O 1
ATOM 2642 N N . THR A 1 355 ? -3.525 -28.100 3.687 1.00 48.38 355 THR A N 1
ATOM 2643 C CA . THR A 1 355 ? -3.227 -29.125 2.667 1.00 48.38 355 THR A CA 1
ATOM 2644 C C . THR A 1 355 ? -1.827 -29.001 2.053 1.00 48.38 355 THR A C 1
ATOM 2646 O O . THR A 1 355 ? -1.340 -29.953 1.443 1.00 48.38 355 THR A O 1
ATOM 2649 N N . ALA A 1 356 ? -1.139 -27.873 2.267 1.00 49.97 356 ALA A N 1
ATOM 2650 C CA . ALA A 1 356 ? 0.216 -27.618 1.773 1.00 49.97 356 ALA A CA 1
ATOM 2651 C C . ALA A 1 356 ? 1.331 -27.784 2.829 1.00 49.97 356 ALA A C 1
ATOM 2653 O O . ALA A 1 356 ? 2.484 -27.453 2.544 1.00 49.97 356 ALA A O 1
ATOM 2654 N N . GLY A 1 357 ? 1.023 -28.266 4.042 1.00 44.16 357 GLY A N 1
ATOM 2655 C CA . GLY A 1 357 ? 2.021 -28.407 5.111 1.00 44.16 357 GLY A CA 1
ATOM 2656 C C . GLY A 1 357 ? 2.635 -27.075 5.566 1.00 44.16 357 GLY A C 1
ATOM 2657 O O . GLY A 1 357 ? 3.787 -27.052 5.997 1.00 44.16 357 GLY A O 1
ATOM 2658 N N . ARG A 1 358 ? 1.898 -25.960 5.439 1.00 49.19 358 ARG A N 1
ATOM 2659 C CA . ARG A 1 358 ? 2.324 -24.638 5.916 1.00 49.19 358 ARG A CA 1
ATOM 2660 C C . ARG A 1 358 ? 1.729 -24.296 7.282 1.00 49.19 358 ARG A C 1
ATOM 2662 O O . ARG A 1 358 ? 0.615 -24.689 7.602 1.00 49.19 358 ARG A O 1
ATOM 2669 N N . ALA A 1 359 ? 2.583 -23.617 8.045 1.00 56.22 359 ALA A N 1
ATOM 2670 C CA . ALA A 1 359 ? 2.474 -23.211 9.439 1.00 56.22 359 ALA A CA 1
ATOM 2671 C C . ALA A 1 359 ? 1.393 -22.152 9.693 1.00 56.22 359 ALA A C 1
ATOM 2673 O O . ALA A 1 359 ? 0.853 -21.578 8.748 1.00 56.22 359 ALA A O 1
ATOM 2674 N N . ASP A 1 360 ? 1.149 -21.879 10.978 1.00 62.00 360 ASP A N 1
ATOM 2675 C CA . ASP A 1 360 ? 0.310 -20.787 11.471 1.00 62.00 360 ASP A CA 1
ATOM 2676 C C . ASP A 1 360 ? 0.502 -19.494 10.649 1.00 62.00 360 ASP A C 1
ATOM 2678 O O . ASP A 1 360 ? 1.638 -19.155 10.280 1.00 62.00 360 ASP A O 1
ATOM 2682 N N . PRO A 1 361 ? -0.583 -18.757 10.341 1.00 71.88 361 PRO A N 1
ATOM 2683 C CA . PRO A 1 361 ? -0.489 -17.525 9.575 1.00 71.88 361 PRO A CA 1
ATOM 2684 C C . PRO A 1 361 ? 0.443 -16.543 10.287 1.00 71.88 361 PRO A C 1
ATOM 2686 O O . PRO A 1 361 ? 0.325 -16.299 11.487 1.00 71.88 361 PRO A O 1
ATOM 2689 N N . SER A 1 362 ? 1.384 -15.974 9.537 1.00 76.94 362 SER A N 1
ATOM 2690 C CA . SER A 1 362 ? 2.448 -15.137 10.084 1.00 76.94 362 SER A CA 1
ATOM 2691 C C . SER A 1 362 ? 2.580 -13.816 9.337 1.00 76.94 362 SER A C 1
ATOM 2693 O O . SER A 1 362 ? 2.346 -13.702 8.122 1.00 76.94 362 SER A O 1
ATOM 2695 N N . LEU A 1 363 ? 2.965 -12.791 10.096 1.00 80.62 363 LEU A N 1
ATOM 2696 C CA . LEU A 1 363 ? 3.227 -11.443 9.622 1.00 80.62 363 LEU A CA 1
ATOM 2697 C C . LEU A 1 363 ? 4.668 -11.077 9.959 1.00 80.62 363 LEU A C 1
ATOM 2699 O O . LEU A 1 363 ? 5.020 -10.926 11.124 1.00 80.62 363 LEU A O 1
ATOM 2703 N N . PHE A 1 364 ? 5.493 -10.923 8.928 1.00 80.94 364 PH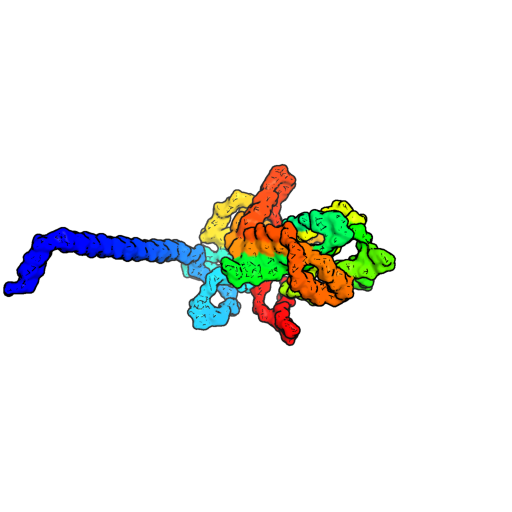E A N 1
ATOM 2704 C CA . PHE A 1 364 ? 6.843 -10.410 9.104 1.00 80.94 364 PHE A CA 1
ATOM 2705 C C . PHE A 1 364 ? 6.797 -8.893 9.291 1.00 80.94 364 PHE A C 1
ATOM 2707 O O . PHE A 1 364 ? 6.131 -8.191 8.526 1.00 80.94 364 PHE A O 1
ATOM 2714 N N . MET A 1 365 ? 7.492 -8.397 10.311 1.00 81.94 365 MET A N 1
ATOM 2715 C CA . MET A 1 365 ? 7.500 -6.988 10.685 1.00 81.94 365 MET A CA 1
ATOM 2716 C C . MET A 1 365 ? 8.940 -6.518 10.876 1.00 81.94 365 MET A C 1
ATOM 2718 O O . MET A 1 365 ? 9.602 -6.930 11.819 1.00 81.94 365 MET A O 1
ATOM 2722 N N . GLU A 1 366 ? 9.412 -5.632 10.000 1.00 76.44 366 GLU A N 1
ATOM 2723 C CA . GLU A 1 366 ? 10.734 -4.998 10.147 1.00 76.44 366 GLU A CA 1
ATOM 2724 C C . GLU A 1 366 ? 10.667 -3.717 10.981 1.00 76.44 366 GLU A C 1
ATOM 2726 O O . GLU A 1 366 ? 11.610 -3.369 11.685 1.00 76.44 366 GLU A O 1
ATOM 2731 N N . ALA A 1 367 ? 9.546 -2.998 10.888 1.00 78.25 367 ALA A N 1
ATOM 2732 C CA . ALA A 1 367 ? 9.337 -1.734 11.572 1.00 78.25 367 ALA A CA 1
ATOM 2733 C C . ALA A 1 367 ? 7.856 -1.510 11.891 1.00 78.25 367 ALA A C 1
ATOM 2735 O O . ALA A 1 367 ? 6.956 -1.963 11.172 1.00 78.25 367 ALA A O 1
ATOM 2736 N N . LEU A 1 368 ? 7.624 -0.744 12.955 1.00 83.62 368 LEU A N 1
ATOM 2737 C CA . LEU A 1 368 ? 6.335 -0.165 13.304 1.00 83.62 368 LEU A CA 1
ATOM 2738 C C . LEU A 1 368 ? 6.373 1.334 13.020 1.00 83.62 368 LEU A C 1
ATOM 2740 O O . LEU A 1 368 ? 7.197 2.069 13.554 1.00 83.62 368 LEU A O 1
ATOM 2744 N N . ASN A 1 369 ? 5.465 1.788 12.167 1.00 80.00 369 ASN A N 1
ATOM 2745 C CA . ASN A 1 369 ? 5.352 3.184 11.777 1.00 80.00 369 ASN A CA 1
ATOM 2746 C C . ASN A 1 369 ? 4.317 3.874 12.661 1.00 80.00 369 ASN A C 1
ATOM 2748 O O . ASN A 1 369 ? 3.164 3.449 12.712 1.00 80.00 369 ASN A O 1
ATOM 2752 N N . GLN A 1 370 ? 4.703 4.961 13.318 1.00 78.44 370 GLN A N 1
ATOM 2753 C CA . GLN A 1 370 ? 3.778 5.807 14.064 1.00 78.44 370 GLN A CA 1
ATOM 2754 C C . GLN A 1 370 ? 3.583 7.125 13.302 1.00 78.44 370 GLN A C 1
ATOM 2756 O O . GLN A 1 370 ? 4.541 7.889 13.162 1.00 78.44 370 GLN A O 1
ATOM 2761 N N . PRO A 1 371 ? 2.389 7.418 12.755 1.00 68.62 371 PRO A N 1
ATOM 2762 C CA . PRO A 1 371 ? 2.078 8.756 12.278 1.00 68.62 371 PRO A CA 1
ATOM 2763 C C . PRO A 1 371 ? 2.202 9.763 13.427 1.00 68.62 371 PRO A C 1
ATOM 2765 O O . PRO A 1 371 ? 1.490 9.675 14.423 1.00 68.62 371 PRO A O 1
ATOM 2768 N N . GLY A 1 372 ? 3.109 10.722 13.263 1.00 64.88 372 GLY A N 1
ATOM 2769 C CA . GLY A 1 372 ? 3.289 11.862 14.158 1.00 64.88 372 GLY A CA 1
ATOM 2770 C C . GLY A 1 372 ? 3.011 13.187 13.452 1.00 64.88 372 GLY A C 1
ATOM 2771 O O . GLY A 1 372 ? 2.578 13.214 12.295 1.00 64.88 372 GLY A O 1
ATOM 2772 N N . ASP A 1 373 ? 3.291 14.295 14.139 1.00 63.88 373 ASP A N 1
ATOM 2773 C CA . ASP A 1 373 ? 3.201 15.629 13.547 1.00 63.88 373 ASP A CA 1
ATOM 2774 C C . ASP A 1 373 ? 4.062 15.717 12.284 1.00 63.88 373 ASP A C 1
ATOM 2776 O O . ASP A 1 373 ? 5.274 15.483 12.310 1.00 63.88 373 ASP A O 1
ATOM 2780 N N . VAL A 1 374 ? 3.432 16.079 11.164 1.00 60.47 374 VAL A N 1
ATOM 2781 C CA . VAL A 1 374 ? 4.128 16.199 9.882 1.00 60.47 374 VAL A CA 1
ATOM 2782 C C . VAL A 1 374 ? 5.026 17.431 9.926 1.00 60.47 374 VAL A C 1
ATOM 2784 O O . VAL A 1 374 ? 4.580 18.563 9.740 1.00 60.47 374 VAL A O 1
ATOM 2787 N N . ARG A 1 375 ? 6.317 17.206 10.160 1.00 64.44 375 ARG A N 1
ATOM 2788 C CA . ARG A 1 375 ? 7.354 18.224 9.990 1.00 64.44 375 ARG A CA 1
ATOM 2789 C C . ARG A 1 375 ? 7.775 18.233 8.531 1.00 64.44 375 ARG A C 1
ATOM 2791 O O . ARG A 1 375 ? 8.062 17.183 7.968 1.00 64.44 375 ARG A O 1
ATOM 2798 N N . TYR A 1 376 ? 7.817 19.402 7.910 1.00 67.06 376 TYR A N 1
ATOM 2799 C CA . TYR A 1 376 ? 8.308 19.545 6.543 1.00 67.06 376 TYR A CA 1
ATOM 2800 C C . TYR A 1 376 ? 9.750 20.048 6.556 1.00 67.06 376 TYR A C 1
ATOM 2802 O O . TYR A 1 376 ? 10.115 20.883 7.387 1.00 67.06 376 TYR A O 1
ATOM 2810 N N . SER A 1 377 ? 10.572 19.579 5.620 1.00 64.69 377 SER A N 1
ATOM 2811 C CA . SER A 1 377 ? 11.833 20.243 5.314 1.00 64.69 377 SER A CA 1
ATOM 2812 C C . SER A 1 377 ? 11.532 21.652 4.803 1.00 64.69 377 SER A C 1
ATOM 2814 O O . SER A 1 377 ? 10.598 21.857 4.031 1.00 64.69 377 SER A O 1
ATOM 2816 N N . GLN A 1 378 ? 12.342 22.640 5.190 1.00 72.50 378 GLN A N 1
ATOM 2817 C CA . GLN A 1 378 ? 12.214 24.019 4.689 1.00 72.50 378 GLN A CA 1
ATOM 2818 C C . GLN A 1 378 ? 12.698 24.176 3.231 1.00 72.50 378 GLN A C 1
ATOM 2820 O O . GLN A 1 378 ? 13.083 25.259 2.799 1.00 72.50 378 GLN A O 1
ATOM 2825 N N . THR A 1 379 ? 12.720 23.087 2.463 1.00 58.00 379 THR A N 1
ATOM 2826 C CA . THR A 1 379 ? 13.075 23.075 1.044 1.00 58.00 379 THR A CA 1
ATOM 2827 C C . THR A 1 379 ? 11.812 23.199 0.198 1.00 58.00 379 THR A C 1
ATOM 2829 O O . THR A 1 379 ? 10.740 22.792 0.628 1.00 58.00 379 THR A O 1
ATOM 2832 N N . ASN A 1 380 ? 11.924 23.743 -1.015 1.00 48.00 380 ASN A N 1
ATOM 2833 C CA . ASN A 1 380 ? 10.825 23.794 -1.980 1.00 48.00 380 ASN A CA 1
ATOM 2834 C C . ASN A 1 380 ? 11.063 22.739 -3.083 1.00 48.00 380 ASN A C 1
ATOM 2836 O O . ASN A 1 380 ? 12.106 22.817 -3.735 1.00 48.00 380 ASN A O 1
ATOM 2840 N N . PRO A 1 381 ? 10.149 21.777 -3.321 1.00 56.47 381 PRO A N 1
ATOM 2841 C CA . PRO A 1 381 ? 8.882 21.560 -2.621 1.00 56.47 381 PRO A CA 1
ATOM 2842 C C . PRO A 1 381 ? 9.081 21.054 -1.190 1.00 56.47 381 PRO A C 1
ATOM 2844 O O . PRO A 1 381 ? 10.066 20.374 -0.891 1.00 56.47 381 PRO A O 1
ATOM 2847 N N . LEU A 1 382 ? 8.120 21.392 -0.324 1.00 48.94 382 LEU A N 1
ATOM 2848 C CA . LEU A 1 382 ? 8.066 20.887 1.046 1.00 48.94 382 LEU A CA 1
ATOM 2849 C C . LEU A 1 382 ? 8.054 19.356 0.997 1.00 48.94 382 LEU A C 1
ATOM 2851 O O . LEU A 1 382 ? 7.160 18.766 0.388 1.00 48.94 382 LEU A O 1
ATOM 2855 N N . ALA A 1 383 ? 9.035 18.716 1.630 1.00 54.06 383 ALA A N 1
ATOM 2856 C CA . ALA A 1 383 ? 9.078 17.266 1.769 1.00 54.06 383 ALA A CA 1
ATOM 2857 C C . ALA A 1 383 ? 8.819 16.897 3.238 1.00 54.06 383 ALA A C 1
ATOM 2859 O O . ALA A 1 383 ? 9.411 17.517 4.122 1.00 54.06 383 ALA A O 1
ATOM 2860 N N . PRO A 1 384 ? 7.939 15.928 3.538 1.00 57.91 384 PRO A N 1
ATOM 2861 C CA . PRO A 1 384 ? 7.750 15.467 4.908 1.00 57.91 384 PRO A CA 1
ATOM 2862 C C . PRO A 1 384 ? 9.047 14.833 5.433 1.00 57.91 384 PRO A C 1
ATOM 2864 O O . PRO A 1 384 ? 9.698 14.055 4.735 1.00 57.91 384 PRO A O 1
ATOM 2867 N N . GLN A 1 385 ? 9.429 15.171 6.661 1.00 60.38 385 GLN A N 1
ATOM 2868 C CA . GLN A 1 385 ? 10.564 14.582 7.362 1.00 60.38 385 GLN A CA 1
ATOM 2869 C C . GLN A 1 385 ? 10.135 13.280 8.037 1.00 60.38 385 GLN A C 1
ATOM 2871 O O . GLN A 1 385 ? 9.157 13.252 8.782 1.00 60.38 385 GLN A O 1
ATOM 2876 N N . VAL A 1 386 ? 10.891 12.211 7.792 1.00 61.03 386 VAL A N 1
ATOM 2877 C CA . VAL A 1 386 ? 10.759 10.941 8.512 1.00 61.03 386 VAL A CA 1
ATOM 2878 C C . VAL A 1 386 ? 11.715 10.979 9.700 1.00 61.03 386 VAL A C 1
ATOM 2880 O O . VAL A 1 386 ? 12.906 11.228 9.521 1.00 61.03 386 VAL A O 1
ATOM 2883 N N . VAL A 1 387 ? 11.199 10.748 10.905 1.00 61.84 387 VAL A N 1
ATOM 2884 C CA . VAL A 1 387 ? 12.012 10.596 12.117 1.00 61.84 387 VAL A CA 1
ATOM 2885 C C . VAL A 1 387 ? 12.096 9.108 12.421 1.00 61.84 387 VAL A C 1
ATOM 2887 O O . VAL A 1 387 ? 11.066 8.462 12.602 1.00 61.84 387 VAL A O 1
ATOM 2890 N N . ALA A 1 388 ? 13.310 8.561 12.442 1.00 58.72 388 ALA A N 1
ATOM 2891 C CA . ALA A 1 388 ? 13.530 7.225 12.975 1.00 58.72 388 ALA A CA 1
ATOM 2892 C C . ALA A 1 388 ? 13.412 7.306 14.501 1.00 58.72 388 ALA A C 1
ATOM 2894 O O . ALA A 1 388 ? 14.157 8.053 15.136 1.00 58.72 388 ALA A O 1
ATOM 2895 N N . PHE A 1 389 ? 12.454 6.581 15.068 1.00 53.97 389 PHE A N 1
ATOM 2896 C CA . PHE A 1 389 ? 12.374 6.380 16.508 1.00 53.97 389 PHE A CA 1
ATOM 2897 C C . PHE A 1 389 ? 13.221 5.158 16.852 1.00 53.97 389 PHE A C 1
ATOM 2899 O O . PHE A 1 389 ? 12.964 4.072 16.332 1.00 53.97 389 PHE A O 1
ATOM 2906 N N . ASP A 1 390 ? 14.248 5.349 17.677 1.00 49.47 390 ASP A N 1
ATOM 2907 C CA . ASP A 1 390 ? 14.970 4.242 18.296 1.00 49.47 390 ASP A CA 1
ATOM 2908 C C . ASP A 1 390 ? 14.174 3.814 19.537 1.00 49.47 390 ASP A C 1
ATOM 2910 O O . ASP A 1 390 ? 14.042 4.623 20.452 1.00 49.47 390 ASP A O 1
ATOM 2914 N N . PRO A 1 391 ? 13.616 2.593 19.591 1.00 42.44 391 PRO A N 1
ATOM 2915 C CA . PRO A 1 391 ? 12.868 2.129 20.757 1.00 42.44 391 PRO A CA 1
ATOM 2916 C C . PRO A 1 391 ? 13.730 1.980 22.025 1.00 42.44 391 PRO A C 1
ATOM 2918 O O . PRO A 1 391 ? 13.173 1.749 23.097 1.00 42.44 391 PRO A O 1
ATOM 2921 N N . ALA A 1 392 ? 15.062 2.089 21.929 1.00 36.75 392 ALA A N 1
ATOM 2922 C CA . ALA A 1 392 ? 15.973 2.085 23.075 1.00 36.75 392 ALA A CA 1
ATOM 2923 C C . ALA A 1 392 ? 16.154 3.464 23.751 1.00 36.75 392 ALA A C 1
ATOM 2925 O O . ALA A 1 392 ? 16.860 3.546 24.762 1.00 36.75 392 ALA A O 1
ATOM 2926 N N . VAL A 1 393 ? 15.548 4.529 23.208 1.00 33.50 393 VAL A N 1
ATOM 2927 C CA . VAL A 1 393 ? 15.593 5.916 23.717 1.00 33.50 393 VAL A CA 1
ATOM 2928 C C . VAL A 1 393 ? 14.185 6.393 24.037 1.00 33.50 393 VAL A C 1
ATOM 2930 O O . VAL A 1 393 ? 14.026 7.035 25.101 1.00 33.50 393 VAL A O 1
#

pLDDT: mean 81.67, std 13.75, range [33.5, 98.44]